Protein AF-0000000085179663 (afdb_homodimer)

Radius of gyration: 25.87 Å; Cα contacts (8 Å, |Δi|>4): 1490; chains: 2; bounding box: 50×72×60 Å

Secondary structure (DSSP, 8-state):
---HHHHHHHHHHHGGGS----EE--HHHHHHHTSEEEEE-GGGSGGGBTHHHHHHHHHTT-SS---EEEE-SSHHHHHHHHHHHHHT--EEEE--TTS-HHHHHHHHHTTPEEE-TT--TTTHHHHHHHHHHHH-PEE--SSS-HHHHHHHHHHHHHHHHH-SS--EEEEE-SSSHHHHHHHHHHHHH-TTSEEEEEEEGGG-HHHHHHHHTS----SS----S-GGG--SS--TTHHHHHHHH--EEEEE-HHHHHHHHHHIIIII-B---GGGGHHHHHHHHHGGGS-SEEEEE--B-------/---HHHHHHHHHHHGGGS----EE--HHHHHHHTSEEEEE-GGGSGGGBTHHHHHHHHHTT-SS-S-EEEE-SSHHHHHHHHHHHHHT--EEEE--TTS-HHHHHHHHHTTPEEE-TT--TTTHHHHHHHHHHHH-PEE--SSSSHHHHHHHHHHHHHHHHH-SS--EEEEE-SSSHHHHHHHHHHHHH-TTSEEEEEEEGGG-HHHHHHHHTS----SS----S-GGG--SS--TTHHHHHHHH--EEEEE-HHHHHHHHHHIIIII-B---GGGGHHHHHHHHHGGGS-SEEEEE--B-------

InterPro domains:
  IPR000634 Serine/threonine dehydratase, pyridoxal-phosphate-binding site [PS00165] (42-55)
  IPR001926 Tryptophan synthase beta chain-like, PALP domain [PF00291] (15-294)
  IPR036052 Tryptophan synthase beta chain-like, PALP domain superfamily [G3DSA:3.40.50.1100] (13-304)
  IPR036052 Tryptophan synthase beta chain-like, PALP domain superfamily [G3DSA:3.40.50.1100] (50-143)
  IPR036052 Tryptophan synthase beta chain-like, PALP domain superfamily [SSF53686] (4-305)

Foldseek 3Di:
DQAPVLLVVLCVQCVVPKDLFDWDFFPVVCVVLVFGETERQQCPMVLRFLLLQLLLLVLSVDDPFQEEEEEDQASNLQSVLQNCVVVVHEYEYEYALPRDPLSVVSSVVSPYHYDHVPDDPVCSVVVRVVVCVVRVGHYRYRAQDSSSLSRLLNSLVSVPVNDPDAQEEEAEDALQSNQLSNQNNCCVVPVRRAYEYEEAPQLCQLQVCLVVVHKAFAPAQGDAQLNVRSHGTHYPRRNVSCNVGHPHYHHAYNVLLVVLQVCCCPRVVDQAGSNLSRQVSRCVVVVVVDDRHYYYYSGGRDDDDDD/DQAPVLLVVLCVQCVVPKDLFDWDFFPVVCVVLVFGETERQQCPMVLRFLLLQLLLLVLSVDDPFQEEEEEDLASNLQSVLQNCVVVVHEYEYEYALPRDPLSVVSSVVSPYHYDHVPDDPVCSVVVRVVVCVVRVGHYRYRAQDSSSLSRLLNSLVSVPVNDPDAQEEEAEDAQQSNQLSNQNSCCVVPVRRAYEYEEAPQLCQLQVCLVVVHKAFAPAQGDAQLNVRSHGIHYPRRNVSCNVGHPHYHHAYNVLLVVLQVCCCPRVVDQAGSNLSRQVSRCVVVVVVDDRHYYYYSGGRDDDDDD

Nearest PDB structures (foldseek):
  1ve5-assembly1_A  TM=9.898E-01  e=1.352E-53  Thermus thermophilus HB8
  1ve5-assembly1_B  TM=9.817E-01  e=3.170E-51  Thermus thermophilus HB8
  1ve5-assembly1_D  TM=9.765E-01  e=8.816E-47  Thermus thermophilus HB8
  3l6r-assembly1_A-2  TM=9.437E-01  e=7.718E-38  Homo sapiens
  6zsp-assembly1_AAA  TM=9.474E-01  e=2.668E-37  Homo sapiens

Sequence (614 aa):
MLGLQEIQEAARRIAPYVHKTPLLTSRSLDALLGKTLLFKGEHLQKTGSFKARGALSKALTLKGAKGLLAVSSGNHAQGVAYAARVLGVPALVVMPEEASPFKKAATRALGAEVVDRGVTPENREEVARALLEETGYAFIHPFDDPLVMAGQGTAGLELLAQAEGLEAVLAPVGGGGLLAGLATAVKALAPKVRVYGVEPEGADDARRSLERGEIVRLKEAPRTRADGVRTLSLGQNTFPVLRARVDGILTVSEEAILEAERLLFTRLKQVVEPTGALALAAVLEHGKALPHRLALLLSGGNRDFSPMLGLQEIQEAARRIAPYVHKTPLLTSRSLDALLGKTLLFKGEHLQKTGSFKARGALSKALTLKGAKGLLAVSSGNHAQGVAYAARVLGVPALVVMPEEASPFKKAATRALGAEVVDRGVTPENREEVARALLEETGYAFIHPFDDPLVMAGQGTAGLELLAQAEGLEAVLAPVGGGGLLAGLATAVKALAPKVRVYGVEPEGADDARRSLERGEIVRLKEAPRTRADGVRTLSLGQNTFPVLRARVDGILTVSEEAILEAERLLFTRLKQVVEPTGALALAAVLEHGKALPHRLALLLSGGNRDFSP

Organism: NCBI:txid751945

Solvent-accessible surface area (backbone atoms only — not comparable to full-atom values): 30175 Å² total; per-residue (Å²): 129,85,49,54,65,55,18,54,52,25,40,65,69,36,50,90,76,50,61,87,55,52,74,45,73,47,71,68,57,19,64,74,66,72,35,47,57,33,33,38,33,25,25,68,22,54,82,24,17,45,36,31,39,14,34,30,27,40,53,73,70,54,77,85,61,67,19,36,33,33,79,35,66,49,62,50,30,31,9,42,14,45,30,16,51,75,72,70,33,50,24,43,30,36,27,39,56,82,49,58,67,64,44,52,49,56,24,41,74,44,65,21,44,76,48,24,88,90,29,36,89,86,45,41,65,58,53,47,52,52,49,35,69,73,67,58,36,44,75,56,62,86,21,60,33,73,46,20,13,18,15,27,8,32,56,28,51,52,48,57,74,74,47,78,82,58,43,30,37,30,26,43,38,32,36,25,13,51,43,29,12,27,28,38,33,35,45,68,75,40,65,81,36,40,29,32,35,22,26,46,63,67,37,44,28,56,44,51,13,57,75,69,73,44,88,36,66,51,94,55,66,37,86,58,82,34,61,78,30,36,52,39,32,48,25,88,64,17,42,63,47,36,66,72,51,44,74,45,60,48,65,30,52,74,66,38,27,53,51,26,36,42,46,38,34,68,72,66,26,35,39,54,20,48,39,17,18,27,22,54,10,38,45,74,75,45,37,89,83,45,77,51,35,35,37,28,34,26,44,20,22,77,57,87,82,76,134,128,85,50,54,65,56,18,54,52,23,39,64,70,37,50,90,77,50,62,88,55,53,74,45,72,49,73,68,58,19,64,76,67,72,35,47,55,33,33,39,34,25,25,71,22,54,82,23,17,45,36,30,39,13,34,30,30,41,52,72,69,53,78,83,62,69,20,36,32,34,80,36,66,48,60,50,30,31,8,39,14,45,30,17,52,75,73,70,34,50,23,41,30,36,26,40,54,81,48,58,65,67,42,51,49,56,25,40,73,45,64,21,43,75,48,26,87,92,30,36,89,86,44,41,64,59,53,49,52,53,49,34,70,73,66,59,34,43,74,55,63,86,22,60,32,70,47,22,14,19,14,28,8,31,56,27,51,52,48,58,74,74,46,77,80,57,44,30,38,30,26,42,36,33,36,24,13,52,42,27,13,28,29,38,32,37,44,68,77,39,64,82,38,40,30,32,36,23,26,45,62,67,36,46,29,57,44,51,12,58,74,68,72,44,87,36,68,50,94,56,66,38,86,59,81,34,62,77,30,35,53,39,33,50,27,86,65,18,42,64,46,37,65,74,50,45,73,44,59,47,67,30,54,74,66,36,27,52,51,26,36,42,46,38,33,69,71,67,27,35,40,54,20,51,39,17,17,30,24,54,11,38,45,74,74,44,40,89,82,45,76,50,35,35,36,29,33,25,44,20,21,78,58,86,81,79,132

pLDDT: mean 97.04, std 3.43, range [63.5, 98.94]

Structure (mmCIF, N/CA/C/O backbone):
data_AF-0000000085179663-model_v1
#
loop_
_entity.id
_entity.type
_entity.pdbx_description
1 polymer 'Threonine dehydratase'
#
loop_
_atom_site.group_PDB
_atom_site.id
_atom_site.type_symbol
_atom_site.label_atom_id
_atom_site.label_alt_id
_atom_site.label_comp_id
_atom_site.label_asym_id
_atom_site.label_entity_id
_atom_site.label_seq_id
_atom_site.pdbx_PDB_ins_code
_atom_site.Cartn_x
_atom_site.Cartn_y
_atom_site.Cartn_z
_atom_site.occupancy
_atom_site.B_iso_or_equiv
_atom_site.auth_seq_id
_atom_site.auth_comp_id
_atom_site.auth_asym_id
_atom_site.auth_atom_id
_atom_site.pdbx_PDB_model_num
ATOM 1 N N . MET A 1 1 ? 3.793 27.266 24.953 1 88.94 1 MET A N 1
ATOM 2 C CA . MET A 1 1 ? 4.27 26.469 23.812 1 88.94 1 MET A CA 1
ATOM 3 C C . MET A 1 1 ? 3.945 25 24 1 88.94 1 MET A C 1
ATOM 5 O O . MET A 1 1 ? 3.949 24.5 25.125 1 88.94 1 MET A O 1
ATOM 9 N N . LEU A 1 2 ? 3.555 24.328 23 1 95.06 2 LEU A N 1
ATOM 10 C CA . LEU A 1 2 ? 3.158 22.922 23.062 1 95.06 2 LEU A CA 1
ATOM 11 C C . LEU A 1 2 ? 4.23 22.078 23.75 1 95.06 2 LEU A C 1
ATOM 13 O O . LEU A 1 2 ? 5.422 22.234 23.453 1 95.06 2 LEU A O 1
ATOM 17 N N . GLY A 1 3 ? 3.852 21.234 24.75 1 97.56 3 GLY A N 1
ATOM 18 C CA . GLY A 1 3 ? 4.789 20.375 25.469 1 97.56 3 GLY A CA 1
ATOM 19 C C . GLY A 1 3 ? 4.438 18.906 25.375 1 97.56 3 GLY A C 1
ATOM 20 O O . GLY A 1 3 ? 3.412 18.547 24.781 1 97.56 3 GLY A O 1
ATOM 21 N N . LEU A 1 4 ? 5.324 18.125 25.922 1 98.56 4 LEU A N 1
ATOM 22 C CA . LEU A 1 4 ? 5.18 16.672 25.875 1 98.56 4 LEU A CA 1
ATOM 23 C C . LEU A 1 4 ? 3.908 16.234 26.594 1 98.56 4 LEU A C 1
ATOM 25 O O . LEU A 1 4 ? 3.238 15.289 26.156 1 98.56 4 LEU A O 1
ATOM 29 N N . GLN A 1 5 ? 3.582 16.891 27.625 1 98.62 5 GLN A N 1
ATOM 30 C CA . GLN A 1 5 ? 2.422 16.5 28.422 1 98.62 5 GLN A CA 1
ATOM 31 C C . GLN A 1 5 ? 1.136 16.609 27.609 1 98.62 5 GLN A C 1
ATOM 33 O O . GLN A 1 5 ? 0.272 15.734 27.672 1 98.62 5 GLN A O 1
ATOM 38 N N . GLU A 1 6 ? 1.023 17.688 26.891 1 98.62 6 GLU A N 1
ATOM 39 C CA . GLU A 1 6 ? -0.158 17.875 26.047 1 98.62 6 GLU A CA 1
ATOM 40 C C . GLU A 1 6 ? -0.264 16.781 25 1 98.62 6 GLU A C 1
ATOM 42 O O . GLU A 1 6 ? -1.365 16.344 24.656 1 98.62 6 GLU A O 1
ATOM 47 N N . ILE A 1 7 ? 0.867 16.312 24.484 1 98.94 7 ILE A N 1
ATOM 48 C CA . ILE A 1 7 ? 0.889 15.273 23.469 1 98.94 7 ILE A CA 1
ATOM 49 C C . ILE A 1 7 ? 0.513 13.93 24.078 1 98.94 7 ILE A C 1
ATOM 51 O O . ILE A 1 7 ? -0.244 13.156 23.5 1 98.94 7 ILE A O 1
ATOM 55 N N . GLN A 1 8 ? 1.003 13.68 25.266 1 98.88 8 GLN A N 1
ATOM 56 C CA . GLN A 1 8 ? 0.667 12.445 25.969 1 98.88 8 GLN A CA 1
ATOM 57 C C . GLN A 1 8 ? -0.816 12.398 26.312 1 98.88 8 GLN A C 1
ATOM 59 O O . GLN A 1 8 ? -1.447 11.344 26.234 1 98.88 8 GLN A O 1
ATOM 64 N N . GLU A 1 9 ? -1.319 13.578 26.719 1 98.81 9 GLU A N 1
ATOM 65 C CA . GLU A 1 9 ? -2.75 13.664 27 1 98.81 9 GLU A CA 1
ATOM 66 C C . GLU A 1 9 ? -3.57 13.406 25.734 1 98.81 9 GLU A C 1
ATOM 68 O O . GLU A 1 9 ? -4.59 12.719 25.781 1 98.81 9 GLU A O 1
ATOM 73 N N . ALA A 1 10 ? -3.125 13.961 24.641 1 98.88 10 ALA A N 1
ATOM 74 C CA . ALA A 1 10 ? -3.787 13.727 23.359 1 98.88 10 ALA A CA 1
ATOM 75 C C . ALA A 1 10 ? -3.758 12.242 23 1 98.88 10 ALA A C 1
ATOM 77 O O . ALA A 1 10 ? -4.75 11.703 22.5 1 98.88 10 ALA A O 1
ATOM 78 N N . ALA A 1 11 ? -2.617 11.594 23.234 1 98.88 11 ALA A N 1
ATOM 79 C CA . ALA A 1 11 ? -2.459 10.18 22.922 1 98.88 11 ALA A CA 1
ATOM 80 C C . ALA A 1 11 ? -3.488 9.328 23.656 1 98.88 11 ALA A C 1
ATOM 82 O O . ALA A 1 11 ? -4.113 8.445 23.078 1 98.88 11 ALA A O 1
ATOM 83 N N . ARG A 1 12 ? -3.652 9.633 24.906 1 98.69 12 ARG A N 1
ATOM 84 C CA . ARG A 1 12 ? -4.633 8.906 25.703 1 98.69 12 ARG A CA 1
ATOM 85 C C . ARG A 1 12 ? -6.047 9.164 25.203 1 98.69 12 ARG A C 1
ATOM 87 O O . ARG A 1 12 ? -6.859 8.242 25.125 1 98.69 12 ARG A O 1
ATOM 94 N N . ARG A 1 13 ? -6.258 10.352 24.859 1 98.31 13 ARG A N 1
ATOM 95 C CA . ARG A 1 13 ? -7.594 10.789 24.453 1 98.31 13 ARG A CA 1
ATOM 96 C C . ARG A 1 13 ? -8 10.148 23.141 1 98.31 13 ARG A C 1
ATOM 98 O O . ARG A 1 13 ? -9.141 9.703 22.984 1 98.31 13 ARG A O 1
ATOM 105 N N . ILE A 1 14 ? -7.082 10.008 22.172 1 98.81 14 ILE A N 1
ATOM 106 C CA . ILE A 1 14 ? -7.496 9.609 20.828 1 98.81 14 ILE A CA 1
ATOM 107 C C . ILE A 1 14 ? -7.242 8.117 20.625 1 98.81 14 ILE A C 1
ATOM 109 O O . ILE A 1 14 ? -7.707 7.527 19.656 1 98.81 14 ILE A O 1
ATOM 113 N N . ALA A 1 15 ? -6.609 7.43 21.594 1 98.62 15 ALA A N 1
ATOM 114 C CA . ALA A 1 15 ? -6.117 6.059 21.484 1 98.62 15 ALA A CA 1
ATOM 115 C C . ALA A 1 15 ? -7.223 5.117 21.016 1 98.62 15 ALA A C 1
ATOM 117 O O . ALA A 1 15 ? -6.996 4.266 20.156 1 98.62 15 ALA A O 1
ATOM 118 N N . PRO A 1 16 ? -8.5 5.234 21.469 1 98.5 16 PRO A N 1
ATOM 119 C CA . PRO A 1 16 ? -9.539 4.289 21.062 1 98.5 16 PRO A CA 1
ATOM 120 C C . PRO A 1 16 ? -9.984 4.492 19.625 1 98.5 16 PRO A C 1
ATOM 122 O O . PRO A 1 16 ? -10.672 3.637 19.062 1 98.5 16 PRO A O 1
ATOM 125 N N . TYR A 1 17 ? -9.57 5.586 19.031 1 98.5 17 TYR A N 1
ATOM 126 C CA . TYR A 1 17 ? -10.227 5.977 17.797 1 98.5 17 TYR A CA 1
ATOM 127 C C . TYR A 1 17 ? -9.234 6.016 16.641 1 98.5 17 TYR A C 1
ATOM 129 O O . TYR A 1 17 ? -9.625 6.23 15.484 1 98.5 17 TYR A O 1
ATOM 137 N N . VAL A 1 18 ? -7.93 5.797 16.922 1 98.5 18 VAL A N 1
ATOM 138 C CA . VAL A 1 18 ? -6.922 5.863 15.859 1 98.5 18 VAL A CA 1
ATOM 139 C C . VAL A 1 18 ? -6.121 4.566 15.828 1 98.5 18 VAL A C 1
ATOM 141 O O . VAL A 1 18 ? -6.137 3.795 16.797 1 98.5 18 VAL A O 1
ATOM 144 N N . HIS A 1 19 ? -5.465 4.316 14.734 1 98 19 HIS A N 1
ATOM 145 C CA . HIS A 1 19 ? -4.531 3.203 14.625 1 98 19 HIS A CA 1
ATOM 146 C C . HIS A 1 19 ? -3.156 3.582 15.164 1 98 19 HIS A C 1
ATOM 148 O O . HIS A 1 19 ? -2.715 4.723 15 1 98 19 HIS A O 1
ATOM 154 N N . LYS A 1 20 ? -2.545 2.654 15.93 1 98.31 20 LYS A N 1
ATOM 155 C CA . LYS A 1 20 ? -1.087 2.721 15.961 1 98.31 20 LYS A CA 1
ATOM 156 C C . LYS A 1 20 ? -0.493 2.35 14.602 1 98.31 20 LYS A C 1
ATOM 158 O O . LYS A 1 20 ? -0.467 1.175 14.234 1 98.31 20 LYS A O 1
ATOM 163 N N . THR A 1 21 ? -0.065 3.338 13.828 1 98.5 21 THR A N 1
ATOM 164 C CA . THR A 1 21 ? 0.343 3.078 12.453 1 98.5 21 THR A CA 1
ATOM 165 C C . THR A 1 21 ? 1.678 2.34 12.414 1 98.5 21 THR A C 1
ATOM 167 O O . THR A 1 21 ? 2.484 2.457 13.336 1 98.5 21 THR A O 1
ATOM 170 N N . PRO A 1 22 ? 1.934 1.586 11.406 1 97.88 22 PRO A N 1
ATOM 171 C CA . PRO A 1 22 ? 3.137 0.75 11.359 1 97.88 22 PRO A CA 1
ATOM 172 C C . PRO A 1 22 ? 4.387 1.539 10.984 1 97.88 22 PRO A C 1
ATOM 174 O O . PRO A 1 22 ? 4.289 2.678 10.523 1 97.88 22 PRO A O 1
ATOM 177 N N . LEU A 1 23 ? 5.5 0.943 11.32 1 98.19 23 LEU A N 1
ATOM 178 C CA . LEU A 1 23 ? 6.793 1.32 10.766 1 98.19 23 LEU A CA 1
ATOM 179 C C . LEU A 1 23 ? 7.223 0.343 9.672 1 98.19 23 LEU A C 1
ATOM 181 O O . LEU A 1 23 ? 7.492 -0.828 9.953 1 98.19 23 LEU A O 1
ATOM 185 N N . LEU A 1 24 ? 7.266 0.812 8.484 1 98.12 24 LEU A N 1
ATOM 186 C CA . LEU A 1 24 ? 7.609 -0.036 7.344 1 98.12 24 LEU A CA 1
ATOM 187 C C . LEU A 1 24 ? 9.094 0.074 7.016 1 98.12 24 LEU A C 1
ATOM 189 O O . LEU A 1 24 ? 9.734 1.08 7.332 1 98.12 24 LEU A O 1
ATOM 193 N N . THR A 1 25 ? 9.68 -0.949 6.438 1 97.56 25 THR A N 1
ATOM 194 C CA . THR A 1 25 ? 11.078 -0.984 6.008 1 97.56 25 THR A CA 1
ATOM 195 C C . THR A 1 25 ? 11.195 -1.538 4.594 1 97.56 25 THR A C 1
ATOM 197 O O . THR A 1 25 ? 10.242 -2.125 4.07 1 97.56 25 THR A O 1
ATOM 200 N N . SER A 1 26 ? 12.227 -1.296 3.984 1 96.62 26 SER A N 1
ATOM 201 C CA . SER A 1 26 ? 12.547 -1.816 2.66 1 96.62 26 SER A CA 1
ATOM 202 C C . SER A 1 26 ? 14.047 -2.031 2.498 1 96.62 26 SER A C 1
ATOM 204 O O . SER A 1 26 ? 14.805 -1.069 2.381 1 96.62 26 SER A O 1
ATOM 206 N N . ARG A 1 27 ? 14.484 -3.256 2.375 1 93.5 27 ARG A N 1
ATOM 207 C CA . ARG A 1 27 ? 15.898 -3.555 2.18 1 93.5 27 ARG A CA 1
ATOM 208 C C . ARG A 1 27 ? 16.391 -3.023 0.839 1 93.5 27 ARG A C 1
ATOM 210 O O . ARG A 1 27 ? 17.547 -2.596 0.72 1 93.5 27 ARG A O 1
ATOM 217 N N . SER A 1 28 ? 15.508 -3.09 -0.143 1 92.38 28 SER A N 1
ATOM 218 C CA . SER A 1 28 ? 15.875 -2.607 -1.471 1 92.38 28 SER A CA 1
ATOM 219 C C . SER A 1 28 ? 16.125 -1.104 -1.463 1 92.38 28 SER A C 1
ATOM 221 O O . SER A 1 28 ? 17.062 -0.624 -2.098 1 92.38 28 SER A O 1
ATOM 223 N N . LEU A 1 29 ? 15.32 -0.339 -0.749 1 96.88 29 LEU A N 1
ATOM 224 C CA . LEU A 1 29 ? 15.508 1.106 -0.673 1 96.88 29 LEU A CA 1
ATOM 225 C C . LEU A 1 29 ? 16.719 1.454 0.173 1 96.88 29 LEU A C 1
ATOM 227 O O . LEU A 1 29 ? 17.453 2.4 -0.138 1 96.88 29 LEU A O 1
ATOM 231 N N . ASP A 1 30 ? 16.891 0.69 1.244 1 97.81 30 ASP A N 1
ATOM 232 C CA . ASP A 1 30 ? 18.094 0.874 2.045 1 97.81 30 ASP A CA 1
ATOM 233 C C . ASP A 1 30 ? 19.359 0.748 1.185 1 97.81 30 ASP A C 1
ATOM 235 O O . ASP A 1 30 ? 20.25 1.595 1.251 1 97.81 30 ASP A O 1
ATOM 239 N N . ALA A 1 31 ? 19.344 -0.293 0.379 1 95.12 31 ALA A N 1
ATOM 240 C CA . ALA A 1 31 ? 20.5 -0.554 -0.477 1 95.12 31 ALA A CA 1
ATOM 241 C C . ALA A 1 31 ? 20.656 0.528 -1.543 1 95.12 31 ALA A C 1
ATOM 243 O O . ALA A 1 31 ? 21.75 1.011 -1.796 1 95.12 31 ALA A O 1
ATOM 244 N N . LEU A 1 32 ? 19.594 0.926 -2.131 1 95 32 LEU A N 1
ATOM 245 C CA . LEU A 1 32 ? 19.578 1.903 -3.215 1 95 32 LEU A CA 1
ATOM 246 C C . LEU A 1 32 ? 20.109 3.25 -2.732 1 95 32 LEU A C 1
ATOM 248 O O . LEU A 1 32 ? 20.828 3.938 -3.463 1 95 32 LEU A O 1
ATOM 252 N N . LEU A 1 33 ? 19.734 3.607 -1.453 1 97.94 33 LEU A N 1
ATOM 253 C CA . LEU A 1 33 ? 20 4.965 -0.996 1 97.94 33 LEU A CA 1
ATOM 254 C C . LEU A 1 33 ? 21.125 4.984 0.029 1 97.94 33 LEU A C 1
ATOM 256 O O . LEU A 1 33 ? 21.547 6.055 0.481 1 97.94 33 LEU A O 1
ATOM 260 N N . GLY A 1 34 ? 21.672 3.84 0.366 1 97.88 34 GLY A N 1
ATOM 261 C CA . GLY A 1 34 ? 22.734 3.754 1.349 1 97.88 34 GLY A CA 1
ATOM 262 C C . GLY A 1 34 ? 22.328 4.254 2.721 1 97.88 34 GLY A C 1
ATOM 263 O O . GLY A 1 34 ? 23.062 5.016 3.354 1 97.88 34 GLY A O 1
ATOM 264 N N . LYS A 1 35 ? 21.109 3.963 3.135 1 98.38 35 LYS A N 1
ATOM 265 C CA . LYS A 1 35 ? 20.516 4.426 4.383 1 98.38 35 LYS A CA 1
ATOM 266 C C . LYS A 1 35 ? 19.75 3.297 5.078 1 98.38 35 LYS A C 1
ATOM 268 O O . LYS A 1 35 ? 19.578 2.219 4.508 1 98.38 35 LYS A O 1
ATOM 273 N N . THR A 1 36 ? 19.5 3.395 6.293 1 98.56 36 THR A N 1
ATOM 274 C CA . THR A 1 36 ? 18.422 2.672 6.977 1 98.56 36 THR A CA 1
ATOM 275 C C . THR A 1 36 ? 17.188 3.541 7.105 1 98.56 36 THR A C 1
ATOM 277 O O . THR A 1 36 ? 17.172 4.516 7.859 1 98.56 36 THR A O 1
ATOM 280 N N . LEU A 1 37 ? 16.219 3.205 6.367 1 98.81 37 LEU A N 1
ATOM 281 C CA . LEU A 1 37 ? 15.023 4.023 6.293 1 98.81 37 LEU A CA 1
ATOM 282 C C . LEU A 1 37 ? 13.852 3.336 6.992 1 98.81 37 LEU A C 1
ATOM 284 O O . LEU A 1 37 ? 13.562 2.168 6.719 1 98.81 37 LEU A O 1
ATOM 288 N N . LEU A 1 38 ? 13.25 4.004 7.91 1 98.88 38 LEU A N 1
ATOM 289 C CA . LEU A 1 38 ? 12 3.58 8.547 1 98.88 38 LEU A CA 1
ATOM 290 C C . LEU A 1 38 ? 10.844 4.477 8.125 1 98.88 38 LEU A C 1
ATOM 292 O O . LEU A 1 38 ? 10.938 5.703 8.211 1 98.88 38 LEU A O 1
ATOM 296 N N . PHE A 1 39 ? 9.789 3.893 7.621 1 98.88 39 PHE A N 1
ATOM 297 C CA . PHE A 1 39 ? 8.656 4.656 7.105 1 98.88 39 PHE A CA 1
ATOM 298 C C . PHE A 1 39 ? 7.48 4.598 8.07 1 98.88 39 PHE A C 1
ATOM 300 O O . PHE A 1 39 ? 6.848 3.553 8.219 1 98.88 39 PHE A O 1
ATOM 307 N N . LYS A 1 40 ? 7.203 5.699 8.781 1 98.94 40 LYS A N 1
ATOM 308 C CA . LYS A 1 40 ? 6.027 5.781 9.641 1 98.94 40 LYS A CA 1
ATOM 309 C C . LYS A 1 40 ? 4.754 5.945 8.812 1 98.94 40 LYS A C 1
ATOM 311 O O . LYS A 1 40 ? 4.516 7.008 8.234 1 98.94 40 LYS A O 1
ATOM 316 N N . GLY A 1 41 ? 3.914 4.965 8.789 1 98.75 41 GLY A N 1
ATOM 317 C CA . GLY A 1 41 ? 2.863 4.805 7.797 1 98.75 41 GLY A CA 1
ATOM 318 C C . GLY A 1 41 ? 1.581 5.527 8.164 1 98.75 41 GLY A C 1
ATOM 319 O O . GLY A 1 41 ? 0.523 4.906 8.281 1 98.75 41 GLY A O 1
ATOM 320 N N . GLU A 1 42 ? 1.552 6.852 8.188 1 98.81 42 GLU A N 1
ATOM 321 C CA . GLU A 1 42 ? 0.358 7.617 8.531 1 98.81 42 GLU A CA 1
ATOM 322 C C . GLU A 1 42 ? -0.667 7.582 7.402 1 98.81 42 GLU A C 1
ATOM 324 O O . GLU A 1 42 ? -1.829 7.938 7.602 1 98.81 42 GLU A O 1
ATOM 329 N N . HIS A 1 43 ? -0.236 7.199 6.168 1 98.62 43 HIS A N 1
ATOM 330 C CA . HIS A 1 43 ? -1.173 6.98 5.07 1 98.62 43 HIS A CA 1
ATOM 331 C C . HIS A 1 43 ? -2.115 5.82 5.379 1 98.62 43 HIS A C 1
ATOM 333 O O . HIS A 1 43 ? -3.145 5.66 4.715 1 98.62 43 HIS A O 1
ATOM 339 N N . LEU A 1 44 ? -1.801 5.051 6.422 1 98.31 44 LEU A N 1
ATOM 340 C CA . LEU A 1 44 ? -2.611 3.906 6.828 1 98.31 44 LEU A CA 1
ATOM 341 C C . LEU A 1 44 ? -3.426 4.234 8.078 1 98.31 44 LEU A C 1
ATOM 343 O O . LEU A 1 44 ? -4.008 3.342 8.695 1 98.31 44 LEU A O 1
ATOM 347 N N . GLN A 1 45 ? -3.484 5.438 8.5 1 98.44 45 GLN A N 1
ATOM 348 C CA . GLN A 1 45 ? -4.309 5.902 9.609 1 98.44 45 GLN A CA 1
ATOM 349 C C . GLN A 1 45 ? -5.77 6.035 9.195 1 98.44 45 GLN A C 1
ATOM 351 O O . GLN A 1 45 ? -6.09 5.98 8.008 1 98.44 45 GLN A O 1
ATOM 356 N N . LYS A 1 46 ? -6.668 6.156 10.164 1 97.5 46 LYS A N 1
ATOM 357 C CA . LYS A 1 46 ? -8.055 6.512 9.875 1 97.5 46 LYS A CA 1
ATOM 358 C C . LYS A 1 46 ? -8.133 7.68 8.898 1 97.5 46 LYS A C 1
ATOM 360 O O . LYS A 1 46 ? -7.355 8.633 9 1 97.5 46 LYS A O 1
ATOM 365 N N . THR A 1 47 ? -8.977 7.527 7.926 1 97 47 THR A N 1
ATOM 366 C CA . THR A 1 47 ? -9.227 8.531 6.898 1 97 47 THR A CA 1
ATOM 367 C C . THR A 1 47 ? -8.062 8.609 5.918 1 97 47 THR A C 1
ATOM 369 O O . THR A 1 47 ? -8.047 9.469 5.035 1 97 47 THR A O 1
ATOM 372 N N . GLY A 1 48 ? -7.008 7.824 6.109 1 97.25 48 GLY A N 1
ATOM 373 C CA . GLY A 1 48 ? -5.934 7.711 5.133 1 97.25 48 GLY A CA 1
ATOM 374 C C . GLY A 1 48 ? -4.832 8.734 5.34 1 97.25 48 GLY A C 1
ATOM 375 O O . GLY A 1 48 ? -4.035 8.992 4.434 1 97.25 48 GLY A O 1
ATOM 376 N N . SER A 1 49 ? -4.805 9.422 6.539 1 98.5 49 SER A N 1
ATOM 377 C CA . SER A 1 49 ? -3.76 10.414 6.762 1 98.5 49 SER A CA 1
ATOM 378 C C . SER A 1 49 ? -3.607 10.727 8.25 1 98.5 49 SER A C 1
ATOM 380 O O . SER A 1 49 ? -4.461 10.359 9.055 1 98.5 49 SER A O 1
ATOM 382 N N . PHE A 1 50 ? -2.568 11.484 8.547 1 98.81 50 PHE A N 1
ATOM 383 C CA . PHE A 1 50 ? -2.252 11.898 9.906 1 98.81 50 PHE A CA 1
ATOM 384 C C . PHE A 1 50 ? -3.32 12.836 10.453 1 98.81 50 PHE A C 1
ATOM 386 O O . PHE A 1 50 ? -3.42 13.039 11.664 1 98.81 50 PHE A O 1
ATOM 393 N N . LYS A 1 51 ? -4.156 13.391 9.602 1 98.75 51 LYS A N 1
ATOM 394 C CA . LYS A 1 51 ? -5.066 14.469 9.992 1 98.75 51 LYS A CA 1
ATOM 395 C C . LYS A 1 51 ? -6.133 13.961 10.953 1 98.75 51 LYS A C 1
ATOM 397 O O . LYS A 1 51 ? -6.703 14.742 11.719 1 98.75 51 LYS A O 1
ATOM 402 N N . ALA A 1 52 ? -6.367 12.695 10.977 1 98.75 52 ALA A N 1
ATOM 403 C CA . ALA A 1 52 ? -7.324 12.133 11.93 1 98.75 52 ALA A CA 1
ATOM 404 C C . ALA A 1 52 ? -6.887 12.406 13.367 1 98.75 52 ALA A C 1
ATOM 406 O O . ALA A 1 52 ? -7.719 12.68 14.234 1 98.75 52 ALA A O 1
ATOM 407 N N . ARG A 1 53 ? -5.586 12.383 13.609 1 98.88 53 ARG A N 1
ATOM 408 C CA . ARG A 1 53 ? -5.059 12.531 14.961 1 98.88 53 ARG A CA 1
ATOM 409 C C . ARG A 1 53 ? -5.398 13.906 15.531 1 98.88 53 ARG A C 1
ATOM 411 O O . ARG A 1 53 ? -6.004 14 16.609 1 98.88 53 ARG A O 1
ATOM 418 N N . GLY A 1 54 ? -5.027 14.961 14.789 1 98.88 54 GLY A N 1
ATOM 419 C CA . GLY A 1 54 ? -5.242 16.312 15.266 1 98.88 54 GLY A CA 1
ATOM 420 C C . GLY A 1 54 ? -6.711 16.688 15.359 1 98.88 54 GLY A C 1
ATOM 421 O O . GLY A 1 54 ? -7.141 17.312 16.328 1 98.88 54 GLY A O 1
ATOM 422 N N . ALA A 1 55 ? -7.469 16.312 14.297 1 98.88 55 ALA A N 1
ATOM 423 C CA . ALA A 1 55 ? -8.898 16.594 14.297 1 98.88 55 ALA A CA 1
ATOM 424 C C . ALA A 1 55 ? -9.578 15.977 15.516 1 98.88 55 ALA A C 1
ATOM 426 O O . ALA A 1 55 ? -10.352 16.641 16.219 1 98.88 55 ALA A O 1
ATOM 427 N N . LEU A 1 56 ? -9.273 14.766 15.812 1 98.88 56 LEU A N 1
ATOM 428 C CA . LEU A 1 56 ? -9.852 14.07 16.953 1 98.88 56 LEU A CA 1
ATOM 429 C C . LEU A 1 56 ? -9.391 14.695 18.266 1 98.88 56 LEU A C 1
ATOM 431 O O . LEU A 1 56 ? -10.188 14.859 19.203 1 98.88 56 LEU A O 1
ATOM 435 N N . SER A 1 57 ? -8.078 15 18.312 1 98.88 57 SER A N 1
ATOM 436 C CA . SER A 1 57 ? -7.512 15.562 19.531 1 98.88 57 SER A CA 1
ATOM 437 C C . SER A 1 57 ? -8.266 16.828 19.953 1 98.88 57 SER A C 1
ATOM 439 O O . SER A 1 57 ? -8.617 16.984 21.125 1 98.88 57 SER A O 1
ATOM 441 N N . LYS A 1 58 ? -8.5 17.688 19 1 98.81 58 LYS A N 1
ATOM 442 C CA . LYS A 1 58 ? -9.234 18.922 19.281 1 98.81 58 LYS A CA 1
ATOM 443 C C . LYS A 1 58 ? -10.711 18.625 19.547 1 98.81 58 LYS A C 1
ATOM 445 O O . LYS A 1 58 ? -11.273 19.094 20.531 1 98.81 58 LYS A O 1
ATOM 450 N N . ALA A 1 59 ? -11.352 17.828 18.75 1 98.81 59 ALA A N 1
ATOM 451 C CA . ALA A 1 59 ? -12.789 17.578 18.797 1 98.81 59 ALA A CA 1
ATOM 452 C C . ALA A 1 59 ? -13.195 16.969 20.141 1 98.81 59 ALA A C 1
ATOM 454 O O . ALA A 1 59 ? -14.211 17.344 20.719 1 98.81 59 ALA A O 1
ATOM 455 N N . LEU A 1 60 ? -12.398 16.047 20.625 1 98.69 60 LEU A N 1
ATOM 456 C CA . LEU A 1 60 ? -12.758 15.289 21.812 1 98.69 60 LEU A CA 1
ATOM 457 C C . LEU A 1 60 ? -12.625 16.141 23.062 1 98.69 60 LEU A C 1
ATOM 459 O O . LEU A 1 60 ? -13.109 15.75 24.141 1 98.69 60 LEU A O 1
ATOM 463 N N . THR A 1 61 ? -11.992 17.312 22.953 1 98.5 61 THR A N 1
ATOM 464 C CA . THR A 1 61 ? -11.898 18.219 24.094 1 98.5 61 THR A CA 1
ATOM 465 C C . THR A 1 61 ? -13.133 19.109 24.172 1 98.5 61 THR A C 1
ATOM 467 O O . THR A 1 61 ? -13.359 19.781 25.188 1 98.5 61 THR A O 1
ATOM 470 N N . LEU A 1 62 ? -13.906 19.125 23.094 1 98 62 LEU A N 1
ATOM 471 C CA . LEU A 1 62 ? -15.062 20.016 23.031 1 98 62 LEU A CA 1
ATOM 472 C C . LEU A 1 62 ? -16.219 19.453 23.844 1 98 62 LEU A C 1
ATOM 474 O O . LEU A 1 62 ? -16.516 18.25 23.766 1 98 62 LEU A O 1
ATOM 478 N N . LYS A 1 63 ? -16.75 20.203 24.75 1 94.31 63 LYS A N 1
ATOM 479 C CA . LYS A 1 63 ? -17.922 19.812 25.531 1 94.31 63 LYS A CA 1
ATOM 480 C C . LYS A 1 63 ? -19.203 20.312 24.891 1 94.31 63 LYS A C 1
ATOM 482 O O . LYS A 1 63 ? -19.359 21.5 24.656 1 94.31 63 LYS A O 1
ATOM 487 N N . GLY A 1 64 ? -20.047 19.422 24.578 1 94.75 64 GLY A N 1
ATOM 488 C CA . GLY A 1 64 ? -21.375 19.781 24.109 1 94.75 64 GLY A CA 1
ATOM 489 C C . GLY A 1 64 ? -21.359 20.422 22.719 1 94.75 64 GLY A C 1
ATOM 490 O O . GLY A 1 64 ? -22.156 21.312 22.438 1 94.75 64 GLY A O 1
ATOM 491 N N . ALA A 1 65 ? -20.422 20.031 21.875 1 96.62 65 ALA A N 1
ATOM 492 C CA . ALA A 1 65 ? -20.359 20.594 20.531 1 96.62 65 ALA A CA 1
ATOM 493 C C . ALA A 1 65 ? -21.625 20.281 19.734 1 96.62 65 ALA A C 1
ATOM 495 O O . ALA A 1 65 ? -22.109 19.141 19.75 1 96.62 65 ALA A O 1
ATOM 496 N N . LYS A 1 66 ? -22.172 21.281 19.109 1 98.06 66 LYS A N 1
ATOM 497 C CA . LYS A 1 66 ? -23.359 21.109 18.281 1 98.06 66 LYS A CA 1
ATOM 498 C C . LYS A 1 66 ? -23.016 20.5 16.938 1 98.06 66 LYS A C 1
ATOM 500 O O . LYS A 1 66 ? -23.859 19.875 16.281 1 98.06 66 LYS A O 1
ATOM 505 N N . GLY A 1 67 ? -21.859 20.672 16.516 1 98.69 67 GLY A N 1
ATOM 506 C CA . GLY A 1 67 ? -21.281 20.25 15.242 1 98.69 67 GLY A CA 1
ATOM 507 C C . GLY A 1 67 ? -19.875 20.75 15.016 1 98.69 67 GLY A C 1
ATOM 508 O O . GLY A 1 67 ? -19.344 21.516 15.836 1 98.69 67 GLY A O 1
ATOM 509 N N . LEU A 1 68 ? -19.266 20.219 14.031 1 98.81 68 LEU A N 1
ATOM 510 C CA . LEU A 1 68 ? -17.922 20.656 13.68 1 98.81 68 LEU A CA 1
ATOM 511 C C . LEU A 1 68 ? -17.891 21.297 12.297 1 98.81 68 LEU A C 1
ATOM 513 O O . LEU A 1 68 ? -18.703 20.953 11.438 1 98.81 68 LEU A O 1
ATOM 517 N N . LEU A 1 69 ? -17.031 22.281 12.102 1 98.75 69 LEU A N 1
ATOM 518 C CA . LEU A 1 69 ? -16.875 22.938 10.812 1 98.75 69 LEU A CA 1
ATOM 519 C C . LEU A 1 69 ? -15.398 23.016 10.43 1 98.75 69 LEU A C 1
ATOM 521 O O . LEU A 1 69 ? -14.547 23.328 11.266 1 98.75 69 LEU A O 1
ATOM 525 N N . ALA A 1 70 ? -15.102 22.703 9.211 1 98.25 70 ALA A N 1
ATOM 526 C CA . ALA A 1 70 ? -13.758 22.828 8.656 1 98.25 70 ALA A CA 1
ATOM 527 C C . ALA A 1 70 ? -13.781 23.516 7.293 1 98.25 70 ALA A C 1
ATOM 529 O O . ALA A 1 70 ? -14.797 23.484 6.594 1 98.25 70 ALA A O 1
ATOM 530 N N . VAL A 1 71 ? -12.664 24.141 6.984 1 97 71 VAL A N 1
ATOM 531 C CA . VAL A 1 71 ? -12.406 24.672 5.648 1 97 71 VAL A CA 1
ATOM 532 C C . VAL A 1 71 ? -11.242 23.922 5.008 1 97 71 VAL A C 1
ATOM 534 O O . VAL A 1 71 ? -10.086 24.141 5.359 1 97 71 VAL A O 1
ATOM 537 N N . SER A 1 72 ? -11.539 23 4.129 1 94.69 72 SER A N 1
ATOM 538 C CA . SER A 1 72 ? -10.508 22.156 3.516 1 94.69 72 SER A CA 1
ATOM 539 C C . SER A 1 72 ? -11.086 21.328 2.371 1 94.69 72 SER A C 1
ATOM 541 O O . SER A 1 72 ? -12.242 20.906 2.42 1 94.69 72 SER A O 1
ATOM 543 N N . SER A 1 73 ? -10.289 21.094 1.42 1 88 73 SER A N 1
ATOM 544 C CA . SER A 1 73 ? -10.688 20.203 0.332 1 88 73 SER A CA 1
ATOM 545 C C . SER A 1 73 ? -9.977 18.859 0.428 1 88 73 SER A C 1
ATOM 547 O O . SER A 1 73 ? -10.117 18 -0.455 1 88 73 SER A O 1
ATOM 549 N N . GLY A 1 74 ? -9.273 18.625 1.473 1 92.69 74 GLY A N 1
ATOM 550 C CA . GLY A 1 74 ? -8.43 17.438 1.448 1 92.69 74 GLY A CA 1
ATOM 551 C C . GLY A 1 74 ? -8.484 16.641 2.736 1 92.69 74 GLY A C 1
ATOM 552 O O . GLY A 1 74 ? -9.562 16.375 3.268 1 92.69 74 GLY A O 1
ATOM 553 N N . ASN A 1 75 ? -7.312 16.234 3.221 1 96.69 75 ASN A N 1
ATOM 554 C CA . ASN A 1 75 ? -7.18 15.297 4.332 1 96.69 75 ASN A CA 1
ATOM 555 C C . ASN A 1 75 ? -7.789 15.852 5.613 1 96.69 75 ASN A C 1
ATOM 557 O O . ASN A 1 75 ? -8.344 15.109 6.422 1 96.69 75 ASN A O 1
ATOM 561 N N . HIS A 1 76 ? -7.637 17.141 5.785 1 97.88 76 HIS A N 1
ATOM 562 C CA . HIS A 1 76 ? -8.211 17.734 6.984 1 97.88 76 HIS A CA 1
ATOM 563 C C . HIS A 1 76 ? -9.734 17.641 6.973 1 97.88 76 HIS A C 1
ATOM 565 O O . HIS A 1 76 ? -10.352 17.391 8.008 1 97.88 76 HIS A O 1
ATOM 571 N N . ALA A 1 77 ? -10.336 17.875 5.785 1 97.94 77 ALA A N 1
ATOM 572 C CA . ALA A 1 77 ? -11.781 17.703 5.637 1 97.94 77 ALA A CA 1
ATOM 573 C C . ALA A 1 77 ? -12.219 16.328 6.109 1 97.94 77 ALA A C 1
ATOM 575 O O . ALA A 1 77 ? -13.164 16.203 6.891 1 97.94 77 ALA A O 1
ATOM 576 N N . GLN A 1 78 ? -11.516 15.32 5.703 1 97.56 78 GLN A N 1
ATOM 577 C CA . GLN A 1 78 ? -11.852 13.945 6.062 1 97.56 78 GLN A CA 1
ATOM 578 C C . GLN A 1 78 ? -11.586 13.688 7.543 1 97.56 78 GLN A C 1
ATOM 580 O O . GLN A 1 78 ? -12.352 12.969 8.195 1 97.56 78 GLN A O 1
ATOM 585 N N . GLY A 1 79 ? -10.516 14.25 8.102 1 98.62 79 GLY A N 1
ATOM 586 C CA . GLY A 1 79 ? -10.242 14.133 9.523 1 98.62 79 GLY A CA 1
ATOM 587 C C . GLY A 1 79 ? -11.344 14.695 10.391 1 98.62 79 GLY A C 1
ATOM 588 O O . GLY A 1 79 ? -11.75 14.07 11.375 1 98.62 79 GLY A O 1
ATOM 589 N N . VAL A 1 80 ? -11.828 15.844 10 1 98.81 80 VAL A N 1
ATOM 590 C CA . VAL A 1 80 ? -12.883 16.5 10.766 1 98.81 80 VAL A CA 1
ATOM 591 C C . VAL A 1 80 ? -14.188 15.727 10.633 1 98.81 80 VAL A C 1
ATOM 593 O O . VAL A 1 80 ? -14.914 15.547 11.609 1 98.81 80 VAL A O 1
ATOM 596 N N . ALA A 1 81 ? -14.484 15.289 9.43 1 98.44 81 ALA A N 1
ATOM 597 C CA . ALA A 1 81 ? -15.664 14.461 9.211 1 98.44 81 ALA A CA 1
ATOM 598 C C . ALA A 1 81 ? -15.641 13.219 10.102 1 98.44 81 ALA A C 1
ATOM 600 O O . ALA A 1 81 ? -16.641 12.875 10.734 1 98.44 81 ALA A O 1
ATOM 601 N N . TYR A 1 82 ? -14.547 12.57 10.211 1 98.44 82 TYR A N 1
ATOM 602 C CA . TYR A 1 82 ? -14.383 11.383 11.047 1 98.44 82 TYR A CA 1
ATOM 603 C C . TYR A 1 82 ? -14.555 11.727 12.523 1 98.44 82 TYR A C 1
ATOM 605 O O . TYR A 1 82 ? -15.219 11 13.258 1 98.44 82 TYR A O 1
ATOM 613 N N . ALA A 1 83 ? -13.914 12.859 12.938 1 98.81 83 ALA A N 1
ATOM 614 C CA . ALA A 1 83 ? -14.039 13.297 14.32 1 98.81 83 ALA A CA 1
ATOM 615 C C . ALA A 1 83 ? -15.492 13.555 14.688 1 98.81 83 ALA A C 1
ATOM 617 O O . ALA A 1 83 ? -15.938 13.18 15.773 1 98.81 83 ALA A O 1
ATOM 618 N N . ALA A 1 84 ? -16.219 14.172 13.789 1 98.81 84 ALA A N 1
ATOM 619 C CA . ALA A 1 84 ? -17.625 14.438 14.023 1 98.81 84 ALA A CA 1
ATOM 620 C C . ALA A 1 84 ? -18.406 13.141 14.172 1 98.81 84 ALA A C 1
ATOM 622 O O . ALA A 1 84 ? -19.281 13.031 15.047 1 98.81 84 ALA A O 1
ATOM 623 N N . ARG A 1 85 ? -18.109 12.219 13.344 1 97.81 85 ARG A N 1
ATOM 624 C CA . ARG A 1 85 ? -18.75 10.914 13.43 1 97.81 85 ARG A CA 1
ATOM 625 C C . ARG A 1 85 ? -18.484 10.266 14.789 1 97.81 85 ARG A C 1
ATOM 627 O O . ARG A 1 85 ? -19.391 9.703 15.398 1 97.81 85 ARG A O 1
ATOM 634 N N . VAL A 1 86 ? -17.281 10.32 15.281 1 97.88 86 VAL A N 1
ATOM 635 C CA . VAL A 1 86 ? -16.906 9.75 16.562 1 97.88 86 VAL A CA 1
ATOM 636 C C . VAL A 1 86 ? -17.688 10.422 17.688 1 97.88 86 VAL A C 1
ATOM 638 O O . VAL A 1 86 ? -18.156 9.758 18.609 1 97.88 86 VAL A O 1
ATOM 641 N N . LEU A 1 87 ? -17.859 11.75 17.547 1 98.19 87 LEU A N 1
ATOM 642 C CA . LEU A 1 87 ? -18.562 12.516 18.562 1 98.19 87 LEU A CA 1
ATOM 643 C C . LEU A 1 87 ? -20.062 12.32 18.453 1 98.19 87 LEU A C 1
ATOM 645 O O . LEU A 1 87 ? -20.812 12.633 19.391 1 98.19 87 LEU A O 1
ATOM 649 N N . GLY A 1 88 ? -20.516 11.891 17.266 1 97.88 88 GLY A N 1
ATOM 650 C CA . GLY A 1 88 ? -21.953 11.781 17.016 1 97.88 88 GLY A CA 1
ATOM 651 C C . GLY A 1 88 ? -22.609 13.117 16.734 1 97.88 88 GLY A C 1
ATOM 652 O O . GLY A 1 88 ? -23.75 13.359 17.156 1 97.88 88 GLY A O 1
ATOM 653 N N . VAL A 1 89 ? -21.891 14.031 16.125 1 98.56 89 VAL A N 1
ATOM 654 C CA . VAL A 1 89 ? -22.422 15.352 15.797 1 98.56 89 VAL A CA 1
ATOM 655 C C . VAL A 1 89 ? -22.266 15.617 14.305 1 98.56 89 VAL A C 1
ATOM 657 O O . VAL A 1 89 ? -21.516 14.922 13.617 1 98.56 89 VAL A O 1
ATOM 660 N N . PRO A 1 90 ? -23 16.578 13.742 1 98.5 90 PRO A N 1
ATOM 661 C CA . PRO A 1 90 ? -22.844 16.906 12.32 1 98.5 90 PRO A CA 1
ATOM 662 C C . PRO A 1 90 ? -21.531 17.609 12 1 98.5 90 PRO A C 1
ATOM 664 O O . PRO A 1 90 ? -20.891 18.156 12.898 1 98.5 90 PRO A O 1
ATOM 667 N N . ALA A 1 91 ? -21.172 17.5 10.789 1 98.69 91 ALA A N 1
ATOM 668 C CA . ALA A 1 91 ? -20 18.203 10.297 1 98.69 91 ALA A CA 1
ATOM 669 C C . ALA A 1 91 ? -20.312 18.953 9.008 1 98.69 91 ALA A C 1
ATOM 671 O O . ALA A 1 91 ? -21.016 18.453 8.133 1 98.69 91 ALA A O 1
ATOM 672 N N . LEU A 1 92 ? -19.875 20.203 8.938 1 98.5 92 LEU A N 1
ATOM 673 C CA . LEU A 1 92 ? -19.875 21.016 7.727 1 98.5 92 LEU A CA 1
ATOM 674 C C . LEU A 1 92 ? -18.469 21.25 7.219 1 98.5 92 LEU A C 1
ATOM 676 O O . LEU A 1 92 ? -17.594 21.688 7.973 1 98.5 92 LEU A O 1
ATOM 680 N N . VAL A 1 93 ? -18.281 20.922 5.984 1 98.56 93 VAL A N 1
ATOM 681 C CA . VAL A 1 93 ? -16.969 21.156 5.383 1 98.56 93 VAL A CA 1
ATOM 682 C C . VAL A 1 93 ? -17.125 22.125 4.203 1 98.56 93 VAL A C 1
ATOM 684 O O . VAL A 1 93 ? -17.797 21.812 3.223 1 98.56 93 VAL A O 1
ATOM 687 N N . VAL A 1 94 ? -16.438 23.266 4.324 1 98.06 94 VAL A N 1
ATOM 688 C CA . VAL A 1 94 ? -16.469 24.297 3.283 1 98.06 94 VAL A CA 1
ATOM 689 C C . VAL A 1 94 ? -15.312 24.078 2.316 1 98.06 94 VAL A C 1
ATOM 691 O O . VAL A 1 94 ? -14.156 24.016 2.73 1 98.06 94 VAL A O 1
ATOM 694 N N . MET A 1 95 ? -15.562 23.891 1.146 1 95.81 95 MET A N 1
ATOM 695 C CA . MET A 1 95 ? -14.516 23.797 0.13 1 95.81 95 MET A CA 1
ATOM 696 C C . MET A 1 95 ? -14.977 24.438 -1.178 1 95.81 95 MET A C 1
ATOM 698 O O . MET A 1 95 ? -16.172 24.562 -1.428 1 95.81 95 MET A O 1
ATOM 702 N N . PRO A 1 96 ? -14.008 24.859 -2.027 1 94.44 96 PRO A N 1
ATOM 703 C CA . PRO A 1 96 ? -14.367 25.484 -3.303 1 94.44 96 PRO A CA 1
ATOM 704 C C . PRO A 1 96 ? -15.203 24.578 -4.191 1 94.44 96 PRO A C 1
ATOM 706 O O . PRO A 1 96 ? -15.016 23.344 -4.188 1 94.44 96 PRO A O 1
ATOM 709 N N . GLU A 1 97 ? -15.969 25.203 -4.953 1 95.19 97 GLU A N 1
ATOM 710 C CA . GLU A 1 97 ? -16.844 24.469 -5.867 1 95.19 97 GLU A CA 1
ATOM 711 C C . GLU A 1 97 ? -16.031 23.609 -6.84 1 95.19 97 GLU A C 1
ATOM 713 O O . GLU A 1 97 ? -16.453 22.516 -7.215 1 95.19 97 GLU A O 1
ATOM 718 N N . GLU A 1 98 ? -14.883 24 -7.164 1 91.81 98 GLU A N 1
ATOM 719 C CA . GLU A 1 98 ? -14.062 23.359 -8.18 1 91.81 98 GLU A CA 1
ATOM 720 C C . GLU A 1 98 ? -13.188 22.266 -7.566 1 91.81 98 GLU A C 1
ATOM 722 O O . GLU A 1 98 ? -12.43 21.594 -8.273 1 91.81 98 GLU A O 1
ATOM 727 N N . ALA A 1 99 ? -13.297 22.125 -6.289 1 90.06 99 ALA A N 1
ATOM 728 C CA . ALA A 1 99 ? -12.5 21.078 -5.641 1 90.06 99 ALA A CA 1
ATOM 729 C C . ALA A 1 99 ? -12.797 19.703 -6.238 1 90.06 99 ALA A C 1
ATOM 731 O O . ALA A 1 99 ? -13.883 19.484 -6.785 1 90.06 99 ALA A O 1
ATOM 732 N N . SER A 1 100 ? -11.844 18.844 -6.188 1 87.88 100 SER A N 1
ATOM 733 C CA . SER A 1 100 ? -11.938 17.5 -6.77 1 87.88 100 SER A CA 1
ATOM 734 C C . SER A 1 100 ? -13.195 16.781 -6.297 1 87.88 100 SER A C 1
ATOM 736 O O . SER A 1 100 ? -13.477 16.719 -5.098 1 87.88 100 SER A O 1
ATOM 738 N N . PRO A 1 101 ? -13.938 16.188 -7.258 1 88.94 101 PRO A N 1
ATOM 739 C CA . PRO A 1 101 ? -15.109 15.398 -6.875 1 88.94 101 PRO A CA 1
ATOM 740 C C . PRO A 1 101 ? -14.758 14.219 -5.973 1 88.94 101 PRO A C 1
ATOM 742 O O . PRO A 1 101 ? -15.555 13.836 -5.113 1 88.94 101 PRO A O 1
ATOM 745 N N . PHE A 1 102 ? -13.586 13.734 -6.137 1 85.44 102 PHE A N 1
ATOM 746 C CA . PHE A 1 102 ? -13.125 12.609 -5.324 1 85.44 102 PHE A CA 1
ATOM 747 C C . PHE A 1 102 ? -13.023 13.016 -3.857 1 85.44 102 PHE A C 1
ATOM 749 O O . PHE A 1 102 ? -13.477 12.281 -2.975 1 85.44 102 PHE A O 1
ATOM 756 N N . LYS A 1 103 ? -12.508 14.125 -3.625 1 87.44 103 LYS A N 1
ATOM 757 C CA . LYS A 1 103 ? -12.344 14.617 -2.26 1 87.44 103 LYS A CA 1
ATOM 758 C C . LYS A 1 103 ? -13.695 14.914 -1.612 1 87.44 103 LYS A C 1
ATOM 760 O O . LYS A 1 103 ? -13.898 14.633 -0.429 1 87.44 103 LYS A O 1
ATOM 765 N N . LYS A 1 104 ? -14.555 15.469 -2.432 1 93.56 104 LYS A N 1
ATOM 766 C CA . LYS A 1 104 ? -15.898 15.742 -1.935 1 93.56 104 LYS A CA 1
ATOM 767 C C . LYS A 1 104 ? -16.625 14.453 -1.562 1 93.56 104 LYS A C 1
ATOM 769 O O . LYS A 1 104 ? -17.219 14.352 -0.483 1 93.56 104 LYS A O 1
ATOM 774 N N . ALA A 1 105 ? -16.5 13.477 -2.424 1 91.81 105 ALA A N 1
ATOM 775 C CA . ALA A 1 105 ? -17.156 12.195 -2.191 1 91.81 105 ALA A CA 1
ATOM 776 C C . ALA A 1 105 ? -16.609 11.516 -0.943 1 91.81 105 ALA A C 1
ATOM 778 O O . ALA A 1 105 ? -17.359 10.93 -0.161 1 91.81 105 ALA A O 1
ATOM 779 N N . ALA A 1 106 ? -15.344 11.547 -0.787 1 90.31 106 ALA A N 1
ATOM 780 C CA . ALA A 1 106 ? -14.703 10.938 0.377 1 90.31 106 ALA A CA 1
ATOM 781 C C . ALA A 1 106 ? -15.18 11.594 1.67 1 90.31 106 ALA A C 1
ATOM 783 O O . ALA A 1 106 ? -15.406 10.914 2.674 1 90.31 106 ALA A O 1
ATOM 784 N N . THR A 1 107 ? -15.289 12.859 1.635 1 95.25 107 THR A N 1
ATOM 785 C CA . THR A 1 107 ? -15.75 13.617 2.795 1 95.25 107 THR A CA 1
ATOM 786 C C . THR A 1 107 ? -17.203 13.297 3.115 1 95.25 107 THR A C 1
ATOM 788 O O . THR A 1 107 ? -17.547 13.055 4.273 1 95.25 107 THR A O 1
ATOM 791 N N . ARG A 1 108 ? -18.047 13.234 2.07 1 95.69 108 ARG A N 1
ATOM 792 C CA . ARG A 1 108 ? -19.453 12.891 2.24 1 95.69 108 ARG A CA 1
ATOM 793 C C . ARG A 1 108 ? -19.609 11.469 2.77 1 95.69 108 ARG A C 1
ATOM 795 O O . ARG A 1 108 ? -20.516 11.195 3.57 1 95.69 108 ARG A O 1
ATOM 802 N N . ALA A 1 109 ? -18.734 10.633 2.375 1 92.19 109 ALA A N 1
ATOM 803 C CA . ALA A 1 109 ? -18.797 9.227 2.777 1 92.19 109 ALA A CA 1
ATOM 804 C C . ALA A 1 109 ? -18.578 9.078 4.277 1 92.19 109 ALA A C 1
ATOM 806 O O . ALA A 1 109 ? -19 8.094 4.883 1 92.19 109 ALA A O 1
ATOM 807 N N . LEU A 1 110 ? -17.984 10.078 4.84 1 94.88 110 LEU A N 1
ATOM 808 C CA . LEU A 1 110 ? -17.734 10.055 6.277 1 94.88 110 LEU A CA 1
ATOM 809 C C . LEU A 1 110 ? -18.891 10.688 7.039 1 94.88 110 LEU A C 1
ATOM 811 O O . LEU A 1 110 ? -18.875 10.75 8.273 1 94.88 110 LEU A O 1
ATOM 815 N N . GLY A 1 111 ? -19.859 11.242 6.293 1 95.75 111 GLY A N 1
ATOM 816 C CA . GLY A 1 111 ? -21.078 11.742 6.926 1 95.75 111 GLY A CA 1
ATOM 817 C C . GLY A 1 111 ? -21.141 13.258 6.98 1 95.75 111 GLY A C 1
ATOM 818 O O . GLY A 1 111 ? -22.109 13.828 7.473 1 95.75 111 GLY A O 1
ATOM 819 N N . ALA A 1 112 ? -20.141 13.875 6.453 1 98.12 112 ALA A N 1
ATOM 820 C CA . ALA A 1 112 ? -20.109 15.328 6.527 1 98.12 112 ALA A CA 1
ATOM 821 C C . ALA A 1 112 ? -20.906 15.961 5.391 1 98.12 112 ALA A C 1
ATOM 823 O O . ALA A 1 112 ? -21.031 15.367 4.312 1 98.12 112 ALA A O 1
ATOM 824 N N . GLU A 1 113 ? -21.469 17.062 5.645 1 98.12 113 GLU A N 1
ATOM 825 C CA . GLU A 1 113 ? -22.047 17.891 4.598 1 98.12 113 GLU A CA 1
ATOM 826 C C . GLU A 1 113 ? -21 18.781 3.957 1 98.12 113 GLU A C 1
ATOM 828 O O . GLU A 1 113 ? -20.234 19.469 4.66 1 98.12 113 GLU A O 1
ATOM 833 N N . VAL A 1 114 ? -20.953 18.75 2.654 1 98.19 114 VAL A N 1
ATOM 834 C CA . VAL A 1 114 ? -20 19.594 1.92 1 98.19 114 VAL A CA 1
ATOM 835 C C . VAL A 1 114 ? -20.703 20.844 1.422 1 98.19 114 VAL A C 1
ATOM 837 O O . VAL A 1 114 ? -21.703 20.766 0.708 1 98.19 114 VAL A O 1
ATOM 840 N N . VAL A 1 115 ? -20.203 21.969 1.811 1 98 115 VAL A N 1
ATOM 841 C CA . VAL A 1 115 ? -20.672 23.266 1.346 1 98 115 VAL A CA 1
ATOM 842 C C . VAL A 1 115 ? -19.734 23.812 0.27 1 98 115 VAL A C 1
ATOM 844 O O . VAL A 1 115 ? -18.656 24.312 0.579 1 98 115 VAL A O 1
ATOM 847 N N . ASP A 1 116 ? -20.172 23.719 -0.944 1 96.5 116 ASP A N 1
ATOM 848 C CA . ASP A 1 116 ? -19.266 24.094 -2.027 1 96.5 116 ASP A CA 1
ATOM 849 C C . ASP A 1 116 ? -19.953 25.062 -2.994 1 96.5 116 ASP A C 1
ATOM 851 O O . ASP A 1 116 ? -19.281 25.688 -3.82 1 96.5 116 ASP A O 1
ATOM 855 N N . ARG A 1 117 ? -21.375 25.25 -2.963 1 92.62 117 ARG A N 1
ATOM 856 C CA . ARG A 1 117 ? -22.094 26.094 -3.92 1 92.62 117 ARG A CA 1
ATOM 857 C C . ARG A 1 117 ? -21.734 27.562 -3.74 1 92.62 117 ARG A C 1
ATOM 859 O O . ARG A 1 117 ? -21.984 28.141 -2.684 1 92.62 117 ARG A O 1
ATOM 866 N N . GLY A 1 118 ? -21.109 28.094 -4.715 1 95.12 118 GLY A N 1
ATOM 867 C CA . GLY A 1 118 ? -20.75 29.5 -4.68 1 95.12 118 GLY A CA 1
ATOM 868 C C . GLY A 1 118 ? -19.5 29.781 -3.873 1 95.12 118 GLY A C 1
ATOM 869 O O . GLY A 1 118 ? -19.156 30.938 -3.631 1 95.12 118 GLY A O 1
ATOM 870 N N . VAL A 1 119 ? -18.891 28.781 -3.477 1 96.5 119 VAL A N 1
ATOM 871 C CA . VAL A 1 119 ? -17.688 28.953 -2.666 1 96.5 119 VAL A CA 1
ATOM 872 C C . VAL A 1 119 ? -16.469 29.016 -3.57 1 96.5 119 VAL A C 1
ATOM 874 O O . VAL A 1 119 ? -16.297 28.188 -4.473 1 96.5 119 VAL A O 1
ATOM 877 N N . THR A 1 120 ? -15.656 30.031 -3.379 1 93.44 120 THR A N 1
ATOM 878 C CA . THR A 1 120 ? -14.391 30.219 -4.082 1 93.44 120 THR A CA 1
ATOM 879 C C . THR A 1 120 ? -13.227 30.234 -3.096 1 93.44 120 THR A C 1
ATOM 881 O O . THR A 1 120 ? -13.43 30.344 -1.885 1 93.44 120 THR A O 1
ATOM 884 N N . PRO A 1 121 ? -12.016 30.062 -3.623 1 87.19 121 PRO A N 1
ATOM 885 C CA . PRO A 1 121 ? -10.859 30.188 -2.734 1 87.19 121 PRO A CA 1
ATOM 886 C C . PRO A 1 121 ? -10.828 31.531 -2 1 87.19 121 PRO A C 1
ATOM 888 O O . PRO A 1 121 ? -10.359 31.609 -0.864 1 87.19 121 PRO A O 1
ATOM 891 N N . GLU A 1 122 ? -11.484 32.562 -2.561 1 88.88 122 GLU A N 1
ATOM 892 C CA . GLU A 1 122 ? -11.414 33.906 -2.029 1 88.88 122 GLU A CA 1
ATOM 893 C C . GLU A 1 122 ? -12.461 34.156 -0.945 1 88.88 122 GLU A C 1
ATOM 895 O O . GLU A 1 122 ? -12.242 34.938 -0.021 1 88.88 122 GLU A O 1
ATOM 900 N N . ASN A 1 123 ? -13.562 33.438 -1.081 1 94.69 123 ASN A N 1
ATOM 901 C CA . ASN A 1 123 ? -14.641 33.781 -0.161 1 94.69 123 ASN A CA 1
ATOM 902 C C . ASN A 1 123 ? -14.875 32.688 0.865 1 94.69 123 ASN A C 1
ATOM 904 O O . ASN A 1 123 ? -15.742 32.781 1.729 1 94.69 123 ASN A O 1
ATOM 908 N N . ARG A 1 124 ? -14.125 31.516 0.793 1 93.44 124 ARG A N 1
ATOM 909 C CA . ARG A 1 124 ? -14.391 30.344 1.612 1 93.44 124 ARG A CA 1
ATOM 910 C C . ARG A 1 124 ? -14.336 30.672 3.098 1 93.44 124 ARG A C 1
ATOM 912 O O . ARG A 1 124 ? -15.117 30.156 3.891 1 93.44 124 ARG A O 1
ATOM 919 N N . GLU A 1 125 ? -13.453 31.578 3.5 1 92.94 125 GLU A N 1
ATOM 920 C CA . GLU A 1 125 ? -13.352 31.953 4.906 1 92.94 125 GLU A CA 1
ATOM 921 C C . GLU A 1 125 ? -14.586 32.75 5.355 1 92.94 125 GLU A C 1
ATOM 923 O O . GLU A 1 125 ? -15.055 32.562 6.484 1 92.94 125 GLU A O 1
ATOM 928 N N . GLU A 1 126 ? -15 33.562 4.523 1 96.25 126 GLU A N 1
ATOM 929 C CA . GLU A 1 126 ? -16.203 34.344 4.82 1 96.25 126 GLU A CA 1
ATOM 930 C C . GLU A 1 126 ? -17.422 33.438 4.941 1 96.25 126 GLU A C 1
ATOM 932 O O . GLU A 1 126 ? -18.234 33.594 5.859 1 96.25 126 GLU A O 1
ATOM 937 N N . VAL A 1 127 ? -17.516 32.531 4.016 1 97.25 127 VAL A N 1
ATOM 938 C CA . VAL A 1 127 ? -18.609 31.578 4.047 1 97.25 127 VAL A CA 1
ATOM 939 C C . VAL A 1 127 ? -18.547 30.781 5.348 1 97.25 127 VAL A C 1
ATOM 941 O O . VAL A 1 127 ? -19.578 30.594 6.012 1 97.25 127 VAL A O 1
ATOM 944 N N . ALA A 1 128 ? -17.422 30.359 5.711 1 97.56 128 ALA A N 1
ATOM 945 C CA . ALA A 1 128 ? -17.234 29.578 6.934 1 97.56 128 ALA A CA 1
ATOM 946 C C . ALA A 1 128 ? -17.641 30.391 8.164 1 97.56 128 ALA A C 1
ATOM 948 O O . ALA A 1 128 ? -18.297 29.875 9.07 1 97.56 128 ALA A O 1
ATOM 949 N N . ARG A 1 129 ? -17.25 31.625 8.211 1 97.44 129 ARG A N 1
ATOM 950 C CA . ARG A 1 129 ? -17.578 32.5 9.336 1 97.44 129 ARG A CA 1
ATOM 951 C C . ARG A 1 129 ? -19.094 32.656 9.492 1 97.44 129 ARG A C 1
ATOM 953 O O . ARG A 1 129 ? -19.625 32.594 10.602 1 97.44 129 ARG A O 1
ATOM 960 N N . ALA A 1 130 ? -19.703 32.844 8.383 1 97.88 130 ALA A N 1
ATOM 961 C CA . ALA A 1 130 ? -21.156 33 8.398 1 97.88 130 ALA A CA 1
ATOM 962 C C . ALA A 1 130 ? -21.828 31.734 8.914 1 97.88 130 ALA A C 1
ATOM 964 O O . ALA A 1 130 ? -22.766 31.797 9.703 1 97.88 130 ALA A O 1
ATOM 965 N N . LEU A 1 131 ? -21.344 30.609 8.469 1 98.06 131 LEU A N 1
ATOM 966 C CA . LEU A 1 131 ? -21.906 29.328 8.883 1 98.06 131 LEU A CA 1
ATOM 967 C C . LEU A 1 131 ? -21.688 29.094 10.367 1 98.06 131 LEU A C 1
ATOM 969 O O . LEU A 1 131 ? -22.547 28.547 11.055 1 98.06 131 LEU A O 1
ATOM 973 N N . LEU A 1 132 ? -20.5 29.453 10.82 1 97.88 132 LEU A N 1
ATOM 974 C CA . LEU A 1 132 ? -20.203 29.312 12.234 1 97.88 132 LEU A CA 1
ATOM 975 C C . LEU A 1 132 ? -21.172 30.125 13.086 1 97.88 132 LEU A C 1
ATOM 977 O O . LEU A 1 132 ? -21.656 29.641 14.109 1 97.88 132 LEU A O 1
ATOM 981 N N . GLU A 1 133 ? -21.422 31.328 12.672 1 97.88 133 GLU A N 1
ATOM 982 C CA . GLU A 1 133 ? -22.344 32.219 13.383 1 97.88 133 GLU A CA 1
ATOM 983 C C . GLU A 1 133 ? -23.766 31.641 13.367 1 97.88 133 GLU A C 1
ATOM 985 O O . GLU A 1 133 ? -24.469 31.688 14.375 1 97.88 133 GLU A O 1
ATOM 990 N N . GLU A 1 134 ? -24.109 31.109 12.305 1 97.94 134 GLU A N 1
ATOM 991 C CA . GLU A 1 134 ? -25.469 30.609 12.117 1 97.94 134 GLU A CA 1
ATOM 992 C C . GLU A 1 134 ? -25.688 29.312 12.906 1 97.94 134 GLU A C 1
ATOM 994 O O . GLU A 1 134 ? -26.75 29.125 13.5 1 97.94 134 GLU A O 1
ATOM 999 N N . THR A 1 135 ? -24.719 28.453 12.984 1 97.81 135 THR A N 1
ATOM 1000 C CA . THR A 1 135 ? -24.938 27.094 13.477 1 97.81 135 THR A CA 1
ATOM 1001 C C . THR A 1 135 ? -24.438 26.953 14.914 1 97.81 135 THR A C 1
ATOM 1003 O O . THR A 1 135 ? -24.906 26.078 15.656 1 97.81 135 THR A O 1
ATOM 1006 N N . GLY A 1 136 ? -23.391 27.75 15.234 1 97.88 136 GLY A N 1
ATOM 1007 C CA . GLY A 1 136 ? -22.734 27.562 16.516 1 97.88 136 GLY A CA 1
ATOM 1008 C C . GLY A 1 136 ? -21.797 26.375 16.547 1 97.88 136 GLY A C 1
ATOM 1009 O O . GLY A 1 136 ? -21.391 25.922 17.625 1 97.88 136 GLY A O 1
ATOM 1010 N N . TYR A 1 137 ? -21.438 25.844 15.367 1 98.5 137 TYR A N 1
ATOM 1011 C CA . TYR A 1 137 ? -20.516 24.719 15.281 1 98.5 137 TYR A CA 1
ATOM 1012 C C . TYR A 1 137 ? -19.109 25.109 15.75 1 98.5 137 TYR A C 1
ATOM 1014 O O . TYR A 1 137 ? -18.812 26.312 15.867 1 98.5 137 TYR A O 1
ATOM 1022 N N . ALA A 1 138 ? -18.359 24.172 16.156 1 98.62 138 ALA A N 1
ATOM 1023 C CA . ALA A 1 138 ? -16.969 24.422 16.531 1 98.62 138 ALA A CA 1
ATOM 1024 C C . ALA A 1 138 ? -16.047 24.328 15.305 1 98.62 138 ALA A C 1
ATOM 1026 O O . ALA A 1 138 ? -16.156 23.391 14.516 1 98.62 138 ALA A O 1
ATOM 1027 N N . PHE A 1 139 ? -15.25 25.312 15.133 1 98.44 139 PHE A N 1
ATOM 1028 C CA . PHE A 1 139 ? -14.273 25.312 14.055 1 98.44 139 PHE A CA 1
ATOM 1029 C C . PHE A 1 139 ? -13.039 24.516 14.438 1 98.44 139 PHE A C 1
ATOM 1031 O O . PHE A 1 139 ? -12.461 24.719 15.508 1 98.44 139 PHE A O 1
ATOM 1038 N N . ILE A 1 140 ? -12.633 23.594 13.594 1 98.62 140 ILE A N 1
ATOM 1039 C CA . ILE A 1 140 ? -11.398 22.844 13.797 1 98.62 140 ILE A CA 1
ATOM 1040 C C . ILE A 1 140 ? -10.336 23.328 12.805 1 98.62 140 ILE A C 1
ATOM 1042 O O . ILE A 1 140 ? -10.422 23.047 11.609 1 98.62 140 ILE A O 1
ATOM 1046 N N . HIS A 1 141 ? -9.391 24 13.281 1 98.25 141 HIS A N 1
ATOM 1047 C CA . HIS A 1 141 ? -8.328 24.5 12.43 1 98.25 141 HIS A CA 1
ATOM 1048 C C . HIS A 1 141 ? -7.438 23.375 11.93 1 98.25 141 HIS A C 1
ATOM 1050 O O . HIS A 1 141 ? -7.16 22.422 12.664 1 98.25 141 HIS A O 1
ATOM 1056 N N . PRO A 1 142 ? -6.977 23.484 10.734 1 97.75 142 PRO A N 1
ATOM 1057 C CA . PRO A 1 142 ? -6.242 22.359 10.148 1 97.75 142 PRO A CA 1
ATOM 1058 C C . PRO A 1 142 ? -4.859 22.172 10.766 1 97.75 142 PRO A C 1
ATOM 1060 O O . PRO A 1 142 ? -4.289 21.078 10.688 1 97.75 142 PRO A O 1
ATOM 1063 N N . PHE A 1 143 ? -4.238 23.25 11.359 1 98.25 143 PHE A N 1
ATOM 1064 C CA . PHE A 1 143 ? -2.873 23.062 11.836 1 98.25 143 PHE A CA 1
ATOM 1065 C C . PHE A 1 143 ? -2.549 24.031 12.961 1 98.25 143 PHE A C 1
ATOM 1067 O O . PHE A 1 143 ? -1.72 23.734 13.828 1 98.25 143 PHE A O 1
ATOM 1074 N N . ASP A 1 144 ? -3.205 25.234 13.031 1 98.44 144 ASP A N 1
ATOM 1075 C CA . ASP A 1 144 ? -2.756 26.312 13.906 1 98.44 144 ASP A CA 1
ATOM 1076 C C . ASP A 1 144 ? -3.553 26.328 15.211 1 98.44 144 ASP A C 1
ATOM 1078 O O . ASP A 1 144 ? -4.094 27.359 15.602 1 98.44 144 ASP A O 1
ATOM 1082 N N . ASP A 1 145 ? -3.674 25.188 15.75 1 98.62 145 ASP A N 1
ATOM 1083 C CA . ASP A 1 145 ? -4.324 24.922 17.031 1 98.62 145 ASP A CA 1
ATOM 1084 C C . ASP A 1 145 ? -3.475 23.984 17.891 1 98.62 145 ASP A C 1
ATOM 1086 O O . ASP A 1 145 ? -3.135 22.891 17.469 1 98.62 145 ASP A O 1
ATOM 1090 N N . PRO A 1 146 ? -3.148 24.453 19.156 1 98.62 146 PRO A N 1
ATOM 1091 C CA . PRO A 1 146 ? -2.268 23.641 20 1 98.62 146 PRO A CA 1
ATOM 1092 C C . PRO A 1 146 ? -2.791 22.219 20.219 1 98.62 146 PRO A C 1
ATOM 1094 O O . PRO A 1 146 ? -2.002 21.281 20.344 1 98.62 146 PRO A O 1
ATOM 1097 N N . LEU A 1 147 ? -4.082 22.062 20.281 1 98.75 147 LEU A N 1
ATOM 1098 C CA . LEU A 1 147 ? -4.648 20.734 20.5 1 98.75 147 LEU A CA 1
ATOM 1099 C C . LEU A 1 147 ? -4.535 19.891 19.25 1 98.75 147 LEU A C 1
ATOM 1101 O O . LEU A 1 147 ? -4.363 18.672 19.328 1 98.75 147 LEU A O 1
ATOM 1105 N N . VAL A 1 148 ? -4.68 20.531 18.062 1 98.88 148 VAL A N 1
ATOM 1106 C CA . VAL A 1 148 ? -4.449 19.844 16.812 1 98.88 148 VAL A CA 1
ATOM 1107 C C . VAL A 1 148 ? -2.984 19.422 16.703 1 98.88 148 VAL A C 1
ATOM 1109 O O . VAL A 1 148 ? -2.682 18.266 16.391 1 98.88 148 VAL A O 1
ATOM 1112 N N . MET A 1 149 ? -2.08 20.328 17.062 1 98.94 149 MET A N 1
ATOM 1113 C CA . MET A 1 149 ? -0.649 20.031 17.062 1 98.94 149 MET A CA 1
ATOM 1114 C C . MET A 1 149 ? -0.333 18.875 17.984 1 98.94 149 MET A C 1
ATOM 1116 O O . MET A 1 149 ? 0.463 18 17.641 1 98.94 149 MET A O 1
ATOM 1120 N N . ALA A 1 150 ? -0.951 18.891 19.141 1 98.94 150 ALA A N 1
ATOM 1121 C CA . ALA A 1 150 ? -0.741 17.812 20.109 1 98.94 150 ALA A CA 1
ATOM 1122 C C . ALA A 1 150 ? -1.166 16.469 19.531 1 98.94 150 ALA A C 1
ATOM 1124 O O . ALA A 1 150 ? -0.467 15.469 19.688 1 98.94 150 ALA A O 1
ATOM 1125 N N . GLY A 1 151 ? -2.338 16.469 18.891 1 98.94 151 GLY A N 1
ATOM 1126 C CA . GLY A 1 151 ? -2.801 15.25 18.25 1 98.94 151 GLY A CA 1
ATOM 1127 C C . GLY A 1 151 ? -1.826 14.727 17.203 1 98.94 151 GLY A C 1
ATOM 1128 O O . GLY A 1 151 ? -1.518 13.531 17.188 1 98.94 151 GLY A O 1
ATOM 1129 N N . GLN A 1 152 ? -1.355 15.641 16.375 1 98.81 152 GLN A N 1
ATOM 1130 C CA . GLN A 1 152 ? -0.409 15.242 15.336 1 98.81 152 GLN A CA 1
ATOM 1131 C C . GLN A 1 152 ? 0.888 14.719 15.945 1 98.81 152 GLN A C 1
ATOM 1133 O O . GLN A 1 152 ? 1.5 13.789 15.414 1 98.81 152 GLN A O 1
ATOM 1138 N N . GLY A 1 153 ? 1.25 15.219 17.109 1 98.88 153 GLY A N 1
ATOM 1139 C CA . GLY A 1 153 ? 2.477 14.836 17.781 1 98.88 153 GLY A CA 1
ATOM 1140 C C . GLY A 1 153 ? 2.455 13.414 18.297 1 98.88 153 GLY A C 1
ATOM 1141 O O . GLY A 1 153 ? 3.504 12.844 18.625 1 98.88 153 GLY A O 1
ATOM 1142 N N . THR A 1 154 ? 1.304 12.789 18.406 1 98.94 154 THR A N 1
ATOM 1143 C CA . THR A 1 154 ? 1.206 11.414 18.906 1 98.94 154 THR A CA 1
ATOM 1144 C C . THR A 1 154 ? 1.897 10.453 17.938 1 98.94 154 THR A C 1
ATOM 1146 O O . THR A 1 154 ? 2.361 9.383 18.359 1 98.94 154 THR A O 1
ATOM 1149 N N . ALA A 1 155 ? 1.984 10.828 16.672 1 98.88 155 ALA A N 1
ATOM 1150 C CA . ALA A 1 155 ? 2.756 10.039 15.719 1 98.88 155 ALA A CA 1
ATOM 1151 C C . ALA A 1 155 ? 4.219 9.938 16.141 1 98.88 155 ALA A C 1
ATOM 1153 O O . ALA A 1 155 ? 4.859 8.906 15.93 1 98.88 155 ALA A O 1
ATOM 1154 N N . GLY A 1 156 ? 4.703 11.047 16.703 1 98.81 156 GLY A N 1
ATOM 1155 C CA . GLY A 1 156 ? 6.07 11.047 17.188 1 98.81 156 GLY A CA 1
ATOM 1156 C C . GLY A 1 156 ? 6.273 10.133 18.391 1 98.81 156 GLY A C 1
ATOM 1157 O O . GLY A 1 156 ? 7.301 9.461 18.5 1 98.81 156 GLY A O 1
ATOM 1158 N N . LEU A 1 157 ? 5.305 10.094 19.297 1 98.81 157 LEU A N 1
ATOM 1159 C CA . LEU A 1 157 ? 5.367 9.164 20.422 1 98.81 157 LEU A CA 1
ATOM 1160 C C . LEU A 1 157 ? 5.461 7.723 19.922 1 98.81 157 LEU A C 1
ATOM 1162 O O . LEU A 1 157 ? 6.309 6.957 20.391 1 98.81 157 LEU A O 1
ATOM 1166 N N . GLU A 1 158 ? 4.57 7.402 19.016 1 98.81 158 GLU A N 1
ATOM 1167 C CA . GLU A 1 158 ? 4.562 6.055 18.453 1 98.81 158 GLU A CA 1
ATOM 1168 C C . GLU A 1 158 ? 5.891 5.73 17.781 1 98.81 158 GLU A C 1
ATOM 1170 O O . GLU 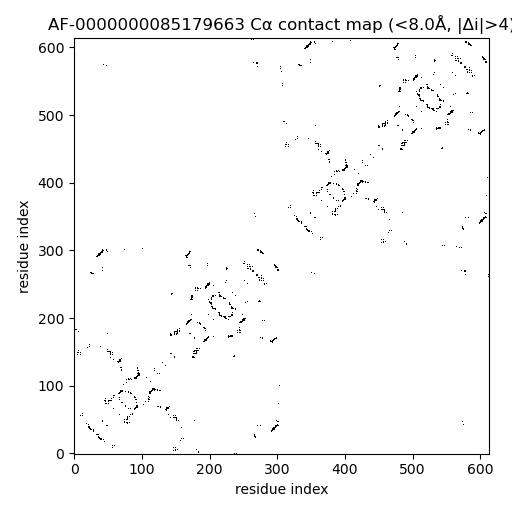A 1 158 ? 6.441 4.645 17.969 1 98.81 158 GLU A O 1
ATOM 1175 N N . LEU A 1 159 ? 6.34 6.695 17.031 1 98.75 159 LEU A N 1
ATOM 1176 C CA . LEU A 1 159 ? 7.57 6.516 16.266 1 98.75 159 LEU A CA 1
ATOM 1177 C C . LEU A 1 159 ? 8.734 6.168 17.188 1 98.75 159 LEU A C 1
ATOM 1179 O O . LEU A 1 159 ? 9.469 5.211 16.938 1 98.75 159 LEU A O 1
ATOM 1183 N N . LEU A 1 160 ? 8.891 6.898 18.234 1 98.62 160 LEU A N 1
ATOM 1184 C CA . LEU A 1 160 ? 10.016 6.719 19.141 1 98.62 160 LEU A CA 1
ATOM 1185 C C . LEU A 1 160 ? 9.867 5.422 19.938 1 98.62 160 LEU A C 1
ATOM 1187 O O . LEU A 1 160 ? 10.867 4.82 20.344 1 98.62 160 LEU A O 1
ATOM 1191 N N . ALA A 1 161 ? 8.641 4.98 20.156 1 98.38 161 ALA A N 1
ATOM 1192 C CA . ALA A 1 161 ? 8.398 3.707 20.828 1 98.38 161 ALA A CA 1
ATOM 1193 C C . ALA A 1 161 ? 8.695 2.533 19.906 1 98.38 161 ALA A C 1
ATOM 1195 O O . ALA A 1 161 ? 9.07 1.452 20.359 1 98.38 161 ALA A O 1
ATOM 1196 N N . GLN A 1 162 ? 8.617 2.746 18.641 1 98.38 162 GLN A N 1
ATOM 1197 C CA . GLN A 1 162 ? 8.711 1.672 17.656 1 98.38 162 GLN A CA 1
ATOM 1198 C C . GLN A 1 162 ? 10.125 1.551 17.094 1 98.38 162 GLN A C 1
ATOM 1200 O O . GLN A 1 162 ? 10.477 0.544 16.484 1 98.38 162 GLN A O 1
ATOM 1205 N N . ALA A 1 163 ? 10.883 2.57 17.281 1 97.69 163 ALA A N 1
ATOM 1206 C CA . ALA A 1 163 ? 12.195 2.578 16.641 1 97.69 163 ALA A CA 1
ATOM 1207 C C . ALA A 1 163 ? 13.289 3.014 17.609 1 97.69 163 ALA A C 1
ATOM 1209 O O . ALA A 1 163 ? 13.078 3.93 18.422 1 97.69 163 ALA A O 1
ATOM 1210 N N . GLU A 1 164 ? 14.375 2.369 17.5 1 96.38 164 GLU A N 1
ATOM 1211 C CA . GLU A 1 164 ? 15.555 2.734 18.281 1 96.38 164 GLU A CA 1
ATOM 1212 C C . GLU A 1 164 ? 16.672 3.264 17.391 1 96.38 164 GLU A C 1
ATOM 1214 O O . GLU A 1 164 ? 16.688 2.988 16.188 1 96.38 164 GLU A O 1
ATOM 1219 N N . GLY A 1 165 ? 17.453 4.09 17.953 1 97.56 165 GLY A N 1
ATOM 1220 C CA . GLY A 1 165 ? 18.672 4.516 17.281 1 97.56 165 GLY A CA 1
ATOM 1221 C C . GLY A 1 165 ? 18.422 5.477 16.141 1 97.56 165 GLY A C 1
ATOM 1222 O O . GLY A 1 165 ? 19.219 5.57 15.211 1 97.56 165 GLY A O 1
ATOM 1223 N N . LEU A 1 166 ? 17.312 6.133 16.141 1 98.62 166 LEU A N 1
ATOM 1224 C CA . LEU A 1 166 ? 17.016 7.117 15.102 1 98.62 166 LEU A CA 1
ATOM 1225 C C . LEU A 1 166 ? 17.984 8.289 15.172 1 98.62 166 LEU A C 1
ATOM 1227 O O . LEU A 1 166 ? 18.328 8.758 16.266 1 98.62 166 LEU A O 1
ATOM 1231 N N . GLU A 1 167 ? 18.406 8.672 14 1 98.88 167 GLU A N 1
ATOM 1232 C CA . GLU A 1 167 ? 19.281 9.844 13.938 1 98.88 167 GLU A CA 1
ATOM 1233 C C . GLU A 1 167 ? 18.531 11.078 13.453 1 98.88 167 GLU A C 1
ATOM 1235 O O . GLU A 1 167 ? 18.875 12.203 13.797 1 98.88 167 GLU A O 1
ATOM 1240 N N . ALA A 1 168 ? 17.516 10.875 12.68 1 98.94 168 ALA A N 1
ATOM 1241 C CA . ALA A 1 168 ? 16.688 12 12.242 1 98.94 168 ALA A CA 1
ATOM 1242 C C . ALA A 1 168 ? 15.281 11.539 11.859 1 98.94 168 ALA A C 1
ATOM 1244 O O . ALA A 1 168 ? 15.07 10.367 11.539 1 98.94 168 ALA A O 1
ATOM 1245 N N . VAL A 1 169 ? 14.398 12.445 11.938 1 98.94 169 VAL A N 1
ATOM 1246 C CA . VAL A 1 169 ? 13.016 12.289 11.492 1 98.94 169 VAL A CA 1
ATOM 1247 C C . VAL A 1 169 ? 12.68 13.375 10.469 1 98.94 169 VAL A C 1
ATOM 1249 O O . VAL A 1 169 ? 13.008 14.547 10.672 1 98.94 169 VAL A O 1
ATOM 1252 N N . LEU A 1 170 ? 12.109 12.953 9.352 1 98.94 170 LEU A N 1
ATOM 1253 C CA . LEU A 1 170 ? 11.688 13.891 8.312 1 98.94 170 LEU A CA 1
ATOM 1254 C C . LEU A 1 170 ? 10.172 13.836 8.125 1 98.94 170 LEU A C 1
ATOM 1256 O O . LEU A 1 170 ? 9.578 12.758 8.117 1 98.94 170 LEU A O 1
ATOM 1260 N N . ALA A 1 171 ? 9.562 14.945 8.016 1 98.94 171 ALA A N 1
ATOM 1261 C CA . ALA A 1 171 ? 8.125 15.039 7.773 1 98.94 171 ALA A CA 1
ATOM 1262 C C . ALA A 1 171 ? 7.793 16.234 6.875 1 98.94 171 ALA A C 1
ATOM 1264 O O . ALA A 1 171 ? 8.531 17.219 6.852 1 98.94 171 ALA A O 1
ATOM 1265 N N . PRO A 1 172 ? 6.668 16.125 6.105 1 98.88 172 PRO A N 1
ATOM 1266 C CA . PRO A 1 172 ? 6.246 17.281 5.316 1 98.88 172 PRO A CA 1
ATOM 1267 C C . PRO A 1 172 ? 5.836 18.469 6.184 1 98.88 172 PRO A C 1
ATOM 1269 O O . PRO A 1 172 ? 5.422 18.297 7.328 1 98.88 172 PRO A O 1
ATOM 1272 N N . VAL A 1 173 ? 5.992 19.656 5.605 1 98.62 173 VAL A N 1
ATOM 1273 C CA . VAL A 1 173 ? 5.562 20.844 6.352 1 98.62 173 VAL A CA 1
ATOM 1274 C C . VAL A 1 173 ? 4.754 21.766 5.441 1 98.62 173 VAL A C 1
ATOM 1276 O O . VAL A 1 173 ? 5.211 22.125 4.355 1 98.62 173 VAL A O 1
ATOM 1279 N N . GLY A 1 174 ? 3.557 21.969 5.73 1 97.12 174 GLY A N 1
ATOM 1280 C CA . GLY A 1 174 ? 2.686 23.016 5.219 1 97.12 174 GLY A CA 1
ATOM 1281 C C . GLY A 1 174 ? 2.414 24.125 6.227 1 97.12 174 GLY A C 1
ATOM 1282 O O . GLY A 1 174 ? 3.307 24.906 6.551 1 97.12 174 GLY A O 1
ATOM 1283 N N . GLY A 1 175 ? 1.313 24.047 6.887 1 97.44 175 GLY A N 1
ATOM 1284 C CA . GLY A 1 175 ? 1.001 24.984 7.949 1 97.44 175 GLY A CA 1
ATOM 1285 C C . GLY A 1 175 ? 1.806 24.766 9.211 1 97.44 175 GLY A C 1
ATOM 1286 O O . GLY A 1 175 ? 1.84 25.609 10.102 1 97.44 175 GLY A O 1
ATOM 1287 N N . GLY A 1 176 ? 2.408 23.625 9.312 1 98.69 176 GLY A N 1
ATOM 1288 C CA . GLY A 1 176 ? 3.381 23.375 10.359 1 98.69 176 GLY A CA 1
ATOM 1289 C C . GLY A 1 176 ? 2.83 22.531 11.492 1 98.69 176 GLY A C 1
ATOM 1290 O O . GLY A 1 176 ? 3.566 22.156 12.406 1 98.69 176 GLY A O 1
ATOM 1291 N N . GLY A 1 177 ? 1.555 22.172 11.43 1 98.69 177 GLY A N 1
ATOM 1292 C CA . GLY A 1 177 ? 0.928 21.469 12.531 1 98.69 177 GLY A CA 1
ATOM 1293 C C . GLY A 1 177 ? 1.55 20.125 12.812 1 98.69 177 GLY A C 1
ATOM 1294 O O . GLY A 1 177 ? 1.827 19.781 13.961 1 98.69 177 GLY A O 1
ATOM 1295 N N . LEU A 1 178 ? 1.737 19.312 11.789 1 98.88 178 LEU A N 1
ATOM 1296 C CA . LEU A 1 178 ? 2.342 18 11.938 1 98.88 178 LEU A CA 1
ATOM 1297 C C . LEU A 1 178 ? 3.77 18.109 12.461 1 98.88 178 LEU A C 1
ATOM 1299 O O . LEU A 1 178 ? 4.129 17.453 13.438 1 98.88 178 LEU A O 1
ATOM 1303 N N . LEU A 1 179 ? 4.523 18.969 11.844 1 98.94 179 LEU A N 1
ATOM 1304 C CA . LEU A 1 179 ? 5.938 19.094 12.18 1 98.94 179 LEU A CA 1
ATOM 1305 C C . LEU A 1 179 ? 6.113 19.641 13.594 1 98.94 179 LEU A C 1
ATOM 1307 O O . LEU A 1 179 ? 7.02 19.219 14.32 1 98.94 179 LEU A O 1
ATOM 1311 N N . ALA A 1 180 ? 5.27 20.578 13.961 1 98.94 180 ALA A N 1
ATOM 1312 C CA . ALA A 1 180 ? 5.332 21.125 15.312 1 98.94 180 ALA A CA 1
ATOM 1313 C C . ALA A 1 180 ? 5.082 20.047 16.359 1 98.94 180 ALA A C 1
ATOM 1315 O O . ALA A 1 180 ? 5.828 19.922 17.328 1 98.94 180 ALA A O 1
ATOM 1316 N N . GLY A 1 181 ? 4.02 19.266 16.141 1 98.94 181 GLY A N 1
ATOM 1317 C CA . GLY A 1 181 ? 3.74 18.172 17.047 1 98.94 181 GLY A CA 1
ATOM 1318 C C . GLY A 1 181 ? 4.848 17.141 17.094 1 98.94 181 GLY A C 1
ATOM 1319 O O . GLY A 1 181 ? 5.297 16.75 18.188 1 98.94 181 GLY A O 1
ATOM 1320 N N . LEU A 1 182 ? 5.289 16.734 15.953 1 98.88 182 LEU A N 1
ATOM 1321 C CA . LEU A 1 182 ? 6.344 15.734 15.82 1 98.88 182 LEU A CA 1
ATOM 1322 C C . LEU A 1 182 ? 7.621 16.203 16.516 1 98.88 182 LEU A C 1
ATOM 1324 O O . LEU A 1 182 ? 8.219 15.445 17.281 1 98.88 182 LEU A O 1
ATOM 1328 N N . ALA A 1 183 ? 8.016 17.406 16.25 1 98.94 183 ALA A N 1
ATOM 1329 C CA . ALA A 1 183 ? 9.242 17.969 16.812 1 98.94 183 ALA A CA 1
ATOM 1330 C C . ALA A 1 183 ? 9.156 18.031 18.344 1 98.94 183 ALA A C 1
ATOM 1332 O O . ALA A 1 183 ? 10.133 17.781 19.047 1 98.94 183 ALA A O 1
ATOM 1333 N N . THR A 1 184 ? 8.008 18.422 18.797 1 98.94 184 THR A N 1
ATOM 1334 C CA . THR A 1 184 ? 7.832 18.531 20.234 1 98.94 184 THR A CA 1
ATOM 1335 C C . THR A 1 184 ? 8.031 17.172 20.906 1 98.94 184 THR A C 1
ATOM 1337 O O . THR A 1 184 ? 8.766 17.062 21.891 1 98.94 184 THR A O 1
ATOM 1340 N N . ALA A 1 185 ? 7.41 16.125 20.391 1 98.88 185 ALA A N 1
ATOM 1341 C CA . ALA A 1 185 ? 7.539 14.773 20.953 1 98.88 185 ALA A CA 1
ATOM 1342 C C . ALA A 1 185 ? 8.977 14.281 20.859 1 98.88 185 ALA A C 1
ATOM 1344 O O . ALA A 1 185 ? 9.539 13.789 21.844 1 98.88 185 ALA A O 1
ATOM 1345 N N . VAL A 1 186 ? 9.594 14.453 19.703 1 98.88 186 VAL A N 1
ATOM 1346 C CA . VAL A 1 186 ? 10.922 13.914 19.422 1 98.88 186 VAL A CA 1
ATOM 1347 C C . VAL A 1 186 ? 11.961 14.617 20.312 1 98.88 186 VAL A C 1
ATOM 1349 O O . VAL A 1 186 ? 12.766 13.961 20.969 1 98.88 186 VAL A O 1
ATOM 1352 N N . LYS A 1 187 ? 11.898 15.969 20.359 1 98.75 187 LYS A N 1
ATOM 1353 C CA . LYS A 1 187 ? 12.906 16.703 21.109 1 98.75 187 LYS A CA 1
ATOM 1354 C C . LYS A 1 187 ? 12.75 16.484 22.609 1 98.75 187 LYS A C 1
ATOM 1356 O O . LYS A 1 187 ? 13.734 16.547 23.359 1 98.75 187 LYS A O 1
ATOM 1361 N N . ALA A 1 188 ? 11.57 16.219 23.047 1 98.69 188 ALA A N 1
ATOM 1362 C CA . ALA A 1 188 ? 11.336 15.953 24.453 1 98.69 188 ALA A CA 1
ATOM 1363 C C . ALA A 1 188 ? 11.891 14.586 24.859 1 98.69 188 ALA A C 1
ATOM 1365 O O . ALA A 1 188 ? 12.438 14.43 25.953 1 98.69 188 ALA A O 1
ATOM 1366 N N . LEU A 1 189 ? 11.766 13.602 24.031 1 98.5 189 LEU A N 1
ATOM 1367 C CA . LEU A 1 189 ? 12.055 12.227 24.422 1 98.5 189 LEU A CA 1
ATOM 1368 C C . LEU A 1 189 ? 13.414 11.789 23.891 1 98.5 189 LEU A C 1
ATOM 1370 O O . LEU A 1 189 ? 14.039 10.891 24.453 1 98.5 189 LEU A O 1
ATOM 1374 N N . ALA A 1 190 ? 13.812 12.375 22.797 1 98.56 190 ALA A N 1
ATOM 1375 C CA . ALA A 1 190 ? 15.078 12.055 22.156 1 98.56 190 ALA A CA 1
ATOM 1376 C C . ALA A 1 190 ? 15.742 13.305 21.594 1 98.56 190 ALA A C 1
ATOM 1378 O O . ALA A 1 190 ? 15.867 13.461 20.375 1 98.56 190 ALA A O 1
ATOM 1379 N N . PRO A 1 191 ? 16.281 14.141 22.469 1 98.06 191 PRO A N 1
ATOM 1380 C CA . PRO A 1 191 ? 16.734 15.484 22.078 1 98.06 191 PRO A CA 1
ATOM 1381 C C . PRO A 1 191 ? 17.859 15.461 21.047 1 98.06 191 PRO A C 1
ATOM 1383 O O . PRO A 1 191 ? 18.094 16.453 20.359 1 98.06 191 PRO A O 1
ATOM 1386 N N . LYS A 1 192 ? 18.547 14.344 20.875 1 98.25 192 LYS A N 1
ATOM 1387 C CA . LYS A 1 192 ? 19.672 14.266 19.938 1 98.25 192 LYS A CA 1
ATOM 1388 C C . LYS A 1 192 ? 19.203 13.953 18.531 1 98.25 192 LYS A C 1
ATOM 1390 O O . LYS A 1 192 ? 19.953 14.102 17.562 1 98.25 192 LYS A O 1
ATOM 1395 N N . VAL A 1 193 ? 18 13.422 18.406 1 98.88 193 VAL A N 1
ATOM 1396 C CA . VAL A 1 193 ? 17.453 13.109 17.094 1 98.88 193 VAL A CA 1
ATOM 1397 C C . VAL A 1 193 ? 17.109 14.398 16.359 1 98.88 193 VAL A C 1
ATOM 1399 O O . VAL A 1 193 ? 16.438 15.281 16.922 1 98.88 193 VAL A O 1
ATOM 1402 N N . ARG A 1 194 ? 17.547 14.547 15.172 1 98.88 194 ARG A N 1
ATOM 1403 C CA . ARG A 1 194 ? 17.25 15.734 14.375 1 98.88 194 ARG A CA 1
ATOM 1404 C C . ARG A 1 194 ? 15.852 15.648 13.766 1 98.88 194 ARG A C 1
ATOM 1406 O O . ARG A 1 194 ? 15.367 14.555 13.461 1 98.88 194 ARG A O 1
ATOM 1413 N N . VAL A 1 195 ? 15.227 16.766 13.656 1 98.94 195 VAL A N 1
ATOM 1414 C CA . VAL A 1 195 ? 13.906 16.859 13.031 1 98.94 195 VAL A CA 1
ATOM 1415 C C . VAL A 1 195 ? 13.953 17.812 11.844 1 98.94 195 VAL A C 1
ATOM 1417 O O . VAL A 1 195 ? 14.32 18.984 12 1 98.94 195 VAL A O 1
ATOM 1420 N N . TYR A 1 196 ? 13.602 17.297 10.688 1 98.94 196 TYR A N 1
ATOM 1421 C CA . TYR A 1 196 ? 13.609 18.109 9.477 1 98.94 196 TYR A CA 1
ATOM 1422 C C . TYR A 1 196 ? 12.211 18.203 8.867 1 98.94 196 TYR A C 1
ATOM 1424 O O . TYR A 1 196 ? 11.492 17.203 8.805 1 98.94 196 TYR A O 1
ATOM 1432 N N . GLY A 1 197 ? 11.82 19.391 8.508 1 98.88 197 GLY A N 1
ATOM 1433 C CA . GLY A 1 197 ? 10.688 19.562 7.613 1 98.88 197 GLY A CA 1
ATOM 1434 C C . GLY A 1 197 ? 11.07 19.469 6.148 1 98.88 197 GLY A C 1
ATOM 1435 O O . GLY A 1 197 ? 12.211 19.766 5.781 1 98.88 197 GLY A O 1
ATOM 1436 N N . VAL A 1 198 ? 10.125 19.047 5.316 1 98.94 198 VAL A N 1
ATOM 1437 C CA . VAL A 1 198 ? 10.367 18.953 3.881 1 98.94 198 VAL A CA 1
ATOM 1438 C C . VAL A 1 198 ? 9.258 19.688 3.119 1 98.94 198 VAL A C 1
ATOM 1440 O O . VAL A 1 198 ? 8.078 19.484 3.396 1 98.94 198 VAL A O 1
ATOM 1443 N N . GLU A 1 199 ? 9.578 20.547 2.248 1 98.56 199 GLU A N 1
ATOM 1444 C CA . GLU A 1 199 ? 8.633 21.266 1.391 1 98.56 199 GLU A CA 1
ATOM 1445 C C . GLU A 1 199 ? 9.109 21.266 -0.06 1 98.56 199 GLU A C 1
ATOM 1447 O O . GLU A 1 199 ? 10.305 21.156 -0.328 1 98.56 199 GLU A O 1
ATOM 1452 N N . PRO A 1 200 ? 8.125 21.391 -1.016 1 98.31 200 PRO A N 1
ATOM 1453 C CA . PRO A 1 200 ? 8.555 21.609 -2.396 1 98.31 200 PRO A CA 1
ATOM 1454 C C . PRO A 1 200 ? 9.273 22.953 -2.576 1 98.31 200 PRO A C 1
ATOM 1456 O O . PRO A 1 200 ? 8.992 23.906 -1.854 1 98.31 200 PRO A O 1
ATOM 1459 N N . GLU A 1 201 ? 10.156 23.062 -3.533 1 96.94 201 GLU A N 1
ATOM 1460 C CA . GLU A 1 201 ? 10.883 24.297 -3.834 1 96.94 201 GLU A CA 1
ATOM 1461 C C . GLU A 1 201 ? 9.93 25.469 -4.066 1 96.94 201 GLU A C 1
ATOM 1463 O O . GLU A 1 201 ? 10.211 26.594 -3.656 1 96.94 201 GLU A O 1
ATOM 1468 N N . GLY A 1 202 ? 8.828 25.234 -4.676 1 91.06 202 GLY A N 1
ATOM 1469 C CA . GLY A 1 202 ? 7.875 26.297 -4.965 1 91.06 202 GLY A CA 1
ATOM 1470 C C . GLY A 1 202 ? 6.988 26.641 -3.785 1 91.06 202 GLY A C 1
ATOM 1471 O O . GLY A 1 202 ? 6.223 27.609 -3.838 1 91.06 202 GLY A O 1
ATOM 1472 N N . ALA A 1 203 ? 7.098 25.953 -2.715 1 93.5 203 ALA A N 1
ATOM 1473 C CA . ALA A 1 203 ? 6.262 26.125 -1.531 1 93.5 203 ALA A CA 1
ATOM 1474 C C . ALA A 1 203 ? 7.117 26.297 -0.277 1 93.5 203 ALA A C 1
ATOM 1476 O O . ALA A 1 203 ? 6.805 25.719 0.771 1 93.5 203 ALA A O 1
ATOM 1477 N N . ASP A 1 204 ? 8.188 27.125 -0.312 1 95.94 204 ASP A N 1
ATOM 1478 C CA . ASP A 1 204 ? 9.227 27.094 0.715 1 95.94 204 ASP A CA 1
ATOM 1479 C C . ASP A 1 204 ? 9.008 28.203 1.739 1 95.94 204 ASP A C 1
ATOM 1481 O O . ASP A 1 204 ? 9.961 28.891 2.131 1 95.94 204 ASP A O 1
ATOM 1485 N N . ASP A 1 205 ? 7.734 28.469 2.131 1 97.5 205 ASP A N 1
ATOM 1486 C CA . ASP A 1 205 ? 7.441 29.516 3.111 1 97.5 205 ASP A CA 1
ATOM 1487 C C . ASP A 1 205 ? 8 29.156 4.484 1 97.5 205 ASP A C 1
ATOM 1489 O O . ASP A 1 205 ? 8.43 30.031 5.234 1 97.5 205 ASP A O 1
ATOM 1493 N N . ALA A 1 206 ? 7.996 27.875 4.895 1 98.5 206 ALA A N 1
ATOM 1494 C CA . ALA A 1 206 ? 8.523 27.469 6.195 1 98.5 206 ALA A CA 1
ATOM 1495 C C . ALA A 1 206 ? 10.031 27.703 6.273 1 98.5 206 ALA A C 1
ATOM 1497 O O . ALA A 1 206 ? 10.531 28.234 7.27 1 98.5 206 ALA A O 1
ATOM 1498 N N . ARG A 1 207 ? 10.711 27.297 5.199 1 98.31 207 ARG A N 1
ATOM 1499 C CA . ARG A 1 207 ? 12.148 27.531 5.156 1 98.31 207 ARG A CA 1
ATOM 1500 C C . ARG A 1 207 ? 12.477 29.016 5.316 1 98.31 207 ARG A C 1
ATOM 1502 O O . ARG A 1 207 ? 13.297 29.391 6.152 1 98.31 207 ARG A O 1
ATOM 1509 N N . ARG A 1 208 ? 11.844 29.844 4.523 1 98.12 208 ARG A N 1
ATOM 1510 C CA . ARG A 1 208 ? 12.07 31.281 4.555 1 98.12 208 ARG A CA 1
ATOM 1511 C C . ARG A 1 208 ? 11.727 31.859 5.926 1 98.12 208 ARG A C 1
ATOM 1513 O O . ARG A 1 208 ? 12.422 32.75 6.418 1 98.12 208 ARG A O 1
ATOM 1520 N N . SER A 1 209 ? 10.609 31.391 6.449 1 98.75 209 SER A N 1
ATOM 1521 C CA . SER A 1 209 ? 10.18 31.875 7.758 1 98.75 209 SER A CA 1
ATOM 1522 C C . SER A 1 209 ? 11.234 31.594 8.82 1 98.75 209 SER A C 1
ATOM 1524 O O . SER A 1 209 ? 11.555 32.469 9.641 1 98.75 209 SER A O 1
ATOM 1526 N N . LEU A 1 210 ? 11.773 30.391 8.883 1 98.38 210 LEU A N 1
ATOM 1527 C CA . LEU A 1 210 ? 12.781 30.031 9.875 1 98.38 210 LEU A CA 1
ATOM 1528 C C . LEU A 1 210 ? 14.062 30.828 9.656 1 98.38 210 LEU A C 1
ATOM 1530 O O . LEU A 1 210 ? 14.688 31.281 10.617 1 98.38 210 LEU A O 1
ATOM 1534 N N . GLU A 1 211 ? 14.43 31 8.422 1 97.88 211 GLU A N 1
ATOM 1535 C CA . GLU A 1 211 ? 15.641 31.75 8.094 1 97.88 211 GLU A CA 1
ATOM 1536 C C . GLU A 1 211 ? 15.523 33.219 8.516 1 97.88 211 GLU A C 1
ATOM 1538 O O . GLU A 1 211 ? 16.484 33.812 9.023 1 97.88 211 GLU A O 1
ATOM 1543 N N . ARG A 1 212 ? 14.375 33.781 8.359 1 98.06 212 ARG A N 1
ATOM 1544 C CA . ARG A 1 212 ? 14.164 35.188 8.625 1 98.06 212 ARG A CA 1
ATOM 1545 C C . ARG A 1 212 ? 13.773 35.438 10.078 1 98.06 212 ARG A C 1
ATOM 1547 O O . ARG A 1 212 ? 13.797 36.562 10.555 1 98.06 212 ARG A O 1
ATOM 1554 N N . GLY A 1 213 ? 13.305 34.406 10.711 1 97.81 213 GLY A N 1
ATOM 1555 C CA . GLY A 1 213 ? 12.875 34.531 12.094 1 97.81 213 GLY A CA 1
ATOM 1556 C C . GLY A 1 213 ? 11.5 35.156 12.242 1 97.81 213 GLY A C 1
ATOM 1557 O O . GLY A 1 213 ? 11.164 35.688 13.305 1 97.81 213 GLY A O 1
ATOM 1558 N N . GLU A 1 214 ? 10.75 35.188 11.156 1 98.31 214 GLU A N 1
ATOM 1559 C CA . GLU A 1 214 ? 9.375 35.656 11.125 1 98.31 214 GLU A CA 1
ATOM 1560 C C . GLU A 1 214 ? 8.547 34.906 10.094 1 98.31 214 GLU A C 1
ATOM 1562 O O . GLU A 1 214 ? 9.094 34.312 9.164 1 98.31 214 GLU A O 1
ATOM 1567 N N . ILE A 1 215 ? 7.281 34.969 10.266 1 98.5 215 ILE A N 1
ATOM 1568 C CA . ILE A 1 215 ? 6.406 34.25 9.344 1 98.5 215 ILE A CA 1
ATOM 1569 C C . ILE A 1 215 ? 6.418 34.938 7.984 1 98.5 215 ILE A C 1
ATOM 1571 O O . ILE A 1 215 ? 6.082 36.125 7.875 1 98.5 215 ILE A O 1
ATOM 1575 N N . VAL A 1 216 ? 6.793 34.25 6.988 1 98.12 216 VAL A N 1
ATOM 1576 C CA . VAL A 1 216 ? 6.766 34.688 5.602 1 98.12 216 VAL A CA 1
ATOM 1577 C C . VAL A 1 216 ? 5.547 34.094 4.895 1 98.12 216 VAL A C 1
ATOM 1579 O O . VAL A 1 216 ? 5.34 32.875 4.906 1 98.12 216 VAL A O 1
ATOM 1582 N N . ARG A 1 217 ? 4.754 34.938 4.289 1 96.88 217 ARG A N 1
ATOM 1583 C CA . ARG A 1 217 ? 3.557 34.5 3.572 1 96.88 217 ARG A CA 1
ATOM 1584 C C . ARG A 1 217 ? 3.771 34.562 2.064 1 96.88 217 ARG A C 1
ATOM 1586 O O . ARG A 1 217 ? 4.234 35.562 1.536 1 96.88 217 ARG A O 1
ATOM 1593 N N . LEU A 1 218 ? 3.512 33.5 1.415 1 94.94 218 LEU A N 1
ATOM 1594 C CA . LEU A 1 218 ? 3.561 33.469 -0.043 1 94.94 218 LEU A CA 1
ATOM 1595 C C . LEU A 1 218 ? 2.43 34.312 -0.63 1 94.94 218 LEU A C 1
ATOM 1597 O O . LEU A 1 218 ? 1.368 34.469 -0.016 1 94.94 218 LEU A O 1
ATOM 1601 N N . LYS A 1 219 ? 2.625 34.875 -1.811 1 92.06 219 LYS A N 1
ATOM 1602 C CA . LYS A 1 219 ? 1.65 35.75 -2.465 1 92.06 219 LYS A CA 1
ATOM 1603 C C . LYS A 1 219 ? 0.469 34.938 -2.998 1 92.06 219 LYS A C 1
ATOM 1605 O O . LYS A 1 219 ? -0.664 35.438 -3.016 1 92.06 219 LYS A O 1
ATOM 1610 N N . GLU A 1 220 ? 0.761 33.781 -3.443 1 91.06 220 GLU A N 1
ATOM 1611 C CA . GLU A 1 220 ? -0.246 32.844 -3.967 1 91.06 220 GLU A CA 1
ATOM 1612 C C . GLU A 1 220 ? 0.083 31.406 -3.604 1 91.06 220 GLU A C 1
ATOM 1614 O O . GLU A 1 220 ? 1.228 31.094 -3.271 1 91.06 220 GLU A O 1
ATOM 1619 N N . ALA A 1 221 ? -0.978 30.594 -3.686 1 86.94 221 ALA A N 1
ATOM 1620 C CA . ALA A 1 221 ? -0.754 29.172 -3.414 1 86.94 221 ALA A CA 1
ATOM 1621 C C . ALA A 1 221 ? 0.289 28.594 -4.363 1 86.94 221 ALA A C 1
ATOM 1623 O O . ALA A 1 221 ? 0.216 28.797 -5.578 1 86.94 221 ALA A O 1
ATOM 1624 N N . PRO A 1 222 ? 1.228 27.844 -3.84 1 90.81 222 PRO A N 1
ATOM 1625 C CA . PRO A 1 222 ? 2.287 27.312 -4.695 1 90.81 222 PRO A CA 1
ATOM 1626 C C . PRO A 1 222 ? 1.772 26.266 -5.688 1 90.81 222 PRO A C 1
ATOM 1628 O O . PRO A 1 222 ? 0.773 25.594 -5.418 1 90.81 222 PRO A O 1
ATOM 1631 N N . ARG A 1 223 ? 2.432 26.234 -6.879 1 91.69 223 ARG A N 1
ATOM 1632 C CA . ARG A 1 223 ? 2.152 25.219 -7.875 1 91.69 223 ARG A CA 1
ATOM 1633 C C . ARG A 1 223 ? 3.008 23.969 -7.637 1 91.69 223 ARG A C 1
ATOM 1635 O O . ARG A 1 223 ? 4.168 23.922 -8.055 1 91.69 223 ARG A O 1
ATOM 1642 N N . THR A 1 224 ? 2.48 23.016 -7.004 1 96.12 224 THR A N 1
ATOM 1643 C CA . THR A 1 224 ? 3.154 21.766 -6.703 1 96.12 224 THR A CA 1
ATOM 1644 C C . THR A 1 224 ? 2.16 20.609 -6.695 1 96.12 224 THR A C 1
ATOM 1646 O O . THR A 1 224 ? 0.978 20.797 -6.406 1 96.12 224 THR A O 1
ATOM 1649 N N . ARG A 1 225 ? 2.652 19.406 -7.023 1 94.56 225 ARG A N 1
ATOM 1650 C CA . ARG A 1 225 ? 1.806 18.219 -6.969 1 94.56 225 ARG A CA 1
ATOM 1651 C C . ARG A 1 225 ? 1.521 17.812 -5.527 1 94.56 225 ARG A C 1
ATOM 1653 O O . ARG A 1 225 ? 0.56 17.094 -5.258 1 94.56 225 ARG A O 1
ATOM 1660 N N . ALA A 1 226 ? 2.369 18.25 -4.648 1 96.25 226 ALA A N 1
ATOM 1661 C CA . ALA A 1 226 ? 2.104 18.031 -3.227 1 96.25 226 ALA A CA 1
ATOM 1662 C C . ALA A 1 226 ? 1.045 19 -2.711 1 96.25 226 ALA A C 1
ATOM 1664 O O . ALA A 1 226 ? 1.368 19.969 -2.037 1 96.25 226 ALA A O 1
ATOM 1665 N N . ASP A 1 227 ? -0.11 18.641 -2.908 1 92 227 ASP A N 1
ATOM 1666 C CA . ASP A 1 227 ? -1.223 19.562 -2.713 1 92 227 ASP A CA 1
ATOM 1667 C C . ASP A 1 227 ? -1.479 19.812 -1.227 1 92 227 ASP A C 1
ATOM 1669 O O . ASP A 1 227 ? -2.078 20.828 -0.852 1 92 227 ASP A O 1
ATOM 1673 N N . GLY A 1 228 ? -1.014 18.953 -0.337 1 92.56 228 GLY A N 1
ATOM 1674 C CA . GLY A 1 228 ? -1.237 19.078 1.094 1 92.56 228 GLY A CA 1
ATOM 1675 C C . GLY A 1 228 ? -0.4 20.172 1.729 1 92.56 228 GLY A C 1
ATOM 1676 O O . GLY A 1 228 ? -0.634 20.562 2.879 1 92.56 228 GLY A O 1
ATOM 1677 N N . VAL A 1 229 ? 0.52 20.703 0.967 1 95.5 229 VAL A N 1
ATOM 1678 C CA . VAL A 1 229 ? 1.404 21.719 1.549 1 95.5 229 VAL A CA 1
ATOM 1679 C C . VAL A 1 229 ? 1.324 23 0.74 1 95.5 229 VAL A C 1
ATOM 1681 O O . VAL A 1 229 ? 2.309 23.734 0.632 1 95.5 229 VAL A O 1
ATOM 1684 N N . ARG A 1 230 ? 0.148 23.25 0.153 1 91.88 230 ARG A N 1
ATOM 1685 C CA . ARG A 1 230 ? -0.035 24.469 -0.632 1 91.88 230 ARG A CA 1
ATOM 1686 C C . ARG A 1 230 ? -0.496 25.625 0.248 1 91.88 230 ARG A C 1
ATOM 1688 O O . ARG A 1 230 ? -1.012 26.625 -0.253 1 91.88 230 ARG A O 1
ATOM 1695 N N . THR A 1 231 ? -0.313 25.578 1.51 1 91.38 231 THR A N 1
ATOM 1696 C CA . THR A 1 231 ? -0.614 26.672 2.422 1 91.38 231 THR A CA 1
ATOM 1697 C C . THR A 1 231 ? 0.246 27.891 2.104 1 91.38 231 THR A C 1
ATOM 1699 O O . THR A 1 231 ? 1.345 27.766 1.561 1 91.38 231 THR A O 1
ATOM 1702 N N . LEU A 1 232 ? -0.237 29.031 2.566 1 93.56 232 LEU A N 1
ATOM 1703 C CA . LEU A 1 232 ? 0.449 30.281 2.24 1 93.56 232 LEU A CA 1
ATOM 1704 C C . LEU A 1 232 ? 1.53 30.594 3.27 1 93.56 232 LEU A C 1
ATOM 1706 O O . LEU A 1 232 ? 2.461 31.344 2.988 1 93.56 232 LEU A O 1
ATOM 1710 N N . SER A 1 233 ? 1.327 30.078 4.43 1 97 233 SER A N 1
ATOM 1711 C CA . SER A 1 233 ? 2.291 30.375 5.488 1 97 233 SER A CA 1
ATOM 1712 C C . SER A 1 233 ? 2.131 29.406 6.66 1 97 233 SER A C 1
ATOM 1714 O O . SER A 1 233 ? 1.131 28.688 6.746 1 97 233 SER A O 1
ATOM 1716 N N . LEU A 1 234 ? 3.166 29.391 7.488 1 98.38 234 LEU A N 1
ATOM 1717 C CA . LEU A 1 234 ? 3.061 28.766 8.797 1 98.38 234 LEU A CA 1
ATOM 1718 C C . LEU A 1 234 ? 2.008 29.469 9.656 1 98.38 234 LEU A C 1
ATOM 1720 O O . LEU A 1 234 ? 1.557 30.562 9.32 1 98.38 234 LEU A O 1
ATOM 1724 N N . GLY A 1 235 ? 1.594 28.797 10.672 1 98.19 235 GLY A N 1
ATOM 1725 C CA . GLY A 1 235 ? 0.647 29.375 11.617 1 98.19 235 GLY A CA 1
ATOM 1726 C C . GLY A 1 235 ? 1.313 30.188 12.711 1 98.19 235 GLY A C 1
ATOM 1727 O O . GLY A 1 235 ? 2.531 30.109 12.891 1 98.19 235 GLY A O 1
ATOM 1728 N N . GLN A 1 236 ? 0.511 30.969 13.406 1 98.25 236 GLN A N 1
ATOM 1729 C CA . GLN A 1 236 ? 0.987 31.766 14.531 1 98.25 236 GLN A CA 1
ATOM 1730 C C . GLN A 1 236 ? 1.411 30.875 15.695 1 98.25 236 GLN A C 1
ATOM 1732 O O . GLN A 1 236 ? 2.34 31.203 16.438 1 98.25 236 GLN A O 1
ATOM 1737 N N . ASN A 1 237 ? 0.752 29.781 15.812 1 98.56 237 ASN A N 1
ATOM 1738 C CA . ASN A 1 237 ? 1.06 28.859 16.906 1 98.56 237 ASN A CA 1
ATOM 1739 C C . ASN A 1 237 ? 2.143 27.859 16.516 1 98.56 237 ASN A C 1
ATOM 1741 O O . ASN A 1 237 ? 2.896 27.391 17.359 1 98.56 237 ASN A O 1
ATOM 1745 N N . THR A 1 238 ? 2.215 27.531 15.211 1 98.75 238 THR A N 1
ATOM 1746 C CA . THR A 1 238 ? 3.154 26.5 14.781 1 98.75 238 THR A CA 1
ATOM 1747 C C . THR A 1 238 ? 4.559 27.078 14.641 1 98.75 238 THR A C 1
ATOM 1749 O O . THR A 1 238 ? 5.543 26.422 14.992 1 98.75 238 THR A O 1
ATOM 1752 N N . PHE A 1 239 ? 4.711 28.359 14.273 1 98.75 239 PHE A N 1
ATOM 1753 C CA . PHE A 1 239 ? 5.988 28.984 13.93 1 98.75 239 PHE A CA 1
ATOM 1754 C C . PHE A 1 239 ? 6.926 28.984 15.133 1 98.75 239 PHE A C 1
ATOM 1756 O O . PHE A 1 239 ? 8.078 28.562 15.039 1 98.75 239 PHE A O 1
ATOM 1763 N N . PRO A 1 240 ? 6.438 29.422 16.297 1 98.69 240 PRO A N 1
ATOM 1764 C CA . PRO A 1 240 ? 7.363 29.453 17.422 1 98.69 240 PRO A CA 1
ATOM 1765 C C . PRO A 1 240 ? 7.895 28.062 17.781 1 98.69 240 PRO A C 1
ATOM 1767 O O . PRO A 1 240 ? 9.039 27.938 18.234 1 98.69 240 PRO A O 1
ATOM 1770 N N . VAL A 1 241 ? 7.102 27.047 17.609 1 98.81 241 VAL A N 1
ATOM 1771 C CA . VAL A 1 241 ? 7.523 25.688 17.922 1 98.81 241 VAL A CA 1
ATOM 1772 C C . VAL A 1 241 ? 8.586 25.234 16.922 1 98.81 241 VAL A C 1
ATOM 1774 O O . VAL A 1 241 ? 9.609 24.656 17.312 1 98.81 241 VAL A O 1
ATOM 1777 N N . LEU A 1 242 ? 8.312 25.484 15.641 1 98.88 242 LEU A N 1
ATOM 1778 C CA . LEU A 1 242 ? 9.266 25.094 14.609 1 98.88 242 LEU A CA 1
ATOM 1779 C C . LEU A 1 242 ? 10.602 25.812 14.789 1 98.88 242 LEU A C 1
ATOM 1781 O O . LEU A 1 242 ? 11.656 25.203 14.68 1 98.88 242 LEU A O 1
ATOM 1785 N N . ARG A 1 243 ? 10.531 27.109 15.055 1 98.62 243 ARG A N 1
ATOM 1786 C CA . ARG A 1 243 ? 11.742 27.906 15.25 1 98.62 243 ARG A CA 1
ATOM 1787 C C . ARG A 1 243 ? 12.578 27.344 16.391 1 98.62 243 ARG A C 1
ATOM 1789 O O . ARG A 1 243 ? 13.812 27.312 16.312 1 98.62 243 ARG A O 1
ATOM 1796 N N . ALA A 1 244 ? 11.969 26.828 17.359 1 98.5 244 ALA A N 1
ATOM 1797 C CA . ALA A 1 244 ? 12.648 26.391 18.578 1 98.5 244 ALA A CA 1
ATOM 1798 C C . ALA A 1 244 ? 13.156 24.953 18.438 1 98.5 244 ALA A C 1
ATOM 1800 O O . ALA A 1 244 ? 14.164 24.594 19.031 1 98.5 244 ALA A O 1
ATOM 1801 N N . ARG A 1 245 ? 12.477 24.125 17.578 1 98.75 245 ARG A N 1
ATOM 1802 C CA . ARG A 1 245 ? 12.695 22.703 17.797 1 98.75 245 ARG A CA 1
ATOM 1803 C C . ARG A 1 245 ? 13.102 22 16.5 1 98.75 245 ARG A C 1
ATOM 1805 O O . ARG A 1 245 ? 13.594 20.875 16.531 1 98.75 245 ARG A O 1
ATOM 1812 N N . VAL A 1 246 ? 12.906 22.641 15.406 1 98.81 246 VAL A N 1
ATOM 1813 C CA . VAL A 1 246 ? 13.188 22 14.125 1 98.81 246 VAL A CA 1
ATOM 1814 C C . VAL A 1 246 ? 14.617 22.328 13.688 1 98.81 246 VAL A C 1
ATOM 1816 O O . VAL A 1 246 ? 15.062 23.469 13.812 1 98.81 246 VAL A O 1
ATOM 1819 N N . ASP A 1 247 ? 15.336 21.328 13.219 1 98.69 247 ASP A N 1
ATOM 1820 C CA . ASP A 1 247 ? 16.75 21.484 12.898 1 98.69 247 ASP A CA 1
ATOM 1821 C C . ASP A 1 247 ? 16.938 22.109 11.508 1 98.69 247 ASP A C 1
ATOM 1823 O O . ASP A 1 247 ? 18 22.656 11.203 1 98.69 247 ASP A O 1
ATOM 1827 N N . GLY A 1 248 ? 15.93 22.016 10.641 1 98.31 248 GLY A N 1
ATOM 1828 C CA . GLY A 1 248 ? 16.016 22.609 9.32 1 98.31 248 GLY A CA 1
ATOM 1829 C C . GLY A 1 248 ? 14.852 22.219 8.422 1 98.31 248 GLY A C 1
ATOM 1830 O O . GLY A 1 248 ? 14.07 21.312 8.75 1 98.31 248 GLY A O 1
ATOM 1831 N N . ILE A 1 249 ? 14.727 22.984 7.328 1 98.81 249 ILE A N 1
ATOM 1832 C CA . ILE A 1 249 ? 13.742 22.688 6.293 1 98.81 249 ILE A CA 1
ATOM 1833 C C . ILE A 1 249 ? 14.461 22.344 4.984 1 98.81 249 ILE A C 1
ATOM 1835 O O . ILE A 1 249 ? 15.273 23.125 4.5 1 98.81 249 ILE A O 1
ATOM 1839 N N . LEU A 1 250 ? 14.18 21.172 4.48 1 98.81 250 LEU A N 1
ATOM 1840 C CA . LEU A 1 250 ? 14.719 20.75 3.191 1 98.81 250 LEU A CA 1
ATOM 1841 C C . LEU A 1 250 ? 13.711 21 2.074 1 98.81 250 LEU A C 1
ATOM 1843 O O . LEU A 1 250 ? 12.508 20.781 2.252 1 98.81 250 LEU A O 1
ATOM 1847 N N . THR A 1 251 ? 14.164 21.578 0.971 1 98.69 251 THR A N 1
ATOM 1848 C CA . THR A 1 251 ? 13.312 21.766 -0.198 1 98.69 251 THR A CA 1
ATOM 1849 C C . THR A 1 251 ? 13.602 20.703 -1.26 1 98.69 251 THR A C 1
ATOM 1851 O O . THR A 1 251 ? 14.75 20.266 -1.402 1 98.69 251 THR A O 1
ATOM 1854 N N . VAL A 1 252 ? 12.586 20.266 -1.996 1 98.81 252 VAL A N 1
ATOM 1855 C CA . VAL A 1 252 ? 12.766 19.219 -2.986 1 98.81 252 VAL A CA 1
ATOM 1856 C C . VAL A 1 252 ? 12.086 19.609 -4.297 1 98.81 252 VAL A C 1
ATOM 1858 O O . VAL A 1 252 ? 11.148 20.406 -4.301 1 98.81 252 VAL A O 1
ATOM 1861 N N . SER A 1 253 ? 12.516 19.094 -5.406 1 98.69 253 SER A N 1
ATOM 1862 C CA . SER A 1 253 ? 11.977 19.359 -6.738 1 98.69 253 SER A CA 1
ATOM 1863 C C . SER A 1 253 ? 10.734 18.516 -7 1 98.69 253 SER A C 1
ATOM 1865 O O . SER A 1 253 ? 10.484 17.531 -6.301 1 98.69 253 SER A O 1
ATOM 1867 N N . GLU A 1 254 ? 9.938 18.969 -7.984 1 98.12 254 GLU A N 1
ATOM 1868 C CA . GLU A 1 254 ? 8.781 18.188 -8.422 1 98.12 254 GLU A CA 1
ATOM 1869 C C . GLU A 1 254 ? 9.211 16.812 -8.938 1 98.12 254 GLU A C 1
ATOM 1871 O O . GLU A 1 254 ? 8.492 15.828 -8.766 1 98.12 254 GLU A O 1
ATOM 1876 N N . GLU A 1 255 ? 10.391 16.75 -9.578 1 98.06 255 GLU A N 1
ATOM 1877 C CA . GLU A 1 255 ? 10.922 15.492 -10.094 1 98.06 255 GLU A CA 1
ATOM 1878 C C . GLU A 1 255 ? 11.242 14.523 -8.961 1 98.06 255 GLU A C 1
ATOM 1880 O O . GLU A 1 255 ? 10.977 13.32 -9.078 1 98.06 255 GLU A O 1
ATOM 1885 N N . ALA A 1 256 ? 11.781 15.016 -7.891 1 98.62 256 ALA A N 1
ATOM 1886 C CA . ALA A 1 256 ? 12.102 14.18 -6.742 1 98.62 256 ALA A CA 1
ATOM 1887 C C . ALA A 1 256 ? 10.836 13.625 -6.094 1 98.62 256 ALA A C 1
ATOM 1889 O O . ALA A 1 256 ? 10.812 12.484 -5.629 1 98.62 256 ALA A O 1
ATOM 1890 N N . ILE A 1 257 ? 9.812 14.477 -6.027 1 98.56 257 ILE A N 1
ATOM 1891 C CA . ILE A 1 257 ? 8.547 14.031 -5.457 1 98.56 257 ILE A CA 1
ATOM 1892 C C . ILE A 1 257 ? 7.984 12.883 -6.289 1 98.56 257 ILE A C 1
ATOM 1894 O O . ILE A 1 257 ? 7.578 11.852 -5.738 1 98.56 257 ILE A O 1
ATOM 1898 N N . LEU A 1 258 ? 8.023 13.062 -7.613 1 98.06 258 LEU A N 1
ATOM 1899 C CA . LEU A 1 258 ? 7.516 12.031 -8.508 1 98.06 258 LEU A CA 1
ATOM 1900 C C . LEU A 1 258 ? 8.305 10.734 -8.352 1 98.06 258 LEU A C 1
ATOM 1902 O O . LEU A 1 258 ? 7.719 9.648 -8.312 1 98.06 258 LEU A O 1
ATOM 1906 N N . GLU A 1 259 ? 9.578 10.812 -8.273 1 98.06 259 GLU A N 1
ATOM 1907 C CA . GLU A 1 259 ? 10.43 9.633 -8.102 1 98.06 259 GLU A CA 1
ATOM 1908 C C . GLU A 1 259 ? 10.172 8.961 -6.762 1 98.06 259 GLU A C 1
ATOM 1910 O O . GLU A 1 259 ? 10.164 7.73 -6.672 1 98.06 259 GLU A O 1
ATOM 1915 N N . ALA A 1 260 ? 10 9.758 -5.734 1 98.69 260 ALA A N 1
ATOM 1916 C CA . ALA A 1 260 ? 9.688 9.203 -4.422 1 98.69 260 ALA A CA 1
ATOM 1917 C C . ALA A 1 260 ? 8.367 8.445 -4.453 1 98.69 260 ALA A C 1
ATOM 1919 O O . ALA A 1 260 ? 8.258 7.355 -3.885 1 98.69 260 ALA A O 1
ATOM 1920 N N . GLU A 1 261 ? 7.375 9.055 -5.113 1 97.94 261 GLU A N 1
ATOM 1921 C CA . GLU A 1 261 ? 6.098 8.367 -5.281 1 97.94 261 GLU A CA 1
ATOM 1922 C C . GLU A 1 261 ? 6.289 7.02 -5.977 1 97.94 261 GLU A C 1
ATOM 1924 O O . GLU A 1 261 ? 5.723 6.012 -5.551 1 97.94 261 GLU A O 1
ATOM 1929 N N . ARG A 1 262 ? 7.043 7.027 -7.02 1 96.94 262 ARG A N 1
ATOM 1930 C CA . ARG A 1 262 ? 7.293 5.816 -7.793 1 96.94 262 ARG A CA 1
ATOM 1931 C C . ARG A 1 262 ? 7.949 4.738 -6.934 1 96.94 262 ARG A C 1
ATOM 1933 O O . ARG A 1 262 ? 7.551 3.574 -6.977 1 96.94 262 ARG A O 1
ATOM 1940 N N . LEU A 1 263 ? 8.93 5.105 -6.176 1 97.5 263 LEU A N 1
ATOM 1941 C CA . LEU A 1 263 ? 9.656 4.156 -5.344 1 97.5 263 LEU A CA 1
ATOM 1942 C C . LEU A 1 263 ? 8.758 3.582 -4.258 1 97.5 263 LEU A C 1
ATOM 1944 O O . LEU A 1 263 ? 8.766 2.375 -4.004 1 97.5 263 LEU A O 1
ATOM 1948 N N . LEU A 1 264 ? 7.957 4.438 -3.588 1 98.38 264 LEU A N 1
ATOM 1949 C CA . LEU A 1 264 ? 7.031 3.949 -2.574 1 98.38 264 LEU A CA 1
ATOM 1950 C C . LEU A 1 264 ? 6.012 2.992 -3.186 1 98.38 264 LEU A C 1
ATOM 1952 O O . LEU A 1 264 ? 5.66 1.981 -2.574 1 98.38 264 LEU A O 1
ATOM 1956 N N . PHE A 1 265 ? 5.625 3.311 -4.375 1 96.94 265 PHE A N 1
ATOM 1957 C CA . PHE A 1 265 ? 4.648 2.527 -5.117 1 96.94 265 PHE A CA 1
ATOM 1958 C C . PHE A 1 265 ? 5.234 1.184 -5.535 1 96.94 265 PHE A C 1
ATOM 1960 O O . PHE A 1 265 ? 4.625 0.136 -5.301 1 96.94 265 PHE A O 1
ATOM 1967 N N . THR A 1 266 ? 6.418 1.137 -6.047 1 94.75 266 THR A N 1
ATOM 1968 C CA . THR A 1 266 ? 6.965 -0.044 -6.707 1 94.75 266 THR A CA 1
ATOM 1969 C C . THR A 1 266 ? 7.75 -0.903 -5.719 1 94.75 266 THR A C 1
ATOM 1971 O O . THR A 1 266 ? 7.812 -2.125 -5.867 1 94.75 266 THR A O 1
ATOM 1974 N N . ARG A 1 267 ? 8.312 -0.278 -4.691 1 94.75 267 ARG A N 1
ATOM 1975 C CA . ARG A 1 267 ? 9.195 -1.02 -3.791 1 94.75 267 ARG A CA 1
ATOM 1976 C C . ARG A 1 267 ? 8.484 -1.339 -2.477 1 94.75 267 ARG A C 1
ATOM 1978 O O . ARG A 1 267 ? 8.656 -2.43 -1.927 1 94.75 267 ARG A O 1
ATOM 1985 N N . LEU A 1 268 ? 7.707 -0.391 -2.004 1 97.12 268 LEU A N 1
ATOM 1986 C CA . LEU A 1 268 ? 7.004 -0.623 -0.746 1 97.12 268 LEU A CA 1
ATOM 1987 C C . LEU A 1 268 ? 5.598 -1.15 -0.998 1 97.12 268 LEU A C 1
ATOM 1989 O O . LEU A 1 268 ? 4.945 -1.659 -0.083 1 97.12 268 LEU A O 1
ATOM 1993 N N . LYS A 1 269 ? 5.16 -0.932 -2.229 1 97.88 269 LYS A N 1
ATOM 1994 C CA . LYS A 1 269 ? 3.803 -1.316 -2.609 1 97.88 269 LYS A CA 1
ATOM 1995 C C . LYS A 1 269 ? 2.766 -0.583 -1.764 1 97.88 269 LYS A C 1
ATOM 1997 O O . LYS A 1 269 ? 1.771 -1.175 -1.34 1 97.88 269 LYS A O 1
ATOM 2002 N N . GLN A 1 270 ? 3.027 0.687 -1.484 1 98.25 270 GLN A N 1
ATOM 2003 C CA . GLN A 1 270 ? 2.125 1.534 -0.713 1 98.25 270 GLN A CA 1
ATOM 2004 C C . GLN A 1 270 ? 1.577 2.676 -1.566 1 98.25 270 GLN A C 1
ATOM 2006 O O . GLN A 1 270 ? 2.305 3.258 -2.373 1 98.25 270 GLN A O 1
ATOM 2011 N N . VAL A 1 271 ? 0.34 2.936 -1.384 1 97.56 271 VAL A N 1
ATOM 2012 C CA . VAL A 1 271 ? -0.277 4.098 -2.014 1 97.56 271 VAL A CA 1
ATOM 2013 C C . VAL A 1 271 ? -0.099 5.324 -1.121 1 97.56 271 VAL A C 1
ATOM 2015 O O . VAL A 1 271 ? -0.793 5.473 -0.113 1 97.56 271 VAL A O 1
ATOM 2018 N N . VAL A 1 272 ? 0.805 6.156 -1.521 1 98 272 VAL A N 1
ATOM 2019 C CA . VAL A 1 272 ? 1.11 7.387 -0.799 1 98 272 VAL A CA 1
ATOM 2020 C C . VAL A 1 272 ? 0.904 8.586 -1.718 1 98 272 VAL A C 1
ATOM 2022 O O . VAL A 1 272 ? 1.302 8.562 -2.885 1 98 272 VAL A O 1
ATOM 2025 N N . GLU A 1 273 ? 0.151 9.586 -1.253 1 97.12 273 GLU A N 1
ATOM 2026 C CA . GLU A 1 273 ? -0.069 10.797 -2.045 1 97.12 273 GLU A CA 1
ATOM 2027 C C . GLU A 1 273 ? 1.206 11.625 -2.146 1 97.12 273 GLU A C 1
ATOM 2029 O O . GLU A 1 273 ? 2.129 11.461 -1.347 1 97.12 273 GLU A O 1
ATOM 2034 N N . PRO A 1 274 ? 1.291 12.602 -3.066 1 97.56 274 PRO A N 1
ATOM 2035 C CA . PRO A 1 274 ? 2.535 13.344 -3.299 1 97.56 274 PRO A CA 1
ATOM 2036 C C . PRO A 1 274 ? 3.072 14.008 -2.035 1 97.56 274 PRO A C 1
ATOM 2038 O O . PRO A 1 274 ? 4.27 13.93 -1.753 1 97.56 274 PRO A O 1
ATOM 2041 N N . THR A 1 275 ? 2.217 14.578 -1.281 1 98.38 275 THR A N 1
ATOM 2042 C CA . THR A 1 275 ? 2.66 15.227 -0.05 1 98.38 275 THR A CA 1
ATOM 2043 C C . THR A 1 275 ? 3.281 14.203 0.901 1 98.38 275 THR A C 1
ATOM 2045 O O . THR A 1 275 ? 4.258 14.508 1.591 1 98.38 275 THR A O 1
ATOM 2048 N N . GLY A 1 276 ? 2.719 13.039 0.955 1 98.69 276 GLY A N 1
ATOM 2049 C CA . GLY A 1 276 ? 3.234 11.977 1.808 1 98.69 276 GLY A CA 1
ATOM 2050 C C . GLY A 1 276 ? 4.594 11.469 1.372 1 98.69 276 GLY A C 1
ATOM 2051 O O . GLY A 1 276 ? 5.281 10.781 2.133 1 98.69 276 GLY A O 1
ATOM 2052 N N . ALA A 1 277 ? 5.031 11.805 0.154 1 98.75 277 ALA A N 1
ATOM 2053 C CA . ALA A 1 277 ? 6.281 11.297 -0.405 1 98.75 277 ALA A CA 1
ATOM 2054 C C . ALA A 1 277 ? 7.418 12.297 -0.201 1 98.75 277 ALA A C 1
ATOM 2056 O O . ALA A 1 277 ? 8.57 12.008 -0.535 1 98.75 277 ALA A O 1
ATOM 2057 N N . LEU A 1 278 ? 7.098 13.398 0.371 1 98.94 278 LEU A N 1
ATOM 2058 C CA . LEU A 1 278 ? 8.062 14.492 0.471 1 98.94 278 LEU A CA 1
ATOM 2059 C C . LEU A 1 278 ? 9.297 14.055 1.248 1 98.94 278 LEU A C 1
ATOM 2061 O O . LEU A 1 278 ? 10.422 14.375 0.86 1 98.94 278 LEU A O 1
ATOM 2065 N N . ALA A 1 279 ? 9.102 13.32 2.342 1 98.94 279 ALA A N 1
ATOM 2066 C CA . ALA A 1 279 ? 10.242 12.93 3.172 1 98.94 279 ALA A CA 1
ATOM 2067 C C . ALA A 1 279 ? 11.219 12.062 2.385 1 98.94 279 ALA A C 1
ATOM 2069 O O . ALA A 1 279 ? 12.438 12.273 2.461 1 98.94 279 ALA A O 1
ATOM 2070 N N . LEU A 1 280 ? 10.719 11.117 1.6 1 98.94 280 LEU A N 1
ATOM 2071 C CA . LEU A 1 280 ? 11.602 10.289 0.786 1 98.94 280 LEU A CA 1
ATOM 2072 C C . LEU A 1 280 ? 12.258 11.117 -0.318 1 98.94 280 LEU A C 1
ATOM 2074 O O . LEU A 1 280 ? 13.422 10.891 -0.663 1 98.94 280 LEU A O 1
ATOM 2078 N N . ALA A 1 281 ? 11.469 12.039 -0.889 1 98.94 281 ALA A N 1
ATOM 2079 C CA . ALA A 1 281 ? 12.031 12.938 -1.895 1 98.94 281 ALA A CA 1
ATOM 2080 C C . ALA A 1 281 ? 13.25 13.672 -1.349 1 98.94 281 ALA A C 1
ATOM 2082 O O . ALA A 1 281 ? 14.234 13.875 -2.066 1 98.94 281 ALA A O 1
ATOM 2083 N N . ALA A 1 282 ? 13.188 14.062 -0.115 1 98.94 282 ALA A N 1
ATOM 2084 C CA . ALA A 1 282 ? 14.305 14.758 0.515 1 98.94 282 ALA A CA 1
ATOM 2085 C C . ALA A 1 282 ? 15.531 13.852 0.61 1 98.94 282 ALA A C 1
ATOM 2087 O O . ALA A 1 282 ? 16.672 14.305 0.428 1 98.94 282 ALA A O 1
ATOM 2088 N N . VAL A 1 283 ? 15.352 12.578 0.917 1 98.94 283 VAL A N 1
ATOM 2089 C CA . VAL A 1 283 ? 16.469 11.648 0.979 1 98.94 283 VAL 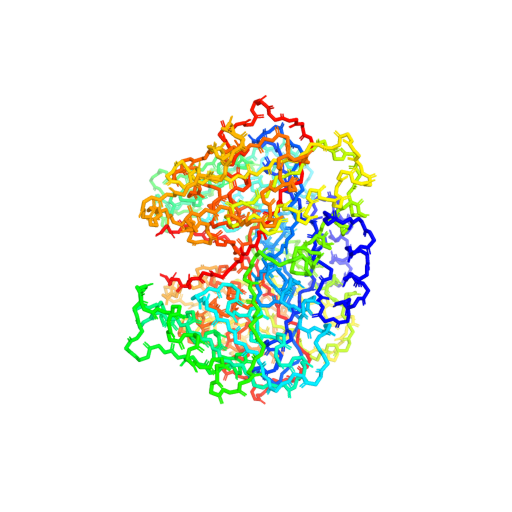A CA 1
ATOM 2090 C C . VAL A 1 283 ? 17.094 11.492 -0.406 1 98.94 283 VAL A C 1
ATOM 2092 O O . VAL A 1 283 ? 18.312 11.406 -0.538 1 98.94 283 VAL A O 1
ATOM 2095 N N . LEU A 1 284 ? 16.234 11.469 -1.435 1 98.81 284 LEU A N 1
ATOM 2096 C CA . LEU A 1 284 ? 16.719 11.336 -2.807 1 98.81 284 LEU A CA 1
ATOM 2097 C C . LEU A 1 284 ? 17.641 12.492 -3.174 1 98.81 284 LEU A C 1
ATOM 2099 O O . LEU A 1 284 ? 18.672 12.297 -3.814 1 98.81 284 LEU A O 1
ATOM 2103 N N . GLU A 1 285 ? 17.281 13.688 -2.695 1 98.69 285 GLU A N 1
ATOM 2104 C CA . GLU A 1 285 ? 17.984 14.867 -3.176 1 98.69 285 GLU A CA 1
ATOM 2105 C C . GLU A 1 285 ? 19.078 15.297 -2.189 1 98.69 285 GLU A C 1
ATOM 2107 O O . GLU A 1 285 ? 20.109 15.828 -2.59 1 98.69 285 GLU A O 1
ATOM 2112 N N . HIS A 1 286 ? 18.859 15.039 -0.926 1 98.44 286 HIS A N 1
ATOM 2113 C CA . HIS A 1 286 ? 19.75 15.562 0.101 1 98.44 286 HIS A CA 1
ATOM 2114 C C . HIS A 1 286 ? 20.406 14.43 0.893 1 98.44 286 HIS A C 1
ATOM 2116 O O . HIS A 1 286 ? 20.969 14.656 1.969 1 98.44 286 HIS A O 1
ATOM 2122 N N . GLY A 1 287 ? 20.344 13.242 0.424 1 97.88 287 GLY A N 1
ATOM 2123 C CA . GLY A 1 287 ? 20.781 12.055 1.151 1 97.88 287 GLY A CA 1
ATOM 2124 C C . GLY A 1 287 ? 22.188 12.172 1.708 1 97.88 287 GLY A C 1
ATOM 2125 O O . GLY A 1 287 ? 22.453 11.727 2.826 1 97.88 287 GLY A O 1
ATOM 2126 N N . LYS A 1 288 ? 23.125 12.734 0.971 1 96.94 288 LYS A N 1
ATOM 2127 C CA . LYS A 1 288 ? 24.516 12.836 1.377 1 96.94 288 LYS A CA 1
ATOM 2128 C C . LYS A 1 288 ? 24.656 13.648 2.658 1 96.94 288 LYS A C 1
ATOM 2130 O O . LYS A 1 288 ? 25.547 13.375 3.479 1 96.94 288 LYS A O 1
ATOM 2135 N N . ALA A 1 289 ? 23.781 14.609 2.885 1 97.56 289 ALA A N 1
ATOM 2136 C CA . ALA A 1 289 ? 23.891 15.516 4.023 1 97.56 289 ALA A CA 1
ATOM 2137 C C . ALA A 1 289 ? 23.078 15 5.211 1 97.56 289 ALA A C 1
ATOM 2139 O O . ALA A 1 289 ? 23.141 15.555 6.309 1 97.56 289 ALA A O 1
ATOM 2140 N N . LEU A 1 290 ? 22.312 13.977 4.984 1 98.5 290 LEU A N 1
ATOM 2141 C CA . LEU A 1 290 ? 21.469 13.43 6.039 1 98.5 290 LEU A CA 1
ATOM 2142 C C . LEU A 1 290 ? 22.172 12.266 6.75 1 98.5 290 LEU A C 1
ATOM 2144 O O . LEU A 1 290 ? 23.016 11.594 6.16 1 98.5 290 LEU A O 1
ATOM 2148 N N . PRO A 1 291 ? 21.828 12.07 7.996 1 98.44 291 PRO A N 1
ATOM 2149 C CA . PRO A 1 291 ? 22.422 10.914 8.688 1 98.44 291 PRO A CA 1
ATOM 2150 C C . PRO A 1 291 ? 21.969 9.578 8.094 1 98.44 291 PRO A C 1
ATOM 2152 O O . PRO A 1 291 ? 21.375 9.547 7.016 1 98.44 291 PRO A O 1
ATOM 2155 N N . HIS A 1 292 ? 22.344 8.562 8.789 1 98.31 292 HIS A N 1
ATOM 2156 C CA . HIS A 1 292 ? 22.234 7.242 8.18 1 98.31 292 HIS A CA 1
ATOM 2157 C C . HIS A 1 292 ? 20.875 6.602 8.5 1 98.31 292 HIS A C 1
ATOM 2159 O O . HIS A 1 292 ? 20.266 5.98 7.633 1 98.31 292 HIS A O 1
ATOM 2165 N N . ARG A 1 293 ? 20.469 6.574 9.75 1 98.62 293 ARG A N 1
ATOM 2166 C CA . ARG A 1 293 ? 19.234 5.918 10.172 1 98.62 293 ARG A CA 1
ATOM 2167 C C . ARG A 1 293 ? 18.094 6.93 10.328 1 98.62 293 ARG A C 1
ATOM 2169 O O . ARG A 1 293 ? 18.078 7.699 11.289 1 98.62 293 ARG A O 1
ATOM 2176 N N . LEU A 1 294 ? 17.156 6.957 9.422 1 98.88 294 LEU A N 1
ATOM 2177 C CA . LEU A 1 294 ? 16.141 7.996 9.281 1 98.88 294 LEU A CA 1
ATOM 2178 C C . LEU A 1 294 ? 14.734 7.406 9.43 1 98.88 294 LEU A C 1
ATOM 2180 O O . LEU A 1 294 ? 14.461 6.309 8.938 1 98.88 294 LEU A O 1
ATOM 2184 N N . ALA A 1 295 ? 13.883 8.117 10.102 1 98.94 295 ALA A N 1
ATOM 2185 C CA . ALA A 1 295 ? 12.445 7.863 10.023 1 98.94 295 ALA A CA 1
ATOM 2186 C C . ALA A 1 295 ? 11.766 8.875 9.109 1 98.94 295 ALA A C 1
ATOM 2188 O O . ALA A 1 295 ? 11.977 10.078 9.234 1 98.94 295 ALA A O 1
ATOM 2189 N N . LEU A 1 296 ? 11.039 8.422 8.164 1 98.94 296 LEU A N 1
ATOM 2190 C CA . LEU A 1 296 ? 10.312 9.234 7.191 1 98.94 296 LEU A CA 1
ATOM 2191 C C . LEU A 1 296 ? 8.805 9.109 7.406 1 98.94 296 LEU A C 1
ATOM 2193 O O . LEU A 1 296 ? 8.258 8.008 7.371 1 98.94 296 LEU A O 1
ATOM 2197 N N . LEU A 1 297 ? 8.141 10.195 7.641 1 98.94 297 LEU A N 1
ATOM 2198 C CA . LEU A 1 297 ? 6.703 10.148 7.863 1 98.94 297 LEU A CA 1
ATOM 2199 C C . LEU A 1 297 ? 5.945 10.18 6.539 1 98.94 297 LEU A C 1
ATOM 2201 O O . LEU A 1 297 ? 6.055 11.141 5.777 1 98.94 297 LEU A O 1
ATOM 2205 N N . LEU A 1 298 ? 5.242 9.102 6.23 1 98.94 298 LEU A N 1
ATOM 2206 C CA . LEU A 1 298 ? 4.309 9.055 5.109 1 98.94 298 LEU A CA 1
ATOM 2207 C C . LEU A 1 298 ? 2.951 9.625 5.504 1 98.94 298 LEU A C 1
ATOM 2209 O O . LEU A 1 298 ? 2.049 8.883 5.891 1 98.94 298 LEU A O 1
ATOM 2213 N N . SER A 1 299 ? 2.748 10.875 5.297 1 98.75 299 SER A N 1
ATOM 2214 C CA . SER A 1 299 ? 1.74 11.672 5.996 1 98.75 299 SER A CA 1
ATOM 2215 C C . SER A 1 299 ? 0.335 11.328 5.512 1 98.75 299 SER A C 1
ATOM 2217 O O . SER A 1 299 ? -0.644 11.547 6.227 1 98.75 299 SER A O 1
ATOM 2219 N N . GLY A 1 300 ? 0.187 10.898 4.266 1 98.44 300 GLY A N 1
ATOM 2220 C CA . GLY A 1 300 ? -1.131 10.594 3.729 1 98.44 300 GLY A CA 1
ATOM 2221 C C . GLY A 1 300 ? -1.082 9.773 2.457 1 98.44 300 GLY A C 1
ATOM 2222 O O . GLY A 1 300 ? -0.036 9.672 1.813 1 98.44 300 GLY A O 1
ATOM 2223 N N . GLY A 1 301 ? -2.246 9.211 2.141 1 97.31 301 GLY A N 1
ATOM 2224 C CA . GLY A 1 301 ? -2.307 8.328 0.984 1 97.31 301 GLY A CA 1
ATOM 2225 C C . GLY A 1 301 ? -3.547 8.547 0.137 1 97.31 301 GLY A C 1
ATOM 2226 O O . GLY A 1 301 ? -3.938 7.668 -0.636 1 97.31 301 GLY A O 1
ATOM 2227 N N . ASN A 1 302 ? -4.207 9.727 0.305 1 95.19 302 ASN A N 1
ATOM 2228 C CA . ASN A 1 302 ? -5.441 9.969 -0.427 1 95.19 302 ASN A CA 1
ATOM 2229 C C . ASN A 1 302 ? -5.168 10.578 -1.802 1 95.19 302 ASN A C 1
ATOM 2231 O O . ASN A 1 302 ? -4.824 11.75 -1.909 1 95.19 302 ASN A O 1
ATOM 2235 N N . ARG A 1 303 ? -5.242 9.742 -2.766 1 91.12 303 ARG A N 1
ATOM 2236 C CA . ARG A 1 303 ? -5.086 10.164 -4.156 1 91.12 303 ARG A CA 1
ATOM 2237 C C . ARG A 1 303 ? -6.043 9.406 -5.066 1 91.12 303 ARG A C 1
ATOM 2239 O O . ARG A 1 303 ? -6.52 8.32 -4.715 1 91.12 303 ARG A O 1
ATOM 2246 N N . ASP A 1 304 ? -6.297 10 -6.188 1 87.5 304 ASP A N 1
ATOM 2247 C CA . ASP A 1 304 ? -7.223 9.398 -7.141 1 87.5 304 ASP A CA 1
ATOM 2248 C C . ASP A 1 304 ? -6.633 8.133 -7.762 1 87.5 304 ASP A C 1
ATOM 2250 O O . ASP A 1 304 ? -5.414 8.039 -7.949 1 87.5 304 ASP A O 1
ATOM 2254 N N . PHE A 1 305 ? -7.566 7.102 -7.945 1 88.69 305 PHE A N 1
ATOM 2255 C CA . PHE A 1 305 ? -7.191 5.879 -8.641 1 88.69 305 PHE A CA 1
ATOM 2256 C C . PHE A 1 305 ? -7.336 6.047 -10.148 1 88.69 305 PHE A C 1
ATOM 2258 O O . PHE A 1 305 ? -8.406 6.422 -10.641 1 88.69 305 PHE A O 1
ATOM 2265 N N . SER A 1 306 ? -6.297 6.129 -10.969 1 77.06 306 SER A N 1
ATOM 2266 C CA . SER A 1 306 ? -6.387 6.164 -12.422 1 77.06 306 SER A CA 1
ATOM 2267 C C . SER A 1 306 ? -6.062 4.805 -13.031 1 77.06 306 SER A C 1
ATOM 2269 O O . SER A 1 306 ? -4.98 4.262 -12.805 1 77.06 306 SER A O 1
ATOM 2271 N N . PRO A 1 307 ? -7.09 4.145 -13.719 1 65.62 307 PRO A N 1
ATOM 2272 C CA . PRO A 1 307 ? -6.805 2.842 -14.32 1 65.62 307 PRO A CA 1
ATOM 2273 C C . PRO A 1 307 ? -5.73 2.912 -15.406 1 65.62 307 PRO A C 1
ATOM 2275 O O . PRO A 1 307 ? -5.551 3.959 -16.031 1 65.62 307 PRO A O 1
ATOM 2278 N N . MET B 1 1 ? 0.501 -37.281 -5.547 1 89.19 1 MET B N 1
ATOM 2279 C CA . MET B 1 1 ? -0.175 -36 -5.465 1 89.19 1 MET B CA 1
ATOM 2280 C C . MET B 1 1 ? 0.399 -35.156 -4.332 1 89.19 1 MET B C 1
ATOM 2282 O O . MET B 1 1 ? 0.804 -35.688 -3.297 1 89.19 1 MET B O 1
ATOM 2286 N N . LEU B 1 2 ? 0.566 -33.906 -4.516 1 95.25 2 LEU B N 1
ATOM 2287 C CA . LEU B 1 2 ? 1.158 -33 -3.535 1 95.25 2 LEU B CA 1
ATOM 2288 C C . LEU B 1 2 ? 0.476 -33.156 -2.178 1 95.25 2 LEU B C 1
ATOM 2290 O O . LEU B 1 2 ? -0.753 -33.219 -2.1 1 95.25 2 LEU B O 1
ATOM 2294 N N . GLY B 1 3 ? 1.261 -33.312 -1.062 1 97.62 3 GLY B N 1
ATOM 2295 C CA . GLY B 1 3 ? 0.717 -33.469 0.28 1 97.62 3 GLY B CA 1
ATOM 2296 C C . GLY B 1 3 ? 1.231 -32.406 1.239 1 97.62 3 GLY B C 1
ATOM 2297 O O . GLY B 1 3 ? 2.078 -31.578 0.874 1 97.62 3 GLY B O 1
ATOM 2298 N N . LEU B 1 4 ? 0.679 -32.469 2.41 1 98.56 4 LEU B N 1
ATOM 2299 C CA . LEU B 1 4 ? 1.008 -31.484 3.447 1 98.56 4 LEU B CA 1
ATOM 2300 C C . LEU B 1 4 ? 2.486 -31.562 3.812 1 98.56 4 LEU B C 1
ATOM 2302 O O . LEU B 1 4 ? 3.119 -30.531 4.07 1 98.56 4 LEU B O 1
ATOM 2306 N N . GLN B 1 5 ? 3.018 -32.688 3.811 1 98.62 5 GLN B N 1
ATOM 2307 C CA . GLN B 1 5 ? 4.406 -32.906 4.211 1 98.62 5 GLN B CA 1
ATOM 2308 C C . GLN B 1 5 ? 5.359 -32.156 3.273 1 98.62 5 GLN B C 1
ATOM 2310 O O . GLN B 1 5 ? 6.32 -31.531 3.723 1 98.62 5 GLN B O 1
ATOM 2315 N N . GLU B 1 6 ? 5.094 -32.281 2.008 1 98.62 6 GLU B N 1
ATOM 2316 C CA . GLU B 1 6 ? 5.926 -31.578 1.029 1 98.62 6 GLU B CA 1
ATOM 2317 C C . GLU B 1 6 ? 5.859 -30.078 1.22 1 98.62 6 GLU B C 1
ATOM 2319 O O . GLU B 1 6 ? 6.859 -29.375 1.03 1 98.62 6 GLU B O 1
ATOM 2324 N N . ILE B 1 7 ? 4.699 -29.562 1.618 1 98.94 7 ILE B N 1
ATOM 2325 C CA . ILE B 1 7 ? 4.52 -28.125 1.831 1 98.94 7 ILE B CA 1
ATOM 2326 C C . ILE B 1 7 ? 5.254 -27.688 3.098 1 98.94 7 ILE B C 1
ATOM 2328 O O . ILE B 1 7 ? 5.898 -26.641 3.123 1 98.94 7 ILE B O 1
ATOM 2332 N N . GLN B 1 8 ? 5.188 -28.5 4.121 1 98.88 8 GLN B N 1
ATOM 2333 C CA . GLN B 1 8 ? 5.895 -28.203 5.359 1 98.88 8 GLN B CA 1
ATOM 2334 C C . GLN B 1 8 ? 7.406 -28.219 5.148 1 98.88 8 GLN B C 1
ATOM 2336 O O . GLN B 1 8 ? 8.125 -27.391 5.715 1 98.88 8 GLN B O 1
ATOM 2341 N N . GLU B 1 9 ? 7.832 -29.188 4.336 1 98.81 9 GLU B N 1
ATOM 2342 C CA . GLU B 1 9 ? 9.25 -29.234 3.996 1 98.81 9 GLU B CA 1
ATOM 2343 C C . GLU B 1 9 ? 9.672 -28 3.215 1 98.81 9 GLU B C 1
ATOM 2345 O O . GLU B 1 9 ? 10.75 -27.453 3.459 1 98.81 9 GLU B O 1
ATOM 2350 N N . ALA B 1 10 ? 8.852 -27.594 2.301 1 98.94 10 ALA B N 1
ATOM 2351 C CA . ALA B 1 10 ? 9.125 -26.375 1.546 1 98.94 10 ALA B CA 1
ATOM 2352 C C . ALA B 1 10 ? 9.195 -25.156 2.471 1 98.94 10 ALA B C 1
ATOM 2354 O O . ALA B 1 10 ? 10.062 -24.297 2.305 1 98.94 10 ALA B O 1
ATOM 2355 N N . ALA B 1 11 ? 8.281 -25.094 3.445 1 98.88 11 ALA B N 1
ATOM 2356 C CA . ALA B 1 11 ? 8.242 -23.984 4.391 1 98.88 11 ALA B CA 1
ATOM 2357 C C . ALA B 1 11 ? 9.562 -23.859 5.148 1 98.88 11 ALA B C 1
ATOM 2359 O O . ALA B 1 11 ? 10.109 -22.766 5.297 1 98.88 11 ALA B O 1
ATOM 2360 N N . ARG B 1 12 ? 10.055 -24.969 5.582 1 98.69 12 ARG B N 1
ATOM 2361 C CA . ARG B 1 12 ? 11.328 -24.984 6.297 1 98.69 12 ARG B CA 1
ATOM 2362 C C . ARG B 1 12 ? 12.469 -24.547 5.387 1 98.69 12 ARG B C 1
ATOM 2364 O O . ARG B 1 12 ? 13.344 -23.781 5.801 1 98.69 12 ARG B O 1
ATOM 2371 N N . ARG B 1 13 ? 12.391 -25.016 4.219 1 98.38 13 ARG B N 1
ATOM 2372 C CA . ARG B 1 13 ? 13.461 -24.781 3.25 1 98.38 13 ARG B CA 1
ATOM 2373 C C . ARG B 1 13 ? 13.539 -23.312 2.857 1 98.38 13 ARG B C 1
ATOM 2375 O O . ARG B 1 13 ? 14.625 -22.75 2.764 1 98.38 13 ARG B O 1
ATOM 2382 N N . ILE B 1 14 ? 12.391 -22.625 2.691 1 98.81 14 ILE B N 1
ATOM 2383 C CA . ILE B 1 14 ? 12.43 -21.297 2.098 1 98.81 14 ILE B CA 1
ATOM 2384 C C . ILE B 1 14 ? 12.352 -20.234 3.195 1 98.81 14 ILE B C 1
ATOM 2386 O O . ILE B 1 14 ? 12.578 -19.047 2.941 1 98.81 14 ILE B O 1
ATOM 2390 N N . ALA B 1 15 ? 12.156 -20.625 4.461 1 98.62 15 ALA B N 1
ATOM 2391 C CA . ALA B 1 15 ? 11.859 -19.75 5.59 1 98.62 15 ALA B CA 1
ATOM 2392 C C . ALA B 1 15 ? 12.898 -18.641 5.707 1 98.62 15 ALA B C 1
ATOM 2394 O O . ALA B 1 15 ? 12.547 -17.469 5.93 1 98.62 15 ALA B O 1
ATOM 2395 N N . PRO B 1 16 ? 14.211 -18.875 5.488 1 98.5 16 PRO B N 1
ATOM 2396 C CA . PRO B 1 16 ? 15.203 -17.812 5.66 1 98.5 16 PRO B CA 1
ATOM 2397 C C . PRO B 1 16 ? 15.156 -16.766 4.543 1 98.5 16 PRO B C 1
ATOM 2399 O O . PRO B 1 16 ? 15.758 -15.703 4.66 1 98.5 16 PRO B O 1
ATOM 2402 N N . TYR B 1 17 ? 14.43 -17.078 3.496 1 98.5 17 TYR B N 1
ATOM 2403 C CA . TYR B 1 17 ? 14.617 -16.281 2.287 1 98.5 17 TYR B CA 1
ATOM 2404 C C . TYR B 1 17 ? 13.328 -15.578 1.892 1 98.5 17 TYR B C 1
ATOM 2406 O O . TYR B 1 17 ? 13.312 -14.781 0.949 1 98.5 17 TYR B O 1
ATOM 2414 N N . VAL B 1 18 ? 12.211 -15.852 2.605 1 98.5 18 VAL B N 1
ATOM 2415 C CA . VAL B 1 18 ? 10.93 -15.234 2.252 1 98.5 18 VAL B CA 1
ATOM 2416 C C . VAL B 1 18 ? 10.352 -14.516 3.465 1 98.5 18 VAL B C 1
ATOM 2418 O O . VAL B 1 18 ? 10.773 -14.758 4.602 1 98.5 18 VAL B O 1
ATOM 2421 N N . HIS B 1 19 ? 9.438 -13.617 3.225 1 98 19 HIS B N 1
ATOM 2422 C CA . HIS B 1 19 ? 8.688 -12.969 4.293 1 98 19 HIS B CA 1
ATOM 2423 C C . HIS B 1 19 ? 7.5 -13.82 4.727 1 98 19 HIS B C 1
ATOM 2425 O O . HIS B 1 19 ? 6.867 -14.477 3.896 1 98 19 HIS B O 1
ATOM 2431 N N . LYS B 1 20 ? 7.289 -13.906 6.055 1 98.31 20 LYS B N 1
ATOM 2432 C CA . LYS B 1 20 ? 5.918 -14.18 6.461 1 98.31 20 LYS B CA 1
ATOM 2433 C C . LYS B 1 20 ? 5 -13.008 6.141 1 98.31 20 LYS B C 1
ATOM 2435 O O . LYS B 1 20 ? 5.031 -11.984 6.824 1 98.31 20 LYS B O 1
ATOM 2440 N N . THR B 1 21 ? 4.223 -13.117 5.066 1 98.5 21 THR B N 1
ATOM 2441 C CA . THR B 1 21 ? 3.459 -11.961 4.598 1 98.5 21 THR B CA 1
ATOM 2442 C C . THR B 1 21 ? 2.299 -11.664 5.539 1 98.5 21 THR B C 1
ATOM 2444 O O . THR B 1 21 ? 1.802 -12.562 6.227 1 98.5 21 THR B O 1
ATOM 2447 N N . PRO B 1 22 ? 1.859 -10.453 5.621 1 97.88 22 PRO B N 1
ATOM 2448 C CA . PRO B 1 22 ? 0.834 -10.062 6.594 1 97.88 22 PRO B CA 1
ATOM 2449 C C . PRO B 1 22 ? -0.573 -10.461 6.156 1 97.88 22 PRO B C 1
ATOM 2451 O O . PRO B 1 22 ? -0.787 -10.812 4.992 1 97.88 22 PRO B O 1
ATOM 2454 N N . LEU B 1 23 ? -1.435 -10.508 7.137 1 98.19 23 LEU B N 1
ATOM 2455 C CA . LEU B 1 23 ? -2.879 -10.516 6.922 1 98.19 23 LEU B CA 1
ATOM 2456 C C . LEU B 1 23 ? -3.473 -9.133 7.176 1 98.19 23 LEU B C 1
ATOM 2458 O O . LEU B 1 23 ? -3.465 -8.648 8.305 1 98.19 23 LEU B O 1
ATOM 2462 N N . LEU B 1 24 ? -3.941 -8.523 6.145 1 98.12 24 LEU B N 1
ATOM 2463 C CA . LEU B 1 24 ? -4.492 -7.176 6.246 1 98.12 24 LEU B CA 1
ATOM 2464 C C . LEU B 1 24 ? -6.004 -7.215 6.422 1 98.12 24 LEU B C 1
ATOM 2466 O O . LEU B 1 24 ? -6.652 -8.195 6.035 1 98.12 24 LEU B O 1
ATOM 2470 N N . THR B 1 25 ? -6.586 -6.215 7.039 1 97.56 25 THR B N 1
ATOM 2471 C CA . THR B 1 25 ? -8.023 -6.074 7.242 1 97.56 25 THR B CA 1
ATOM 2472 C C . THR B 1 25 ? -8.484 -4.664 6.887 1 97.56 25 THR B C 1
ATOM 2474 O O . THR B 1 25 ? -7.664 -3.754 6.746 1 97.56 25 THR B O 1
ATOM 2477 N N . SER B 1 26 ? -9.672 -4.508 6.664 1 96.69 26 SER B N 1
ATOM 2478 C CA . SER B 1 26 ? -10.305 -3.217 6.395 1 96.69 26 SER B CA 1
ATOM 2479 C C . SER B 1 26 ? -11.734 -3.178 6.918 1 96.69 26 SER B C 1
ATOM 2481 O O . SER B 1 26 ? -12.625 -3.812 6.352 1 96.69 26 SER B O 1
ATOM 2483 N N . ARG B 1 27 ? -12.008 -2.367 7.918 1 93.62 27 ARG B N 1
ATOM 2484 C CA . ARG B 1 27 ? -13.352 -2.24 8.461 1 93.62 27 ARG B CA 1
ATOM 2485 C C . ARG B 1 27 ? -14.305 -1.631 7.434 1 93.62 27 ARG B C 1
ATOM 2487 O O . ARG B 1 27 ? -15.484 -1.98 7.387 1 93.62 27 ARG B O 1
ATOM 2494 N N . SER B 1 28 ? -13.758 -0.713 6.645 1 92.38 28 SER B N 1
ATOM 2495 C CA . SER B 1 28 ? -14.578 -0.064 5.625 1 92.38 28 SER B CA 1
ATOM 2496 C C . SER B 1 28 ? -15.031 -1.059 4.562 1 92.38 28 SER B C 1
ATOM 2498 O O . SER B 1 28 ? -16.172 -1.019 4.113 1 92.38 28 SER B O 1
ATOM 2500 N N . LEU B 1 29 ? -14.164 -1.966 4.145 1 96.88 29 LEU B N 1
ATOM 2501 C CA . LEU B 1 29 ? -14.523 -2.965 3.145 1 96.88 29 LEU B CA 1
ATOM 2502 C C . LEU B 1 29 ? -15.461 -4.008 3.734 1 96.88 29 LEU B C 1
ATOM 2504 O O . LEU B 1 29 ? -16.375 -4.477 3.055 1 96.88 29 LEU B O 1
ATOM 2508 N N . ASP B 1 30 ? -15.18 -4.367 4.988 1 97.88 30 ASP B N 1
ATOM 2509 C CA . ASP B 1 30 ? -16.109 -5.273 5.672 1 97.88 30 ASP B CA 1
ATOM 2510 C C . ASP B 1 30 ? -17.531 -4.723 5.652 1 97.88 30 ASP B C 1
ATOM 2512 O O . ASP B 1 30 ? -18.469 -5.441 5.312 1 97.88 30 ASP B O 1
ATOM 2516 N N . ALA B 1 31 ? -17.609 -3.453 5.98 1 95.19 31 ALA B N 1
ATOM 2517 C CA . ALA B 1 31 ? -18.922 -2.807 6.039 1 95.19 31 ALA B CA 1
ATOM 2518 C C . ALA B 1 31 ? -19.547 -2.703 4.648 1 95.19 31 ALA B C 1
ATOM 2520 O O . ALA B 1 31 ? -20.734 -2.98 4.469 1 95.19 31 ALA B O 1
ATOM 2521 N N . LEU B 1 32 ? -18.781 -2.352 3.68 1 94.94 32 LEU B N 1
ATOM 2522 C CA . LEU B 1 32 ? -19.25 -2.146 2.314 1 94.94 32 LEU B CA 1
ATOM 2523 C C . LEU B 1 32 ? -19.797 -3.445 1.727 1 94.94 32 LEU B C 1
ATOM 2525 O O . LEU B 1 32 ? -20.797 -3.432 1.004 1 94.94 32 LEU B O 1
ATOM 2529 N N . LEU B 1 33 ? -19.109 -4.582 2.084 1 97.94 33 LEU B N 1
ATOM 2530 C CA . LEU B 1 33 ? -19.422 -5.828 1.393 1 97.94 33 LEU B CA 1
ATOM 2531 C C . LEU B 1 33 ? -20.172 -6.785 2.309 1 97.94 33 LEU B C 1
ATOM 2533 O O . LEU B 1 33 ? -20.578 -7.867 1.882 1 97.94 33 LEU B O 1
ATOM 2537 N N . GLY B 1 34 ? -20.406 -6.402 3.537 1 97.88 34 GLY B N 1
ATOM 2538 C CA . GLY B 1 34 ? -21.109 -7.25 4.492 1 97.88 34 GLY B CA 1
ATOM 2539 C C . GLY B 1 34 ? -20.375 -8.547 4.777 1 97.88 34 GLY B C 1
ATOM 2540 O O . GLY B 1 34 ? -20.984 -9.625 4.785 1 97.88 34 GLY B O 1
ATOM 2541 N N . LYS B 1 35 ? -19.062 -8.492 4.871 1 98.38 35 LYS B N 1
ATOM 2542 C CA . LYS B 1 35 ? -18.188 -9.648 5.055 1 98.38 35 LYS B CA 1
ATOM 2543 C C . LYS B 1 35 ? -17.094 -9.352 6.082 1 98.38 35 LYS B C 1
ATOM 2545 O O . LYS B 1 35 ? -16.953 -8.211 6.523 1 98.38 35 LYS B O 1
ATOM 2550 N N . THR B 1 36 ? -16.5 -10.305 6.629 1 98.56 36 THR B N 1
ATOM 2551 C CA . THR B 1 36 ? -15.18 -10.211 7.246 1 98.56 36 THR B CA 1
ATOM 2552 C C . THR B 1 36 ? -14.094 -10.672 6.277 1 98.56 36 THR B C 1
ATOM 2554 O O . THR B 1 36 ? -14 -11.859 5.961 1 98.56 36 THR B O 1
ATOM 2557 N N . LEU B 1 37 ? -13.375 -9.75 5.816 1 98.81 37 LEU B N 1
ATOM 2558 C CA . LEU B 1 37 ? -12.375 -10.039 4.789 1 98.81 37 LEU B CA 1
ATOM 2559 C C . LEU B 1 37 ? -10.969 -9.961 5.359 1 98.81 37 LEU B C 1
ATOM 2561 O O . LEU B 1 37 ? -10.609 -8.977 6.008 1 98.81 37 LEU B O 1
ATOM 2565 N N . LEU B 1 38 ? -10.211 -10.992 5.191 1 98.88 38 LEU B N 1
ATOM 2566 C CA . LEU B 1 38 ? -8.781 -11.031 5.5 1 98.88 38 LEU B CA 1
ATOM 2567 C C . LEU B 1 38 ? -7.953 -11.102 4.227 1 98.88 38 LEU B C 1
ATOM 2569 O O . LEU B 1 38 ? -8.203 -11.945 3.363 1 98.88 38 LEU B O 1
ATOM 2573 N N . PHE B 1 39 ? -7.023 -10.203 4.074 1 98.88 39 PHE B N 1
ATOM 2574 C CA . PHE B 1 39 ? -6.227 -10.117 2.855 1 98.88 39 PHE B CA 1
ATOM 2575 C C . PHE B 1 39 ? -4.816 -10.641 3.094 1 98.88 39 PHE B C 1
ATOM 2577 O O . PHE B 1 39 ? -4.02 -10 3.783 1 98.88 39 PHE B O 1
ATOM 2584 N N . LYS B 1 40 ? -4.5 -11.828 2.58 1 98.94 40 LYS B N 1
ATOM 2585 C CA . LYS B 1 40 ? -3.145 -12.367 2.652 1 98.94 40 LYS B CA 1
ATOM 2586 C C . LYS B 1 40 ? -2.221 -11.656 1.666 1 98.94 40 LYS B C 1
ATOM 2588 O O . LYS B 1 40 ? -2.332 -11.852 0.454 1 98.94 40 LYS B O 1
ATOM 2593 N N . GLY B 1 41 ? -1.29 -10.898 2.148 1 98.75 41 GLY B N 1
ATOM 2594 C CA . GLY B 1 41 ? -0.579 -9.883 1.383 1 98.75 41 GLY B CA 1
ATOM 2595 C C . GLY B 1 41 ? 0.633 -10.43 0.653 1 98.75 41 GLY B C 1
ATOM 2596 O O . GLY B 1 41 ? 1.756 -9.969 0.873 1 98.75 41 GLY B O 1
ATOM 2597 N N . GLU B 1 42 ? 0.477 -11.281 -0.349 1 98.81 42 GLU B N 1
ATOM 2598 C CA . GLU B 1 42 ? 1.594 -11.852 -1.097 1 98.81 42 GLU B CA 1
ATOM 2599 C C . GLU B 1 42 ? 2.217 -10.82 -2.029 1 98.81 42 GLU B C 1
ATOM 2601 O O . GLU B 1 42 ? 3.32 -11.023 -2.541 1 98.81 42 GLU B O 1
ATOM 2606 N N . HIS B 1 43 ? 1.496 -9.703 -2.32 1 98.62 43 HIS B N 1
ATOM 2607 C CA . HIS B 1 43 ? 2.076 -8.594 -3.064 1 98.62 43 HIS B CA 1
ATOM 2608 C C . HIS B 1 43 ? 3.223 -7.949 -2.291 1 98.62 43 HIS B C 1
ATOM 2610 O O . HIS B 1 43 ? 4.012 -7.195 -2.859 1 98.62 43 HIS B O 1
ATOM 2616 N N . LEU B 1 44 ? 3.352 -8.297 -1.014 1 98.31 44 LEU B N 1
ATOM 2617 C CA . LEU B 1 44 ? 4.402 -7.762 -0.154 1 98.31 44 LEU B CA 1
ATOM 2618 C C . LEU B 1 44 ? 5.504 -8.789 0.068 1 98.31 44 LEU B C 1
ATOM 2620 O O . LEU B 1 44 ? 6.371 -8.609 0.924 1 98.31 44 LEU B O 1
ATOM 2624 N N . GLN B 1 45 ? 5.52 -9.867 -0.627 1 98.44 45 GLN B N 1
ATOM 2625 C CA . GLN B 1 45 ? 6.566 -10.883 -0.584 1 98.44 45 GLN B CA 1
ATOM 2626 C C . GLN B 1 45 ? 7.797 -10.438 -1.37 1 98.44 45 GLN B C 1
ATOM 2628 O O . GLN B 1 45 ? 7.742 -9.453 -2.109 1 98.44 45 GLN B O 1
ATOM 2633 N N . LYS B 1 46 ? 8.922 -11.125 -1.173 1 97.5 46 LYS B N 1
ATOM 2634 C CA . LYS B 1 46 ? 10.086 -10.93 -2.029 1 97.5 46 LYS B CA 1
ATOM 2635 C C . LYS B 1 46 ? 9.688 -10.922 -3.502 1 97.5 46 LYS B C 1
ATOM 2637 O O . LYS B 1 46 ? 8.852 -11.711 -3.932 1 97.5 46 LYS B O 1
ATOM 2642 N N . THR B 1 47 ? 10.211 -9.961 -4.203 1 97 47 THR B N 1
ATOM 2643 C CA . THR B 1 47 ? 9.992 -9.781 -5.633 1 97 47 THR B CA 1
ATOM 2644 C C . THR B 1 47 ? 8.586 -9.25 -5.906 1 97 47 THR B C 1
ATOM 2646 O O . THR B 1 47 ? 8.18 -9.125 -7.062 1 97 47 THR B O 1
ATOM 2649 N N . GLY B 1 48 ? 7.766 -9.062 -4.867 1 97.25 48 GLY B N 1
ATOM 2650 C CA . GLY B 1 48 ? 6.473 -8.406 -5.02 1 97.25 48 GLY B CA 1
ATOM 2651 C C . GLY B 1 48 ? 5.352 -9.375 -5.352 1 97.25 48 GLY B C 1
ATOM 2652 O O . GLY B 1 48 ? 4.293 -8.969 -5.828 1 97.25 48 GLY B O 1
ATOM 2653 N N . SER B 1 49 ? 5.59 -10.719 -5.18 1 98.5 49 SER B N 1
ATOM 2654 C CA . SER B 1 49 ? 4.531 -11.672 -5.488 1 98.5 49 SER B CA 1
ATOM 2655 C C . SER B 1 49 ? 4.797 -13.023 -4.828 1 98.5 49 SER B C 1
ATOM 2657 O O . SER B 1 49 ? 5.898 -13.273 -4.34 1 98.5 49 SER B O 1
ATOM 2659 N N . PHE B 1 50 ? 3.799 -13.883 -4.918 1 98.81 50 PHE B N 1
ATOM 2660 C CA . PHE B 1 50 ? 3.859 -15.219 -4.348 1 98.81 50 PHE B CA 1
ATOM 2661 C C . PHE B 1 50 ? 4.891 -16.078 -5.078 1 98.81 50 PHE B C 1
ATOM 2663 O O . PHE B 1 50 ? 5.328 -17.109 -4.562 1 98.81 50 PHE B O 1
ATOM 2670 N N . LYS B 1 51 ? 5.344 -15.656 -6.23 1 98.75 51 LYS B N 1
ATOM 2671 C CA . LYS B 1 51 ? 6.164 -16.5 -7.102 1 98.75 51 LYS B CA 1
ATOM 2672 C C . LYS B 1 51 ? 7.535 -16.75 -6.484 1 98.75 51 LYS B C 1
ATOM 2674 O O . LYS B 1 51 ? 8.188 -17.75 -6.805 1 98.75 51 LYS B O 1
ATOM 2679 N N . ALA B 1 52 ? 7.949 -15.93 -5.59 1 98.75 52 ALA B N 1
ATOM 2680 C CA . ALA B 1 52 ? 9.219 -16.156 -4.902 1 98.75 52 ALA B CA 1
ATOM 2681 C C . ALA B 1 52 ? 9.203 -17.484 -4.152 1 98.75 52 ALA B C 1
ATOM 2683 O O . ALA B 1 52 ? 10.211 -18.203 -4.117 1 98.75 52 ALA B O 1
ATOM 2684 N N . ARG B 1 53 ? 8.055 -17.844 -3.596 1 98.88 53 ARG B N 1
ATOM 2685 C CA . ARG B 1 53 ? 7.949 -19.047 -2.771 1 98.88 53 ARG B CA 1
ATOM 2686 C C . ARG B 1 53 ? 8.242 -20.297 -3.59 1 98.88 53 ARG B C 1
ATOM 2688 O O . ARG B 1 53 ? 9.117 -21.094 -3.229 1 98.88 53 ARG B O 1
ATOM 2695 N N . GLY B 1 54 ? 7.508 -20.453 -4.703 1 98.88 54 GLY B N 1
ATOM 2696 C CA . GLY B 1 54 ? 7.66 -21.641 -5.523 1 98.88 54 GLY B CA 1
ATOM 2697 C C . GLY B 1 54 ? 9.016 -21.734 -6.199 1 98.88 54 GLY B C 1
ATOM 2698 O O . GLY B 1 54 ? 9.625 -22.812 -6.242 1 98.88 54 GLY B O 1
ATOM 2699 N N . ALA B 1 55 ? 9.461 -20.578 -6.754 1 98.88 55 ALA B N 1
ATOM 2700 C CA . ALA B 1 55 ? 10.773 -20.562 -7.402 1 98.88 55 ALA B CA 1
ATOM 2701 C C . ALA B 1 55 ? 11.867 -20.984 -6.438 1 98.88 55 ALA B C 1
ATOM 2703 O O . ALA B 1 55 ? 12.711 -21.828 -6.777 1 98.88 55 ALA B O 1
ATOM 2704 N N . LEU B 1 56 ? 11.852 -20.5 -5.246 1 98.88 56 LEU B N 1
ATOM 2705 C CA . LEU B 1 56 ? 12.844 -20.828 -4.238 1 98.88 56 LEU B CA 1
ATOM 2706 C C . LEU B 1 56 ? 12.719 -22.297 -3.822 1 98.88 56 LEU B C 1
ATOM 2708 O O . LEU B 1 56 ? 13.727 -22.984 -3.652 1 98.88 56 LEU B O 1
ATOM 2712 N N . SER B 1 57 ? 11.453 -22.719 -3.625 1 98.94 57 SER B N 1
ATOM 2713 C CA . SER B 1 57 ? 11.211 -24.078 -3.188 1 98.94 57 SER B CA 1
ATOM 2714 C C . SER B 1 57 ? 11.867 -25.094 -4.129 1 98.94 57 SER B C 1
ATOM 2716 O O . SER B 1 57 ? 12.531 -26.016 -3.68 1 98.94 57 SER B O 1
ATOM 2718 N N . LYS B 1 58 ? 11.672 -24.891 -5.41 1 98.81 58 LYS B N 1
ATOM 2719 C CA . LYS B 1 58 ? 12.273 -25.766 -6.406 1 98.81 58 LYS B CA 1
ATOM 2720 C C . LYS B 1 58 ? 13.789 -25.562 -6.477 1 98.81 58 LYS B C 1
ATOM 2722 O O . LYS B 1 58 ? 14.555 -26.531 -6.434 1 98.81 58 LYS B O 1
ATOM 2727 N N . ALA B 1 59 ? 14.258 -24.359 -6.516 1 98.88 59 ALA B N 1
ATOM 2728 C CA . ALA B 1 59 ? 15.664 -24.016 -6.727 1 98.88 59 ALA B CA 1
ATOM 2729 C C . ALA B 1 59 ? 16.531 -24.578 -5.613 1 98.88 59 ALA B C 1
ATOM 2731 O O . ALA B 1 59 ? 17.625 -25.109 -5.871 1 98.88 59 ALA B O 1
ATOM 2732 N N . LEU B 1 60 ? 16.078 -24.5 -4.406 1 98.69 60 LEU B N 1
ATOM 2733 C CA . LEU B 1 60 ? 16.875 -24.859 -3.244 1 98.69 60 LEU B CA 1
ATOM 2734 C C . LEU B 1 60 ? 17.016 -26.375 -3.133 1 98.69 60 LEU B C 1
ATOM 2736 O O . LEU B 1 60 ? 17.859 -26.859 -2.367 1 98.69 60 LEU B O 1
ATOM 2740 N N . THR B 1 61 ? 16.219 -27.125 -3.887 1 98.5 61 THR B N 1
ATOM 2741 C CA . THR B 1 61 ? 16.359 -28.578 -3.889 1 98.5 61 THR B CA 1
ATOM 2742 C C . THR B 1 61 ? 17.406 -29.031 -4.898 1 98.5 61 THR B C 1
ATOM 2744 O O . THR B 1 61 ? 17.844 -30.188 -4.887 1 98.5 61 THR B O 1
ATOM 2747 N N . LEU B 1 62 ? 17.812 -28.094 -5.77 1 98 62 LEU B N 1
ATOM 2748 C CA . LEU B 1 62 ? 18.75 -28.438 -6.824 1 98 62 LEU B CA 1
ATOM 2749 C C . LEU B 1 62 ? 20.172 -28.531 -6.273 1 98 62 LEU B C 1
ATOM 2751 O O . LEU B 1 62 ? 20.609 -27.672 -5.508 1 98 62 LEU B O 1
ATOM 2755 N N . LYS B 1 63 ? 20.828 -29.625 -6.477 1 94.31 63 LYS B N 1
ATOM 2756 C CA . LYS B 1 63 ? 22.234 -29.797 -6.078 1 94.31 63 LYS B CA 1
ATOM 2757 C C . LYS B 1 63 ? 23.172 -29.422 -7.219 1 94.31 63 LYS B C 1
ATOM 2759 O O . LYS B 1 63 ? 23.078 -29.969 -8.312 1 94.31 63 LYS B O 1
ATOM 2764 N N . GLY B 1 64 ? 24.016 -28.5 -6.965 1 94.75 64 GLY B N 1
ATOM 2765 C CA . GLY B 1 64 ? 25.062 -28.156 -7.91 1 94.75 64 GLY B CA 1
ATOM 2766 C C . GLY B 1 64 ? 24.531 -27.516 -9.18 1 94.75 64 GLY B C 1
ATOM 2767 O O . GLY B 1 64 ? 25.062 -27.75 -10.266 1 94.75 64 GLY B O 1
ATOM 2768 N N . ALA B 1 65 ? 23.453 -26.781 -9.109 1 96.62 65 ALA B N 1
ATOM 2769 C CA . ALA B 1 65 ? 22.891 -26.109 -10.289 1 96.62 65 ALA B CA 1
ATOM 2770 C C . ALA B 1 65 ? 23.891 -25.125 -10.891 1 96.62 65 ALA B C 1
ATOM 2772 O O . ALA B 1 65 ? 24.5 -24.328 -10.172 1 96.62 65 ALA B O 1
ATOM 2773 N N . LYS B 1 66 ? 24.078 -25.203 -12.18 1 98.06 66 LYS B N 1
ATOM 2774 C CA . LYS B 1 66 ? 24.969 -24.281 -12.891 1 98.06 66 LYS B CA 1
ATOM 2775 C C . LYS B 1 66 ? 24.312 -22.922 -13.086 1 98.06 66 LYS B C 1
ATOM 2777 O O . LYS B 1 66 ? 25 -21.922 -13.25 1 98.06 66 LYS B O 1
ATOM 2782 N N . GLY B 1 67 ? 23.062 -22.891 -13.117 1 98.69 67 GLY B N 1
ATOM 2783 C CA . GLY B 1 67 ? 22.203 -21.734 -13.359 1 98.69 67 GLY B CA 1
ATOM 2784 C C . GLY B 1 67 ? 20.734 -22.109 -13.445 1 98.69 67 GLY B C 1
ATOM 2785 O O . GLY B 1 67 ? 20.375 -23.281 -13.398 1 98.69 67 GLY B O 1
ATOM 2786 N N . LEU B 1 68 ? 19.938 -21.109 -13.43 1 98.81 68 LEU B N 1
ATOM 2787 C CA . LEU B 1 68 ? 18.5 -21.312 -13.555 1 98.81 68 LEU B CA 1
ATOM 2788 C C . LEU B 1 68 ? 17.969 -20.672 -14.836 1 98.81 68 LEU B C 1
ATOM 2790 O O . LEU B 1 68 ? 18.516 -19.688 -15.312 1 98.81 68 LEU B O 1
ATOM 2794 N N . LEU B 1 69 ? 16.953 -21.281 -15.43 1 98.75 69 LEU B N 1
ATOM 2795 C CA . LEU B 1 69 ? 16.312 -20.734 -16.625 1 98.75 69 LEU B CA 1
ATOM 2796 C C . LEU B 1 69 ? 14.797 -20.719 -16.453 1 98.75 69 LEU B C 1
ATOM 2798 O O . LEU B 1 69 ? 14.211 -21.672 -15.945 1 98.75 69 LEU B O 1
ATOM 2802 N N . ALA B 1 70 ? 14.195 -19.641 -16.844 1 98.19 70 ALA B N 1
ATOM 2803 C CA . ALA B 1 70 ? 12.742 -19.516 -16.844 1 98.19 70 ALA B CA 1
ATOM 2804 C C . ALA B 1 70 ? 12.258 -18.891 -18.156 1 98.19 70 ALA B C 1
ATOM 2806 O O . ALA B 1 70 ? 13.008 -18.203 -18.844 1 98.19 70 ALA B O 1
ATOM 2807 N N . VAL B 1 71 ? 11.023 -19.219 -18.484 1 97 71 VAL B N 1
ATOM 2808 C CA . VAL B 1 71 ? 10.305 -18.594 -19.578 1 97 71 VAL B CA 1
ATOM 2809 C C . VAL B 1 71 ? 9.117 -17.797 -19.016 1 97 71 VAL B C 1
ATOM 2811 O O . VAL B 1 71 ? 8.094 -18.391 -18.656 1 97 71 VAL B O 1
ATOM 2814 N N . SER B 1 72 ? 9.25 -16.5 -18.906 1 94.75 72 SER B N 1
ATOM 2815 C CA . SER B 1 72 ? 8.219 -15.656 -18.312 1 94.75 72 SER B CA 1
ATOM 2816 C C . SER B 1 72 ? 8.539 -14.18 -18.516 1 94.75 72 SER B C 1
ATOM 2818 O O . SER B 1 72 ? 9.703 -13.781 -18.516 1 94.75 72 SER B O 1
ATOM 2820 N N . SER B 1 73 ? 7.535 -13.422 -18.641 1 88.19 73 SER B N 1
ATOM 2821 C CA . SER B 1 73 ? 7.711 -11.969 -18.719 1 88.19 73 SER B CA 1
ATOM 2822 C C . SER B 1 73 ? 7.262 -11.297 -17.422 1 88.19 73 SER B C 1
ATOM 2824 O O . SER B 1 73 ? 7.27 -10.07 -17.328 1 88.19 73 SER B O 1
ATOM 2826 N N . GLY B 1 74 ? 6.934 -12.047 -16.438 1 92.75 74 GLY B N 1
ATOM 2827 C CA . GLY B 1 74 ? 6.301 -11.398 -15.289 1 92.75 74 GLY B CA 1
ATOM 2828 C C . GLY B 1 74 ? 6.863 -11.859 -13.961 1 92.75 74 GLY B C 1
ATOM 2829 O O . GLY B 1 74 ? 8.078 -11.938 -13.789 1 92.75 74 GLY B O 1
ATOM 2830 N N . ASN B 1 75 ? 5.969 -12.133 -13.023 1 96.81 75 ASN B N 1
ATOM 2831 C CA . ASN B 1 75 ? 6.312 -12.406 -11.633 1 96.81 75 ASN B CA 1
ATOM 2832 C C . ASN B 1 75 ? 7.195 -13.641 -11.5 1 96.81 75 ASN B C 1
ATOM 2834 O O . ASN B 1 75 ? 8.07 -13.703 -10.641 1 96.81 75 ASN B O 1
ATOM 2838 N N . HIS B 1 76 ? 6.926 -14.609 -12.336 1 97.94 76 HIS B N 1
ATOM 2839 C CA . HIS B 1 76 ? 7.746 -15.812 -12.273 1 97.94 76 HIS B CA 1
ATOM 2840 C C . HIS B 1 76 ? 9.188 -15.516 -12.664 1 97.94 76 HIS B C 1
ATOM 2842 O O . HIS B 1 76 ? 10.125 -16.062 -12.062 1 97.94 76 HIS B O 1
ATOM 2848 N N . ALA B 1 77 ? 9.359 -14.68 -13.719 1 97.94 77 ALA B N 1
ATOM 2849 C CA . ALA B 1 77 ? 10.695 -14.25 -14.109 1 97.94 77 ALA B CA 1
ATOM 2850 C C . ALA B 1 77 ? 11.453 -13.664 -12.914 1 97.94 77 ALA B C 1
ATOM 2852 O O . ALA B 1 77 ? 12.602 -14.039 -12.656 1 97.94 77 ALA B O 1
ATOM 2853 N N . GLN B 1 78 ? 10.812 -12.828 -12.172 1 97.56 78 GLN B N 1
ATOM 2854 C CA . GLN B 1 78 ? 11.43 -12.172 -11.023 1 97.56 78 GLN B CA 1
ATOM 2855 C C . GLN B 1 78 ? 11.672 -13.172 -9.891 1 97.56 78 GLN B C 1
ATOM 2857 O O . GLN B 1 78 ? 12.695 -13.102 -9.203 1 97.56 78 GLN B O 1
ATOM 2862 N N . GLY B 1 79 ? 10.75 -14.109 -9.68 1 98.62 79 GLY B N 1
ATOM 2863 C CA . 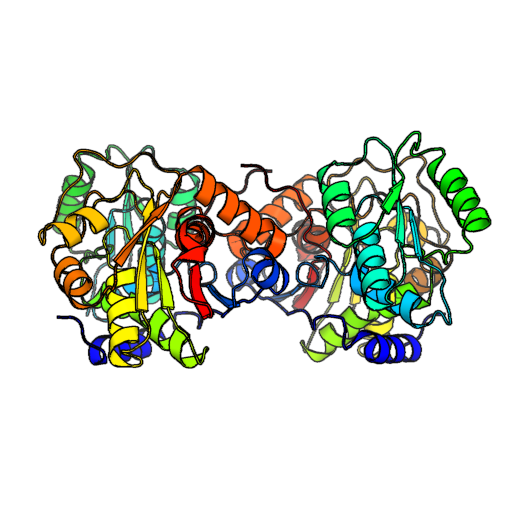GLY B 1 79 ? 10.938 -15.156 -8.688 1 98.62 79 GLY B CA 1
ATOM 2864 C C . GLY B 1 79 ? 12.164 -16.016 -8.945 1 98.62 79 GLY B C 1
ATOM 2865 O O . GLY B 1 79 ? 12.93 -16.297 -8.023 1 98.62 79 GLY B O 1
ATOM 2866 N N . VAL B 1 80 ? 12.336 -16.375 -10.195 1 98.81 80 VAL B N 1
ATOM 2867 C CA . VAL B 1 80 ? 13.469 -17.219 -10.562 1 98.81 80 VAL B CA 1
ATOM 2868 C C . VAL B 1 80 ? 14.766 -16.422 -10.445 1 98.81 80 VAL B C 1
ATOM 2870 O O . VAL B 1 80 ? 15.773 -16.953 -9.969 1 98.81 80 VAL B O 1
ATOM 2873 N N . ALA B 1 81 ? 14.742 -15.188 -10.891 1 98.5 81 ALA B N 1
ATOM 2874 C CA . ALA B 1 81 ? 15.914 -14.328 -10.742 1 98.5 81 ALA B CA 1
ATOM 2875 C C . ALA B 1 81 ? 16.344 -14.227 -9.281 1 98.5 81 ALA B C 1
ATOM 2877 O O . ALA B 1 81 ? 17.516 -14.336 -8.953 1 98.5 81 ALA B O 1
ATOM 2878 N N . TYR B 1 82 ? 15.438 -14.047 -8.398 1 98.5 82 TYR B N 1
ATOM 2879 C CA . TYR B 1 82 ? 15.703 -13.953 -6.965 1 98.5 82 TYR B CA 1
ATOM 2880 C C . TYR B 1 82 ? 16.266 -15.266 -6.43 1 98.5 82 TYR B C 1
ATOM 2882 O O . TYR B 1 82 ? 17.219 -15.273 -5.652 1 98.5 82 TYR B O 1
ATOM 2890 N N . ALA B 1 83 ? 15.617 -16.406 -6.863 1 98.81 83 ALA B N 1
ATOM 2891 C CA . ALA B 1 83 ? 16.094 -17.719 -6.438 1 98.81 83 ALA B CA 1
ATOM 2892 C C . ALA B 1 83 ? 17.547 -17.938 -6.855 1 98.81 83 ALA B C 1
ATOM 2894 O O . ALA B 1 83 ? 18.344 -18.469 -6.082 1 98.81 83 ALA B O 1
ATOM 2895 N N . ALA B 1 84 ? 17.859 -17.547 -8.062 1 98.81 84 ALA B N 1
ATOM 2896 C CA . ALA B 1 84 ? 19.219 -17.688 -8.555 1 98.81 84 ALA B CA 1
ATOM 2897 C C . ALA B 1 84 ? 20.188 -16.859 -7.715 1 98.81 84 ALA B C 1
ATOM 2899 O O . ALA B 1 84 ? 21.297 -17.328 -7.391 1 98.81 84 ALA B O 1
ATOM 2900 N N . ARG B 1 85 ? 19.781 -15.688 -7.398 1 97.81 85 ARG B N 1
ATOM 2901 C CA . ARG B 1 85 ? 20.609 -14.828 -6.547 1 97.81 85 ARG B CA 1
ATOM 2902 C C . ARG B 1 85 ? 20.859 -15.484 -5.191 1 97.81 85 ARG B C 1
ATOM 2904 O O . ARG B 1 85 ? 21.984 -15.461 -4.684 1 97.81 85 ARG B O 1
ATOM 2911 N N . VAL B 1 86 ? 19.875 -16.078 -4.598 1 97.88 86 VAL B N 1
ATOM 2912 C CA . VAL B 1 86 ? 19.984 -16.766 -3.307 1 97.88 86 VAL B CA 1
ATOM 2913 C C . VAL B 1 86 ? 20.969 -17.922 -3.408 1 97.88 86 VAL B C 1
ATOM 2915 O O . VAL B 1 86 ? 21.781 -18.125 -2.51 1 97.88 86 VAL B O 1
ATOM 2918 N N . LEU B 1 87 ? 20.891 -18.609 -4.551 1 98.19 87 LEU B N 1
ATOM 2919 C CA . LEU B 1 87 ? 21.766 -19.766 -4.758 1 98.19 87 LEU B CA 1
ATOM 2920 C C . LEU B 1 87 ? 23.172 -19.344 -5.129 1 98.19 87 LEU B C 1
ATOM 2922 O O . LEU B 1 87 ? 24.109 -20.141 -5.051 1 98.19 87 LEU B O 1
ATOM 2926 N N . GLY B 1 88 ? 23.297 -18.094 -5.609 1 97.94 88 GLY B N 1
ATOM 2927 C CA . GLY B 1 88 ? 24.578 -17.625 -6.102 1 97.94 88 GLY B CA 1
ATOM 2928 C C . GLY B 1 88 ? 24.922 -18.172 -7.477 1 97.94 88 GLY B C 1
ATOM 2929 O O . GLY B 1 88 ? 26.094 -18.469 -7.754 1 97.94 88 GLY B O 1
ATOM 2930 N N . VAL B 1 89 ? 23.938 -18.375 -8.312 1 98.56 89 VAL B N 1
ATOM 2931 C CA . VAL B 1 89 ? 24.141 -18.891 -9.664 1 98.56 89 VAL B CA 1
ATOM 2932 C C . VAL B 1 89 ? 23.516 -17.953 -10.68 1 98.56 89 VAL B C 1
ATOM 2934 O O . VAL B 1 89 ? 22.688 -17.109 -10.32 1 98.56 89 VAL B O 1
ATOM 2937 N N . PRO B 1 90 ? 23.891 -18.031 -11.945 1 98.5 90 PRO B N 1
ATOM 2938 C CA . PRO B 1 90 ? 23.266 -17.172 -12.961 1 98.5 90 PRO B CA 1
ATOM 2939 C C . PRO B 1 90 ? 21.828 -17.578 -13.281 1 98.5 90 PRO B C 1
ATOM 2941 O O . PRO B 1 90 ? 21.422 -18.703 -12.992 1 98.5 90 PRO B O 1
ATOM 2944 N N . ALA B 1 91 ? 21.125 -16.625 -13.789 1 98.69 91 ALA B N 1
ATOM 2945 C CA . ALA B 1 91 ? 19.766 -16.875 -14.266 1 98.69 91 ALA B CA 1
ATOM 2946 C C . ALA B 1 91 ? 19.578 -16.328 -15.672 1 98.69 91 ALA B C 1
ATOM 2948 O O . ALA B 1 91 ? 20.047 -15.242 -16 1 98.69 91 ALA B O 1
ATOM 2949 N N . LEU B 1 92 ? 18.969 -17.141 -16.531 1 98.44 92 LEU B N 1
ATOM 2950 C CA . LEU B 1 92 ? 18.5 -16.734 -17.844 1 98.44 92 LEU B CA 1
ATOM 2951 C C . LEU B 1 92 ? 16.969 -16.703 -17.906 1 98.44 92 LEU B C 1
ATOM 2953 O O . LEU B 1 92 ? 16.328 -17.688 -17.562 1 98.44 92 LEU B O 1
ATOM 2957 N N . VAL B 1 93 ? 16.469 -15.594 -18.297 1 98.56 93 VAL B N 1
ATOM 2958 C CA . VAL B 1 93 ? 15.023 -15.484 -18.438 1 98.56 93 VAL B CA 1
ATOM 2959 C C . VAL B 1 93 ? 14.664 -15.18 -19.891 1 98.56 93 VAL B C 1
ATOM 2961 O O . VAL B 1 93 ? 15.047 -14.141 -20.422 1 98.56 93 VAL B O 1
ATOM 2964 N N . VAL B 1 94 ? 13.898 -16.094 -20.484 1 98.06 94 VAL B N 1
ATOM 2965 C CA . VAL B 1 94 ? 13.469 -15.945 -21.875 1 98.06 94 VAL B CA 1
ATOM 2966 C C . VAL B 1 94 ? 12.109 -15.25 -21.922 1 98.06 94 VAL B C 1
ATOM 2968 O O . VAL B 1 94 ? 11.148 -15.703 -21.281 1 98.06 94 VAL B O 1
ATOM 2971 N N . MET B 1 95 ? 12.016 -14.203 -22.531 1 95.81 95 MET B N 1
ATOM 2972 C CA . MET B 1 95 ? 10.734 -13.531 -22.734 1 95.81 95 MET B CA 1
ATOM 2973 C C . MET B 1 95 ? 10.672 -12.875 -24.109 1 95.81 95 MET B C 1
ATOM 2975 O O . MET B 1 95 ? 11.711 -12.586 -24.703 1 95.81 95 MET B O 1
ATOM 2979 N N . PRO B 1 96 ? 9.445 -12.641 -24.625 1 94.44 96 PRO B N 1
ATOM 2980 C CA . PRO B 1 96 ? 9.305 -12.016 -25.953 1 94.44 96 PRO B CA 1
ATOM 2981 C C . PRO B 1 96 ? 9.953 -10.641 -26.016 1 94.44 96 PRO B C 1
ATOM 2983 O O . PRO B 1 96 ? 9.953 -9.898 -25.031 1 94.44 96 PRO B O 1
ATOM 2986 N N . GLU B 1 97 ? 10.359 -10.344 -27.156 1 95.31 97 GLU B N 1
ATOM 2987 C CA . GLU B 1 97 ? 11.008 -9.062 -27.391 1 95.31 97 GLU B CA 1
ATOM 2988 C C . GLU B 1 97 ? 10.07 -7.902 -27.062 1 95.31 97 GLU B C 1
ATOM 2990 O O . GLU B 1 97 ? 10.508 -6.859 -26.562 1 95.31 97 GLU B O 1
ATOM 2995 N N . GLU B 1 98 ? 8.836 -8.086 -27.219 1 91.88 98 GLU B N 1
ATOM 2996 C CA . GLU B 1 98 ? 7.848 -7.02 -27.047 1 91.88 98 GLU B CA 1
ATOM 2997 C C . GLU B 1 98 ? 7.359 -6.93 -25.609 1 91.88 98 GLU B C 1
ATOM 2999 O O . GLU B 1 98 ? 6.527 -6.078 -25.281 1 91.88 98 GLU B O 1
ATOM 3004 N N . ALA B 1 99 ? 7.855 -7.789 -24.797 1 90.25 99 ALA B N 1
ATOM 3005 C CA . ALA B 1 99 ? 7.449 -7.742 -23.391 1 90.25 99 ALA B CA 1
ATOM 3006 C C . ALA B 1 99 ? 7.742 -6.371 -22.781 1 90.25 99 ALA B C 1
ATOM 3008 O O . ALA B 1 99 ? 8.625 -5.648 -23.266 1 90.25 99 ALA B O 1
ATOM 3009 N N . SER B 1 100 ? 6.996 -5.992 -21.797 1 87.94 100 SER B N 1
ATOM 3010 C CA . SER B 1 100 ? 7.098 -4.691 -21.156 1 87.94 100 SER B CA 1
ATOM 3011 C C . SER B 1 100 ? 8.531 -4.402 -20.703 1 87.94 100 SER B C 1
ATOM 3013 O O . SER B 1 100 ? 9.156 -5.227 -20.047 1 87.94 100 SER B O 1
ATOM 3015 N N . PRO B 1 101 ? 9.016 -3.201 -21.047 1 89.12 101 PRO B N 1
ATOM 3016 C CA . PRO B 1 101 ? 10.352 -2.816 -20.578 1 89.12 101 PRO B CA 1
ATOM 3017 C C . PRO B 1 101 ? 10.461 -2.803 -19.047 1 89.12 101 PRO B C 1
ATOM 3019 O O . PRO B 1 101 ? 11.523 -3.086 -18.5 1 89.12 101 PRO B O 1
ATOM 3022 N N . PHE B 1 102 ? 9.367 -2.531 -18.422 1 85.69 102 PHE B N 1
ATOM 3023 C CA . PHE B 1 102 ? 9.336 -2.506 -16.969 1 85.69 102 PHE B CA 1
ATOM 3024 C C . PHE B 1 102 ? 9.633 -3.887 -16.391 1 85.69 102 PHE B C 1
ATOM 3026 O O . PHE B 1 102 ? 10.43 -4.02 -15.461 1 85.69 102 PHE B O 1
ATOM 3033 N N . LYS B 1 103 ? 9.062 -4.855 -16.953 1 87.62 103 LYS B N 1
ATOM 3034 C CA . LYS B 1 103 ? 9.25 -6.23 -16.5 1 87.62 103 LYS B CA 1
ATOM 3035 C C . LYS B 1 103 ? 10.68 -6.703 -16.75 1 87.62 103 LYS B C 1
ATOM 3037 O O . LYS B 1 103 ? 11.273 -7.391 -15.914 1 87.62 103 LYS B O 1
ATOM 3042 N N . LYS B 1 104 ? 11.172 -6.305 -17.906 1 93.5 104 LYS B N 1
ATOM 3043 C CA . LYS B 1 104 ? 12.547 -6.656 -18.219 1 93.5 104 LYS B CA 1
ATOM 3044 C C . LYS B 1 104 ? 13.523 -6.012 -17.25 1 93.5 104 LYS B C 1
ATOM 3046 O O . LYS B 1 104 ? 14.422 -6.68 -16.719 1 93.5 104 LYS B O 1
ATOM 3051 N N . ALA B 1 105 ? 13.289 -4.746 -16.969 1 91.75 105 ALA B N 1
ATOM 3052 C CA . ALA B 1 105 ? 14.164 -4.012 -16.062 1 91.75 105 ALA B CA 1
ATOM 3053 C C . ALA B 1 105 ? 14.117 -4.605 -14.648 1 91.75 105 ALA B C 1
ATOM 3055 O O . ALA B 1 105 ? 15.148 -4.723 -13.984 1 91.75 105 ALA B O 1
ATOM 3056 N N . ALA B 1 106 ? 12.969 -4.938 -14.203 1 90.38 106 ALA B N 1
ATOM 3057 C CA . ALA B 1 106 ? 12.805 -5.527 -12.875 1 90.38 106 ALA B CA 1
ATOM 3058 C C . ALA B 1 106 ? 13.555 -6.852 -12.773 1 90.38 106 ALA B C 1
ATOM 3060 O O . ALA B 1 106 ? 14.172 -7.148 -11.742 1 90.38 106 ALA B O 1
ATOM 3061 N N . THR B 1 107 ? 13.477 -7.621 -13.797 1 95.31 107 THR B N 1
ATOM 3062 C CA . THR B 1 107 ? 14.148 -8.914 -13.836 1 95.31 107 THR B CA 1
ATOM 3063 C C . THR B 1 107 ? 15.664 -8.734 -13.844 1 95.31 107 THR B C 1
ATOM 3065 O O . THR B 1 107 ? 16.375 -9.406 -13.094 1 95.31 107 THR B O 1
ATOM 3068 N N . ARG B 1 108 ? 16.156 -7.777 -14.648 1 95.69 108 ARG B N 1
ATOM 3069 C CA . ARG B 1 108 ? 17.578 -7.48 -14.719 1 95.69 108 ARG B CA 1
ATOM 3070 C C . ARG B 1 108 ? 18.094 -6.957 -13.383 1 95.69 108 ARG B C 1
ATOM 3072 O O . ARG B 1 108 ? 19.219 -7.262 -12.977 1 95.69 108 ARG B O 1
ATOM 3079 N N . ALA B 1 109 ? 17.266 -6.25 -12.711 1 92.19 109 ALA B N 1
ATOM 3080 C CA . ALA B 1 109 ? 17.656 -5.656 -11.438 1 92.19 109 ALA B CA 1
ATOM 3081 C C . ALA B 1 109 ? 17.906 -6.734 -10.383 1 92.19 109 ALA B C 1
ATOM 3083 O O . ALA B 1 109 ? 18.641 -6.508 -9.422 1 92.19 109 ALA B O 1
ATOM 3084 N N . LEU B 1 110 ? 17.391 -7.883 -10.641 1 94.88 110 LEU B N 1
ATOM 3085 C CA . LEU B 1 110 ? 17.594 -9 -9.719 1 94.88 110 LEU B CA 1
ATOM 3086 C C . LEU B 1 110 ? 18.812 -9.812 -10.109 1 94.88 110 LEU B C 1
ATOM 3088 O O . LEU B 1 110 ? 19.156 -10.789 -9.445 1 94.88 110 LEU B O 1
ATOM 3092 N N . GLY B 1 111 ? 19.438 -9.445 -11.25 1 95.75 111 GLY B N 1
ATOM 3093 C CA . GLY B 1 111 ? 20.688 -10.062 -11.625 1 95.75 111 GLY B CA 1
ATOM 3094 C C . GLY B 1 111 ? 20.547 -11.055 -12.766 1 95.75 111 GLY B C 1
ATOM 3095 O O . GLY B 1 111 ? 21.547 -11.641 -13.211 1 95.75 111 GLY B O 1
ATOM 3096 N N . ALA B 1 112 ? 19.375 -11.195 -13.234 1 98.12 112 ALA B N 1
ATOM 3097 C CA . ALA B 1 112 ? 19.156 -12.188 -14.289 1 98.12 112 ALA B CA 1
ATOM 3098 C C . ALA B 1 112 ? 19.469 -11.602 -15.664 1 98.12 112 ALA B C 1
ATOM 3100 O O . ALA B 1 112 ? 19.344 -10.391 -15.875 1 98.12 112 ALA B O 1
ATOM 3101 N N . GLU B 1 113 ? 19.938 -12.398 -16.516 1 98.12 113 GLU B N 1
ATOM 3102 C CA . GLU B 1 113 ? 20.031 -12.047 -17.938 1 98.12 113 GLU B CA 1
ATOM 3103 C C . GLU B 1 113 ? 18.719 -12.289 -18.672 1 98.12 113 GLU B C 1
ATOM 3105 O O . GLU B 1 113 ? 18.125 -13.367 -18.547 1 98.12 113 GLU B O 1
ATOM 3110 N N . VAL B 1 114 ? 18.281 -11.289 -19.375 1 98.19 114 VAL B N 1
ATOM 3111 C CA . VAL B 1 114 ? 17.047 -11.406 -20.141 1 98.19 114 VAL B CA 1
ATOM 3112 C C . VAL B 1 114 ? 17.375 -11.719 -21.609 1 98.19 114 VAL B C 1
ATOM 3114 O O . VAL B 1 114 ? 18.109 -10.969 -22.25 1 98.19 114 VAL B O 1
ATOM 3117 N N . VAL B 1 115 ? 16.859 -12.789 -22.094 1 98.06 115 VAL B N 1
ATOM 3118 C CA . VAL B 1 115 ? 16.984 -13.188 -23.5 1 98.06 115 VAL B CA 1
ATOM 3119 C C . VAL B 1 115 ? 15.703 -12.852 -24.234 1 98.06 115 VAL B C 1
ATOM 3121 O O . VAL B 1 115 ? 14.703 -13.57 -24.109 1 98.06 115 VAL B O 1
ATOM 3124 N N . ASP B 1 116 ? 15.766 -11.805 -25 1 96.62 116 ASP B N 1
ATOM 3125 C CA . ASP B 1 116 ? 14.531 -11.359 -25.641 1 96.62 116 ASP B CA 1
ATOM 3126 C C . ASP B 1 116 ? 14.734 -11.141 -27.141 1 96.62 116 ASP B C 1
ATOM 3128 O O . ASP B 1 116 ? 13.758 -11.07 -27.906 1 96.62 116 ASP B O 1
ATOM 3132 N N . ARG B 1 117 ? 15.992 -11.039 -27.641 1 94.44 117 ARG B N 1
ATOM 3133 C CA . ARG B 1 117 ? 16.25 -10.734 -29.047 1 94.44 117 ARG B CA 1
ATOM 3134 C C . ARG B 1 117 ? 15.766 -11.875 -29.938 1 94.44 117 ARG B C 1
ATOM 3136 O O . ARG B 1 117 ? 16.266 -13 -29.844 1 94.44 117 ARG B O 1
ATOM 3143 N N . GLY B 1 118 ? 14.883 -11.539 -30.797 1 95.38 118 GLY B N 1
ATOM 3144 C CA . GLY B 1 118 ? 14.375 -12.523 -31.734 1 95.38 118 GLY B CA 1
ATOM 3145 C C . GLY B 1 118 ? 13.398 -13.5 -31.109 1 95.38 118 GLY B C 1
ATOM 3146 O O . GLY B 1 118 ? 12.992 -14.477 -31.75 1 95.38 118 GLY B O 1
ATOM 3147 N N . VAL B 1 119 ? 13.047 -13.281 -29.906 1 96.56 119 VAL B N 1
ATOM 3148 C CA . VAL B 1 119 ? 12.141 -14.188 -29.219 1 96.56 119 VAL B CA 1
ATOM 3149 C C . VAL B 1 119 ? 10.695 -13.727 -29.422 1 96.56 119 VAL B C 1
ATOM 3151 O O . VAL B 1 119 ? 10.391 -12.539 -29.266 1 96.56 119 VAL B O 1
ATOM 3154 N N . THR B 1 120 ? 9.844 -14.648 -29.812 1 93.38 120 THR B N 1
ATOM 3155 C CA . THR B 1 120 ? 8.406 -14.422 -29.984 1 93.38 120 THR B CA 1
ATOM 3156 C C . THR B 1 120 ? 7.609 -15.359 -29.078 1 93.38 120 THR B C 1
ATOM 3158 O O . THR B 1 120 ? 8.156 -16.312 -28.531 1 93.38 120 THR B O 1
ATOM 3161 N N . PRO B 1 121 ? 6.336 -15.031 -28.906 1 87.12 121 PRO B N 1
ATOM 3162 C CA . PRO B 1 121 ? 5.504 -15.969 -28.141 1 87.12 121 PRO B CA 1
ATOM 3163 C C . PRO B 1 121 ? 5.508 -17.375 -28.734 1 87.12 121 PRO B C 1
ATOM 3165 O O . PRO B 1 121 ? 5.395 -18.359 -28 1 87.12 121 PRO B O 1
ATOM 3168 N N . GLU B 1 122 ? 5.793 -17.484 -30.047 1 88.88 122 GLU B N 1
ATOM 3169 C CA . GLU B 1 122 ? 5.691 -18.766 -30.75 1 88.88 122 GLU B CA 1
ATOM 3170 C C . GLU B 1 122 ? 6.977 -19.578 -30.625 1 88.88 122 GLU B C 1
ATOM 3172 O O . GLU B 1 122 ? 6.941 -20.812 -30.625 1 88.88 122 GLU B O 1
ATOM 3177 N N . ASN B 1 123 ? 8.078 -18.859 -30.484 1 94.62 123 ASN B N 1
ATOM 3178 C CA . ASN B 1 123 ? 9.328 -19.609 -30.531 1 94.62 123 ASN B CA 1
ATOM 3179 C C . ASN B 1 123 ? 10.016 -19.656 -29.172 1 94.62 123 ASN B C 1
ATOM 3181 O O . ASN B 1 123 ? 11.07 -20.281 -29.031 1 94.62 123 ASN B O 1
ATOM 3185 N N . ARG B 1 124 ? 9.453 -19 -28.094 1 93.31 124 ARG B N 1
ATOM 3186 C CA . ARG B 1 124 ? 10.117 -18.828 -26.812 1 93.31 124 ARG B CA 1
ATOM 3187 C C . ARG B 1 124 ? 10.469 -20.188 -26.203 1 93.31 124 ARG B C 1
ATOM 3189 O O . ARG B 1 124 ? 11.516 -20.328 -25.578 1 93.31 124 ARG B O 1
ATOM 3196 N N . GLU B 1 125 ? 9.641 -21.188 -26.391 1 92.75 125 GLU B N 1
ATOM 3197 C CA . GLU B 1 125 ? 9.922 -22.5 -25.844 1 92.75 125 GLU B CA 1
ATOM 3198 C C . GLU B 1 125 ? 11.109 -23.156 -26.547 1 92.75 125 GLU B C 1
ATOM 3200 O O . GLU B 1 125 ? 11.922 -23.844 -25.922 1 92.75 125 GLU B O 1
ATOM 3205 N N . GLU B 1 126 ? 11.133 -23 -27.797 1 96.19 126 GLU B N 1
ATOM 3206 C CA . GLU B 1 126 ? 12.242 -23.531 -28.562 1 96.19 126 GLU B CA 1
ATOM 3207 C C . GLU B 1 126 ? 13.562 -22.859 -28.172 1 96.19 126 GLU B C 1
ATOM 3209 O O . GLU B 1 126 ? 14.578 -23.547 -28.016 1 96.19 126 GLU B O 1
ATOM 3214 N N . VAL B 1 127 ? 13.492 -21.562 -28.047 1 97.19 127 VAL B N 1
ATOM 3215 C CA . VAL B 1 127 ? 14.672 -20.812 -27.609 1 97.19 127 VAL B CA 1
ATOM 3216 C C . VAL B 1 127 ? 15.125 -21.312 -26.234 1 97.19 127 VAL B C 1
ATOM 3218 O O . VAL B 1 127 ? 16.312 -21.547 -26.031 1 97.19 127 VAL B O 1
ATOM 3221 N N . ALA B 1 128 ? 14.219 -21.5 -25.375 1 97.44 128 ALA B N 1
ATOM 3222 C CA . ALA B 1 128 ? 14.531 -21.953 -24.031 1 97.44 128 ALA B CA 1
ATOM 3223 C C . ALA B 1 128 ? 15.172 -23.344 -24.062 1 97.44 128 ALA B C 1
ATOM 3225 O O . ALA B 1 128 ? 16.141 -23.594 -23.344 1 97.44 128 ALA B O 1
ATOM 3226 N N . ARG B 1 129 ? 14.648 -24.234 -24.859 1 97.38 129 ARG B N 1
ATOM 3227 C CA . ARG B 1 129 ? 15.172 -25.578 -24.969 1 97.38 129 ARG B CA 1
ATOM 3228 C C . ARG B 1 129 ? 16.625 -25.578 -25.453 1 97.38 129 ARG B C 1
ATOM 3230 O O . ARG B 1 129 ? 17.469 -26.297 -24.938 1 97.38 129 ARG B O 1
ATOM 3237 N N . ALA B 1 130 ? 16.828 -24.766 -26.422 1 97.88 130 ALA B N 1
ATOM 3238 C CA . ALA B 1 130 ? 18.172 -24.641 -26.969 1 97.88 130 ALA B CA 1
ATOM 3239 C C . ALA B 1 130 ? 19.141 -24.141 -25.906 1 97.88 130 ALA B C 1
ATOM 3241 O O . ALA B 1 130 ? 20.266 -24.641 -25.781 1 97.88 130 ALA B O 1
ATOM 3242 N N . LEU B 1 131 ? 18.719 -23.156 -25.172 1 98 131 LEU B N 1
ATOM 3243 C CA . LEU B 1 131 ? 19.562 -22.562 -24.125 1 98 131 LEU B CA 1
ATOM 3244 C C . LEU B 1 131 ? 19.828 -23.578 -23.016 1 98 131 LEU B C 1
ATOM 3246 O O . LEU B 1 131 ? 20.938 -23.625 -22.469 1 98 131 LEU B O 1
ATOM 3250 N N . LEU B 1 132 ? 18.812 -24.328 -22.688 1 97.81 132 LEU B N 1
ATOM 3251 C CA . LEU B 1 132 ? 18.969 -25.359 -21.656 1 97.81 132 LEU B CA 1
ATOM 3252 C C . LEU B 1 132 ? 20.031 -26.375 -22.078 1 97.81 132 LEU B C 1
ATOM 3254 O O . LEU B 1 132 ? 20.859 -26.766 -21.266 1 97.81 132 LEU B O 1
ATOM 3258 N N . GLU B 1 133 ? 19.969 -26.797 -23.312 1 97.81 133 GLU B N 1
ATOM 3259 C CA . GLU B 1 133 ? 20.938 -27.75 -23.844 1 97.81 133 GLU B CA 1
ATOM 3260 C C . GLU B 1 133 ? 22.344 -27.172 -23.844 1 97.81 133 GLU B C 1
ATOM 3262 O O . GLU B 1 133 ? 23.312 -27.859 -23.531 1 97.81 133 GLU B O 1
ATOM 3267 N N . GLU B 1 134 ? 22.422 -25.969 -24.188 1 97.88 134 GLU B N 1
ATOM 3268 C CA . GLU B 1 134 ? 23.703 -25.297 -24.312 1 97.88 134 GLU B CA 1
ATOM 3269 C C . GLU B 1 134 ? 24.344 -25.047 -22.938 1 97.88 134 GLU B C 1
ATOM 3271 O O . GLU B 1 134 ? 25.547 -25.219 -22.766 1 97.88 134 GLU B O 1
ATOM 3276 N N . THR B 1 135 ? 23.578 -24.703 -21.938 1 97.81 135 THR B N 1
ATOM 3277 C CA . THR B 1 135 ? 24.125 -24.188 -20.688 1 97.81 135 THR B CA 1
ATOM 3278 C C . THR B 1 135 ? 24.125 -25.25 -19.609 1 97.81 135 THR B C 1
ATOM 3280 O O . THR B 1 135 ? 24.906 -25.188 -18.656 1 97.81 135 THR B O 1
ATOM 3283 N N . GLY B 1 136 ? 23.125 -26.172 -19.703 1 97.88 136 GLY B N 1
ATOM 3284 C CA . GLY B 1 136 ? 22.922 -27.125 -18.625 1 97.88 136 GLY B CA 1
ATOM 3285 C C . GLY B 1 136 ? 22.203 -26.531 -17.422 1 97.88 136 GLY B C 1
ATOM 3286 O O . GLY B 1 136 ? 22.219 -27.125 -16.344 1 97.88 136 GLY B O 1
ATOM 3287 N N . TYR B 1 137 ? 21.594 -25.359 -17.578 1 98.5 137 TYR B N 1
ATOM 3288 C CA . TYR B 1 137 ? 20.844 -24.719 -16.5 1 98.5 137 TYR B CA 1
ATOM 3289 C C . TYR B 1 137 ? 19.625 -25.531 -16.125 1 98.5 137 TYR B C 1
ATOM 3291 O O . TYR B 1 137 ? 19.203 -26.422 -16.875 1 98.5 137 TYR B O 1
ATOM 3299 N N . ALA B 1 138 ? 19.172 -25.359 -14.945 1 98.62 138 ALA B N 1
ATOM 3300 C CA . ALA B 1 138 ? 17.938 -26 -14.5 1 98.62 138 ALA B CA 1
ATOM 3301 C C . ALA B 1 138 ? 16.719 -25.156 -14.859 1 98.62 138 ALA B C 1
ATOM 3303 O O . ALA B 1 138 ? 16.719 -23.938 -14.633 1 98.62 138 ALA B O 1
ATOM 3304 N N . PHE B 1 139 ? 15.773 -25.781 -15.461 1 98.44 139 PHE B N 1
ATOM 3305 C CA . PHE B 1 139 ? 14.523 -25.094 -15.789 1 98.44 139 PHE B CA 1
ATOM 3306 C C . PHE B 1 139 ? 13.594 -25.062 -14.586 1 98.44 139 PHE B C 1
ATOM 3308 O O . PHE B 1 139 ? 13.344 -26.109 -13.961 1 98.44 139 PHE B O 1
ATOM 3315 N N . ILE B 1 140 ? 13.078 -23.906 -14.242 1 98.62 140 ILE B N 1
ATOM 3316 C CA . ILE B 1 140 ? 12.078 -23.766 -13.18 1 98.62 140 ILE B CA 1
ATOM 3317 C C . ILE B 1 140 ? 10.711 -23.469 -13.797 1 98.62 140 ILE B C 1
ATOM 3319 O O . ILE B 1 140 ? 10.477 -22.375 -14.305 1 98.62 140 ILE B O 1
ATOM 3323 N N . HIS B 1 141 ? 9.875 -24.406 -13.766 1 98.25 141 HIS B N 1
ATOM 3324 C CA . HIS B 1 141 ? 8.539 -24.234 -14.32 1 98.25 141 HIS B CA 1
ATOM 3325 C C . HIS B 1 141 ? 7.707 -23.266 -13.477 1 98.25 141 HIS B C 1
ATOM 3327 O O . HIS B 1 141 ? 7.805 -23.281 -12.25 1 98.25 141 HIS B O 1
ATOM 3333 N N . PRO B 1 142 ? 6.902 -22.5 -14.094 1 97.75 142 PRO B N 1
ATOM 3334 C CA . PRO B 1 142 ? 6.195 -21.453 -13.359 1 97.75 142 PRO B CA 1
ATOM 3335 C C . PRO B 1 142 ? 5.105 -22 -12.438 1 97.75 142 PRO B C 1
ATOM 3337 O O . PRO B 1 142 ? 4.703 -21.328 -11.484 1 97.75 142 PRO B O 1
ATOM 3340 N N . PHE B 1 143 ? 4.539 -23.219 -12.734 1 98.31 143 PHE B N 1
ATOM 3341 C CA . PHE B 1 143 ? 3.424 -23.656 -11.898 1 98.31 143 PHE B CA 1
ATOM 3342 C C . PHE B 1 143 ? 3.316 -25.188 -11.891 1 98.31 143 PHE B C 1
ATOM 3344 O O . PHE B 1 143 ? 2.826 -25.766 -10.93 1 98.31 143 PHE B O 1
ATOM 3351 N N . ASP B 1 144 ? 3.773 -25.906 -12.969 1 98.44 144 ASP B N 1
ATOM 3352 C CA . ASP B 1 144 ? 3.459 -27.312 -13.148 1 98.44 144 ASP B CA 1
ATOM 3353 C C . ASP B 1 144 ? 4.602 -28.203 -12.656 1 98.44 144 ASP B C 1
ATOM 3355 O O . ASP B 1 144 ? 5.078 -29.062 -13.383 1 98.44 144 ASP B O 1
ATOM 3359 N N . ASP B 1 145 ? 5.051 -27.875 -11.516 1 98.62 145 ASP B N 1
ATOM 3360 C CA . ASP B 1 145 ? 6.09 -28.594 -10.773 1 98.62 145 ASP B CA 1
ATOM 3361 C C . ASP B 1 145 ? 5.691 -28.781 -9.312 1 98.62 145 ASP B C 1
ATOM 3363 O O . ASP B 1 145 ? 5.402 -27.812 -8.609 1 98.62 145 ASP B O 1
ATOM 3367 N N . PRO B 1 146 ? 5.699 -30.062 -8.836 1 98.62 146 PRO B N 1
ATOM 3368 C CA . PRO B 1 146 ? 5.242 -30.328 -7.469 1 98.62 146 PRO B CA 1
ATOM 3369 C C . PRO B 1 146 ? 6.004 -29.516 -6.422 1 98.62 146 PRO B C 1
ATOM 3371 O O . PRO B 1 146 ? 5.434 -29.125 -5.402 1 98.62 146 PRO B O 1
ATOM 3374 N N . LEU B 1 147 ? 7.266 -29.281 -6.648 1 98.75 147 LEU B N 1
ATOM 3375 C CA . LEU B 1 147 ? 8.055 -28.516 -5.684 1 98.75 147 LEU B CA 1
ATOM 3376 C C . LEU B 1 147 ? 7.691 -27.047 -5.727 1 98.75 147 LEU B C 1
ATOM 3378 O O . LEU B 1 147 ? 7.734 -26.359 -4.703 1 98.75 147 LEU B O 1
ATOM 3382 N N . VAL B 1 148 ? 7.375 -26.531 -6.941 1 98.88 148 VAL B N 1
ATOM 3383 C CA . VAL B 1 148 ? 6.875 -25.156 -7.066 1 98.88 148 VAL B CA 1
ATOM 3384 C C . VAL B 1 148 ? 5.523 -25.047 -6.367 1 98.88 148 VAL B C 1
ATOM 3386 O O . VAL B 1 148 ? 5.305 -24.109 -5.586 1 98.88 148 VAL B O 1
ATOM 3389 N N . MET B 1 149 ? 4.645 -26.016 -6.586 1 98.94 149 MET B N 1
ATOM 3390 C CA . MET B 1 149 ? 3.34 -26.047 -5.934 1 98.94 149 MET B CA 1
ATOM 3391 C C . MET B 1 149 ? 3.492 -26.062 -4.414 1 98.94 149 MET B C 1
ATOM 3393 O O . MET B 1 149 ? 2.766 -25.359 -3.709 1 98.94 149 MET B O 1
ATOM 3397 N N . ALA B 1 150 ? 4.422 -26.859 -3.955 1 98.94 150 ALA B N 1
ATOM 3398 C CA . ALA B 1 150 ? 4.672 -26.938 -2.518 1 98.94 150 ALA B CA 1
ATOM 3399 C C . ALA B 1 150 ? 5.09 -25.578 -1.955 1 98.94 150 ALA B C 1
ATOM 3401 O O . ALA B 1 150 ? 4.625 -25.172 -0.887 1 98.94 150 ALA B O 1
ATOM 3402 N N . GLY B 1 151 ? 6.008 -24.922 -2.668 1 98.94 151 GLY B N 1
ATOM 3403 C CA . GLY B 1 151 ? 6.418 -23.594 -2.26 1 98.94 151 GLY B CA 1
ATOM 3404 C C . GLY B 1 151 ? 5.258 -22.609 -2.16 1 98.94 151 GLY B C 1
ATOM 3405 O O . GLY B 1 151 ? 5.133 -21.891 -1.171 1 98.94 151 GLY B O 1
ATOM 3406 N N . GLN B 1 152 ? 4.43 -22.641 -3.197 1 98.81 152 GLN B N 1
ATOM 3407 C CA . GLN B 1 152 ? 3.277 -21.75 -3.209 1 98.81 152 GLN B CA 1
ATOM 3408 C C . GLN B 1 152 ? 2.32 -22.062 -2.064 1 98.81 152 GLN B C 1
ATOM 3410 O O . GLN B 1 152 ? 1.714 -21.172 -1.481 1 98.81 152 GLN B O 1
ATOM 3415 N N . GLY B 1 153 ? 2.252 -23.312 -1.666 1 98.88 153 GLY B N 1
ATOM 3416 C CA . GLY B 1 153 ? 1.358 -23.781 -0.614 1 98.88 153 GLY B CA 1
ATOM 3417 C C . GLY B 1 153 ? 1.74 -23.266 0.76 1 98.88 153 GLY B C 1
ATOM 3418 O O . GLY B 1 153 ? 0.931 -23.297 1.689 1 98.88 153 GLY B O 1
ATOM 3419 N N . THR B 1 154 ? 2.955 -22.781 0.946 1 98.94 154 THR B N 1
ATOM 3420 C CA . THR B 1 154 ? 3.393 -22.266 2.238 1 98.94 154 THR B CA 1
ATOM 3421 C C . THR B 1 154 ? 2.59 -21.031 2.629 1 98.94 154 THR B C 1
ATOM 3423 O O . THR B 1 154 ? 2.43 -20.734 3.814 1 98.94 154 THR B O 1
ATOM 3426 N N . ALA B 1 155 ? 2.066 -20.312 1.637 1 98.88 155 ALA B N 1
ATOM 3427 C CA . ALA B 1 155 ? 1.163 -19.203 1.917 1 98.88 155 ALA B CA 1
ATOM 3428 C C . ALA B 1 155 ? -0.071 -19.672 2.68 1 98.88 155 ALA B C 1
ATOM 3430 O O . ALA B 1 155 ? -0.592 -18.953 3.537 1 98.88 155 ALA B O 1
ATOM 3431 N N . GLY B 1 156 ? -0.522 -20.859 2.314 1 98.81 156 GLY B N 1
ATOM 3432 C CA . GLY B 1 156 ? -1.659 -21.438 3.01 1 98.81 156 GLY B CA 1
ATOM 3433 C C . GLY B 1 156 ? -1.357 -21.797 4.453 1 98.81 156 GLY B C 1
ATOM 3434 O O . GLY B 1 156 ? -2.197 -21.609 5.336 1 98.81 156 GLY B O 1
ATOM 3435 N N . LEU B 1 157 ? -0.168 -22.328 4.707 1 98.81 157 LEU B N 1
ATOM 3436 C CA . LEU B 1 157 ? 0.249 -22.609 6.078 1 98.81 157 LEU B CA 1
ATOM 3437 C C . LEU B 1 157 ? 0.221 -21.328 6.922 1 98.81 157 LEU B C 1
ATOM 3439 O O . LEU B 1 157 ? -0.328 -21.328 8.023 1 98.81 157 LEU B O 1
ATOM 3443 N N . GLU B 1 158 ? 0.833 -20.297 6.375 1 98.81 158 GLU B N 1
ATOM 3444 C CA . GLU B 1 158 ? 0.863 -19.031 7.078 1 98.81 158 GLU B CA 1
ATOM 3445 C C . GLU B 1 158 ? -0.547 -18.5 7.332 1 98.81 158 GLU B C 1
ATOM 3447 O O . GLU B 1 158 ? -0.853 -18.031 8.43 1 98.81 158 GLU B O 1
ATOM 3452 N N . LEU B 1 159 ? -1.334 -18.609 6.297 1 98.75 159 LEU B N 1
ATOM 3453 C CA . LEU B 1 159 ? -2.699 -18.094 6.367 1 98.75 159 LEU B CA 1
ATOM 3454 C C . LEU B 1 159 ? -3.465 -18.75 7.512 1 98.75 159 LEU B C 1
ATOM 3456 O O . LEU B 1 159 ? -4.094 -18.047 8.32 1 98.75 159 LEU B O 1
ATOM 3460 N N . LEU B 1 160 ? -3.414 -20.031 7.609 1 98.62 160 LEU B N 1
ATOM 3461 C CA . LEU B 1 160 ? -4.168 -20.766 8.617 1 98.62 160 LEU B CA 1
ATOM 3462 C C . LEU B 1 160 ? -3.598 -20.531 10.008 1 98.62 160 LEU B C 1
ATOM 3464 O O . LEU B 1 160 ? -4.328 -20.594 11 1 98.62 160 LEU B O 1
ATOM 3468 N N . ALA B 1 161 ? -2.307 -20.234 10.102 1 98.38 161 ALA B N 1
ATOM 3469 C CA . ALA B 1 161 ? -1.691 -19.906 11.383 1 98.38 161 ALA B CA 1
ATOM 3470 C C . ALA B 1 161 ? -2.084 -18.5 11.828 1 98.38 161 ALA B C 1
ATOM 3472 O O . ALA B 1 161 ? -2.145 -18.219 13.031 1 98.38 161 ALA B O 1
ATOM 3473 N N . GLN B 1 162 ? -2.42 -17.656 10.914 1 98.38 162 GLN B N 1
ATOM 3474 C CA . GLN B 1 162 ? -2.652 -16.25 11.195 1 98.38 162 GLN B CA 1
ATOM 3475 C C . GLN B 1 162 ? -4.137 -15.961 11.398 1 98.38 162 GLN B C 1
ATOM 3477 O O . GLN B 1 162 ? -4.508 -14.906 11.914 1 98.38 162 GLN B O 1
ATOM 3482 N N . ALA B 1 163 ? -4.945 -16.859 10.953 1 97.69 163 ALA B N 1
ATOM 3483 C CA . ALA B 1 163 ? -6.375 -16.578 10.977 1 97.69 163 ALA B CA 1
ATOM 3484 C C . ALA B 1 163 ? -7.164 -17.766 11.531 1 97.69 163 ALA B C 1
ATOM 3486 O O . ALA B 1 163 ? -6.867 -18.906 11.211 1 97.69 163 ALA B O 1
ATOM 3487 N N . GLU B 1 164 ? -8.125 -17.438 12.297 1 96.38 164 GLU B N 1
ATOM 3488 C CA . GLU B 1 164 ? -9.047 -18.438 12.812 1 96.38 164 GLU B CA 1
ATOM 3489 C C . GLU B 1 164 ? -10.453 -18.266 12.234 1 96.38 164 GLU B C 1
ATOM 3491 O O . GLU B 1 164 ? -10.797 -17.172 11.766 1 96.38 164 GLU B O 1
ATOM 3496 N N . GLY B 1 165 ? -11.133 -19.328 12.156 1 97.56 165 GLY B N 1
ATOM 3497 C CA . GLY B 1 165 ? -12.547 -19.266 11.82 1 97.56 165 GLY B CA 1
ATOM 3498 C C . GLY B 1 165 ? -12.805 -18.953 10.352 1 97.56 165 GLY B C 1
ATOM 3499 O O . GLY B 1 165 ? -13.859 -18.438 10 1 97.56 165 GLY B O 1
ATOM 3500 N N . LEU B 1 166 ? -11.859 -19.203 9.523 1 98.62 166 LEU B N 1
ATOM 3501 C CA . LEU B 1 166 ? -12.039 -19 8.094 1 98.62 166 LEU B CA 1
ATOM 3502 C C . LEU B 1 166 ? -13.102 -19.938 7.531 1 98.62 166 LEU B C 1
ATOM 3504 O O . LEU B 1 166 ? -13.164 -21.109 7.91 1 98.62 166 LEU B O 1
ATOM 3508 N N . GLU B 1 167 ? -13.906 -19.344 6.688 1 98.88 167 GLU B N 1
ATOM 3509 C CA . GLU B 1 167 ? -14.922 -20.156 6.031 1 98.88 167 GLU B CA 1
ATOM 3510 C C . GLU B 1 167 ? -14.539 -20.469 4.586 1 98.88 167 GLU B C 1
ATOM 3512 O O . GLU B 1 167 ? -14.938 -21.484 4.031 1 98.88 167 GLU B O 1
ATOM 3517 N N . ALA B 1 168 ? -13.781 -19.609 3.986 1 98.94 168 ALA B N 1
ATOM 3518 C CA . ALA B 1 168 ? -13.297 -19.859 2.629 1 98.94 168 ALA B CA 1
ATOM 3519 C C . ALA B 1 168 ? -12.023 -19.062 2.342 1 98.94 168 ALA B C 1
ATOM 3521 O O . ALA B 1 168 ? -11.758 -18.062 2.99 1 98.94 168 ALA B O 1
ATOM 3522 N N . VAL B 1 169 ? -11.297 -19.562 1.427 1 98.94 169 VAL B N 1
ATOM 3523 C CA . VAL B 1 169 ? -10.109 -18.922 0.873 1 98.94 169 VAL B CA 1
ATOM 3524 C C . VAL B 1 169 ? -10.258 -18.781 -0.641 1 98.94 169 VAL B C 1
ATOM 3526 O O . VAL B 1 169 ? -10.68 -19.734 -1.316 1 98.94 169 VAL B O 1
ATOM 3529 N N . LEU B 1 170 ? -10 -17.578 -1.129 1 98.94 170 LEU B N 1
ATOM 3530 C CA . LEU B 1 170 ? -10.047 -17.328 -2.564 1 98.94 170 LEU B CA 1
ATOM 3531 C C . LEU B 1 170 ? -8.672 -16.922 -3.088 1 98.94 170 LEU B C 1
ATOM 3533 O O . LEU B 1 170 ? -7.961 -16.156 -2.449 1 98.94 170 LEU B O 1
ATOM 3537 N N . ALA B 1 171 ? -8.289 -17.453 -4.188 1 98.94 171 ALA B N 1
ATOM 3538 C CA . ALA B 1 171 ? -7.023 -17.125 -4.828 1 98.94 171 ALA B CA 1
ATOM 3539 C C . ALA B 1 171 ? -7.156 -17.141 -6.352 1 98.94 171 ALA B C 1
ATOM 3541 O O . ALA B 1 171 ? -8 -17.859 -6.898 1 98.94 171 ALA B O 1
ATOM 3542 N N . PRO B 1 172 ? -6.32 -16.328 -7.051 1 98.88 172 PRO B N 1
ATOM 3543 C CA . PRO B 1 172 ? -6.324 -16.391 -8.516 1 98.88 172 PRO B CA 1
ATOM 3544 C C . PRO B 1 172 ? -5.844 -17.75 -9.047 1 98.88 172 PRO B C 1
ATOM 3546 O O . PRO B 1 172 ? -5.082 -18.438 -8.367 1 98.88 172 PRO B O 1
ATOM 3549 N N . VAL B 1 173 ? -6.328 -18.078 -10.234 1 98.62 173 VAL B N 1
ATOM 3550 C CA . VAL B 1 173 ? -5.867 -19.328 -10.828 1 98.62 173 VAL B CA 1
ATOM 3551 C C . VAL B 1 173 ? -5.516 -19.094 -12.297 1 98.62 173 VAL B C 1
ATOM 3553 O O . VAL B 1 173 ? -6.332 -18.578 -13.062 1 98.62 173 VAL B O 1
ATOM 3556 N N . GLY B 1 174 ? -4.328 -19.266 -12.648 1 97.12 174 GLY B N 1
ATOM 3557 C CA . GLY B 1 174 ? -3.814 -19.422 -14 1 97.12 174 GLY B CA 1
ATOM 3558 C C . GLY B 1 174 ? -3.42 -20.844 -14.336 1 97.12 174 GLY B C 1
ATOM 3559 O O . GLY B 1 174 ? -4.277 -21.719 -14.477 1 97.12 174 GLY B O 1
ATOM 3560 N N . GLY B 1 175 ? -2.178 -21.141 -14.242 1 97.5 175 GLY B N 1
ATOM 3561 C CA . GLY B 1 175 ? -1.705 -22.5 -14.445 1 97.5 175 GLY B CA 1
ATOM 3562 C C . GLY B 1 175 ? -2.047 -23.438 -13.305 1 97.5 175 GLY B C 1
ATOM 3563 O O . GLY B 1 175 ? -1.936 -24.656 -13.43 1 97.5 175 GLY B O 1
ATOM 3564 N N . GLY B 1 176 ? -2.412 -22.891 -12.195 1 98.69 176 GLY B N 1
ATOM 3565 C CA . GLY B 1 176 ? -2.975 -23.672 -11.109 1 98.69 176 GLY B CA 1
ATOM 3566 C C . GLY B 1 176 ? -1.989 -23.906 -9.977 1 98.69 176 GLY B C 1
ATOM 3567 O O . GLY B 1 176 ? -2.35 -24.484 -8.945 1 98.69 176 GLY B O 1
ATOM 3568 N N . GLY B 1 177 ? -0.76 -23.438 -10.133 1 98.69 177 GLY B N 1
ATOM 3569 C CA . GLY B 1 177 ? 0.268 -23.75 -9.156 1 98.69 177 GLY B CA 1
ATOM 3570 C C . GLY B 1 177 ? -0.037 -23.188 -7.773 1 98.69 177 GLY B C 1
ATOM 3571 O O . GLY B 1 177 ? 0.105 -23.891 -6.77 1 98.69 177 GLY B O 1
ATOM 3572 N N . LEU B 1 178 ? -0.407 -21.938 -7.699 1 98.88 178 LEU B N 1
ATOM 3573 C CA . LEU B 1 178 ? -0.742 -21.297 -6.43 1 98.88 178 LEU B CA 1
ATOM 3574 C C . LEU B 1 178 ? -1.943 -21.984 -5.781 1 98.88 178 LEU B C 1
ATOM 3576 O O . LEU B 1 178 ? -1.889 -22.359 -4.609 1 98.88 178 LEU B O 1
ATOM 3580 N N . LEU B 1 179 ? -2.965 -22.172 -6.562 1 98.94 179 LEU B N 1
ATOM 3581 C CA . LEU B 1 179 ? -4.211 -22.719 -6.035 1 98.94 179 LEU B CA 1
ATOM 3582 C C . LEU B 1 179 ? -4.023 -24.156 -5.578 1 98.94 179 LEU B C 1
ATOM 3584 O O . LEU B 1 179 ? -4.594 -24.578 -4.566 1 98.94 179 LEU B O 1
ATOM 3588 N N . ALA B 1 180 ? -3.254 -24.906 -6.336 1 98.94 180 ALA B N 1
ATOM 3589 C CA . ALA B 1 180 ? -2.982 -26.281 -5.961 1 98.94 180 ALA B CA 1
ATOM 3590 C C . ALA B 1 180 ? -2.271 -26.359 -4.613 1 98.94 180 ALA B C 1
ATOM 3592 O O . ALA B 1 180 ? -2.664 -27.141 -3.74 1 98.94 180 ALA B O 1
ATOM 3593 N N . GLY B 1 181 ? -1.229 -25.547 -4.469 1 98.94 181 GLY B N 1
ATOM 3594 C CA . GLY B 1 181 ? -0.529 -25.5 -3.195 1 98.94 181 GLY B CA 1
ATOM 3595 C C . GLY B 1 181 ? -1.409 -25.062 -2.045 1 98.94 181 GLY B C 1
ATOM 3596 O O . GLY B 1 181 ? -1.445 -25.703 -0.993 1 98.94 181 GLY B O 1
ATOM 3597 N N . LEU B 1 182 ? -2.111 -23.984 -2.273 1 98.88 182 LEU B N 1
ATOM 3598 C CA . LEU B 1 182 ? -2.998 -23.406 -1.271 1 98.88 182 LEU B CA 1
ATOM 3599 C C . LEU B 1 182 ? -4.059 -24.422 -0.838 1 98.88 182 LEU B C 1
ATOM 3601 O O . LEU B 1 182 ? -4.277 -24.625 0.358 1 98.88 182 LEU B O 1
ATOM 3605 N N . ALA B 1 183 ? -4.691 -25.047 -1.789 1 98.94 183 ALA B N 1
ATOM 3606 C CA . ALA B 1 183 ? -5.75 -26.016 -1.513 1 98.94 183 ALA B CA 1
ATOM 3607 C C . ALA B 1 183 ? -5.215 -27.203 -0.721 1 98.94 183 ALA B C 1
ATOM 3609 O O . ALA B 1 183 ? -5.891 -27.719 0.172 1 98.94 183 ALA B O 1
ATOM 3610 N N . THR B 1 184 ? -4.059 -27.625 -1.099 1 98.94 184 THR B N 1
ATOM 3611 C CA . THR B 1 184 ? -3.467 -28.75 -0.403 1 98.94 184 THR B CA 1
ATOM 3612 C C . THR B 1 184 ? -3.258 -28.438 1.074 1 98.94 184 THR B C 1
ATOM 3614 O O . THR B 1 184 ? -3.637 -29.219 1.944 1 98.94 184 THR B O 1
ATOM 3617 N N . ALA B 1 185 ? -2.674 -27.281 1.387 1 98.88 185 ALA B N 1
ATOM 3618 C CA . ALA B 1 185 ? -2.434 -26.875 2.77 1 98.88 185 ALA B CA 1
ATOM 3619 C C . ALA B 1 185 ? -3.748 -26.703 3.525 1 98.88 185 ALA B C 1
ATOM 3621 O O . ALA B 1 185 ? -3.906 -27.234 4.633 1 98.88 185 ALA B O 1
ATOM 3622 N N . VAL B 1 186 ? -4.707 -26.031 2.916 1 98.88 186 VAL B N 1
ATOM 3623 C CA . VAL B 1 186 ? -5.961 -25.672 3.572 1 98.88 186 VAL B CA 1
ATOM 3624 C C . VAL B 1 186 ? -6.766 -26.938 3.855 1 98.88 186 VAL B C 1
ATOM 3626 O O . VAL B 1 186 ? -7.227 -27.156 4.98 1 98.88 186 VAL B O 1
ATOM 3629 N N . LYS B 1 187 ? -6.891 -27.828 2.848 1 98.75 187 LYS B N 1
ATOM 3630 C CA . LYS B 1 187 ? -7.723 -29.031 3.018 1 98.75 187 LYS B CA 1
ATOM 3631 C C . LYS B 1 187 ? -7.086 -30 3.998 1 98.75 187 LYS B C 1
ATOM 3633 O O . LYS B 1 187 ? -7.789 -30.75 4.684 1 98.75 187 LYS B O 1
ATOM 3638 N N . ALA B 1 188 ? -5.801 -29.984 4.098 1 98.69 188 ALA B N 1
ATOM 3639 C CA . ALA B 1 188 ? -5.121 -30.859 5.039 1 98.69 188 ALA B CA 1
ATOM 3640 C C . ALA B 1 188 ? -5.316 -30.391 6.477 1 98.69 188 ALA B C 1
ATOM 3642 O O . ALA B 1 188 ? -5.484 -31.203 7.387 1 98.69 188 ALA B O 1
ATOM 3643 N N . LEU B 1 189 ? -5.309 -29.109 6.715 1 98.56 189 LEU B N 1
ATOM 3644 C CA . LEU B 1 189 ? -5.266 -28.578 8.078 1 98.56 189 LEU B CA 1
ATOM 3645 C C . LEU B 1 189 ? -6.645 -28.094 8.516 1 98.56 189 LEU B C 1
ATOM 3647 O O . LEU B 1 189 ? -6.934 -28.047 9.711 1 98.56 189 LEU B O 1
ATOM 3651 N N . ALA B 1 190 ? -7.434 -27.703 7.559 1 98.56 190 ALA B N 1
ATOM 3652 C CA . ALA B 1 190 ? -8.781 -27.188 7.812 1 98.56 190 ALA B CA 1
ATOM 3653 C C . ALA B 1 190 ? -9.758 -27.656 6.734 1 98.56 190 ALA B C 1
ATOM 3655 O O . ALA B 1 190 ? -10.266 -26.859 5.957 1 98.56 190 ALA B O 1
ATOM 3656 N N . PRO B 1 191 ? -10.125 -28.922 6.754 1 98.12 191 PRO B N 1
ATOM 3657 C CA . PRO B 1 191 ? -10.859 -29.562 5.652 1 98.12 191 PRO B CA 1
ATOM 3658 C C . PRO B 1 191 ? -12.227 -28.922 5.418 1 98.12 191 PRO B C 1
ATOM 3660 O O . PRO B 1 191 ? -12.797 -29.062 4.332 1 98.12 191 PRO B O 1
ATOM 3663 N N . LYS B 1 192 ? -12.766 -28.172 6.375 1 98.19 192 LYS B N 1
ATOM 3664 C CA . LYS B 1 192 ? -14.094 -27.594 6.234 1 98.19 192 LYS B CA 1
ATOM 3665 C C . LYS B 1 192 ? -14.031 -26.25 5.523 1 98.19 192 LYS B C 1
ATOM 3667 O O . LYS B 1 192 ? -15.055 -25.719 5.086 1 98.19 192 LYS B O 1
ATOM 3672 N N . VAL B 1 193 ? -12.867 -25.641 5.496 1 98.88 193 VAL B N 1
ATOM 3673 C CA . VAL B 1 193 ? -12.703 -24.359 4.812 1 98.88 193 VAL B CA 1
ATOM 3674 C C . VAL B 1 193 ? -12.781 -24.578 3.303 1 98.88 193 VAL B C 1
ATOM 3676 O O . VAL B 1 193 ? -12.117 -25.453 2.754 1 98.88 193 VAL B O 1
ATOM 3679 N N . ARG B 1 194 ? -13.586 -23.828 2.643 1 98.88 194 ARG B N 1
ATOM 3680 C CA . ARG B 1 194 ? -13.719 -23.922 1.193 1 98.88 194 ARG B CA 1
ATOM 3681 C C . ARG B 1 194 ? -12.578 -23.203 0.485 1 98.88 194 ARG B C 1
ATOM 3683 O O . ARG B 1 194 ? -12.055 -22.219 0.994 1 98.88 194 ARG B O 1
ATOM 3690 N N . VAL B 1 195 ? -12.18 -23.734 -0.624 1 98.94 195 VAL B N 1
ATOM 3691 C CA . VAL B 1 195 ? -11.141 -23.125 -1.443 1 98.94 195 VAL B CA 1
ATOM 3692 C C . VAL B 1 195 ? -11.688 -22.844 -2.84 1 98.94 195 VAL B C 1
ATOM 3694 O O . VAL B 1 195 ? -12.164 -23.75 -3.529 1 98.94 195 VAL B O 1
ATOM 3697 N N . TYR B 1 196 ? -11.633 -21.578 -3.227 1 98.94 196 TYR B N 1
ATOM 3698 C CA . TYR B 1 196 ? -12.125 -21.172 -4.539 1 98.94 196 TYR B CA 1
ATOM 3699 C C . TYR B 1 196 ? -11.008 -20.562 -5.375 1 98.94 196 TYR B C 1
ATOM 3701 O O . TYR B 1 196 ? -10.203 -19.766 -4.863 1 98.94 196 TYR B O 1
ATOM 3709 N N . GLY B 1 197 ? -10.922 -20.984 -6.609 1 98.88 197 GLY B N 1
ATOM 3710 C CA . GLY B 1 197 ? -10.141 -20.234 -7.586 1 98.88 197 GLY B CA 1
ATOM 3711 C C . GLY B 1 197 ? -10.93 -19.125 -8.25 1 98.88 197 GLY B C 1
ATOM 3712 O O . GLY B 1 197 ? -12.156 -19.188 -8.336 1 98.88 197 GLY B O 1
ATOM 3713 N N . VAL B 1 198 ? -10.234 -18.094 -8.695 1 98.94 198 VAL B N 1
ATOM 3714 C CA . VAL B 1 198 ? -10.891 -16.969 -9.375 1 98.94 198 VAL B CA 1
ATOM 3715 C C . VAL B 1 198 ? -10.18 -16.688 -10.703 1 98.94 198 VAL B C 1
ATOM 3717 O O . VAL B 1 198 ? -8.953 -16.594 -10.742 1 98.94 198 VAL B O 1
ATOM 3720 N N . GLU B 1 199 ? -10.875 -16.625 -11.766 1 98.56 199 GLU B N 1
ATOM 3721 C CA . GLU B 1 199 ? -10.359 -16.297 -13.094 1 98.56 199 GLU B CA 1
ATOM 3722 C C . GLU B 1 199 ? -11.242 -15.25 -13.773 1 98.56 199 GLU B C 1
ATOM 3724 O O . GLU B 1 199 ? -12.43 -15.133 -13.469 1 98.56 199 GLU B O 1
ATOM 3729 N N . PRO B 1 200 ? -10.609 -14.461 -14.703 1 98.31 200 PRO B N 1
ATOM 3730 C CA . PRO B 1 200 ? -11.469 -13.625 -15.539 1 98.31 200 PRO B CA 1
ATOM 3731 C C . PRO B 1 200 ? -12.391 -14.438 -16.438 1 98.31 200 PRO B C 1
ATOM 3733 O O . PRO B 1 200 ? -12.055 -15.547 -16.844 1 98.31 200 PRO B O 1
ATOM 3736 N N . GLU B 1 201 ? -13.531 -13.914 -16.812 1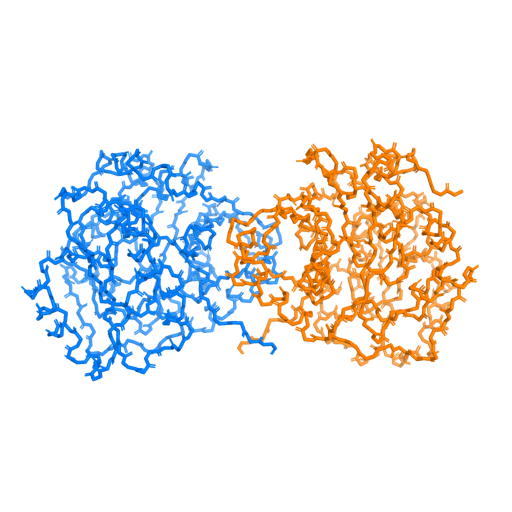 96.94 201 GLU B N 1
ATOM 3737 C CA . GLU B 1 201 ? -14.484 -14.57 -17.703 1 96.94 201 GLU B CA 1
ATOM 3738 C C . GLU B 1 201 ? -13.82 -14.992 -19.016 1 96.94 201 GLU B C 1
ATOM 3740 O O . GLU B 1 201 ? -14.125 -16.062 -19.547 1 96.94 201 GLU B O 1
ATOM 3745 N N . GLY B 1 202 ? -12.93 -14.227 -19.516 1 91 202 GLY B N 1
ATOM 3746 C CA . GLY B 1 202 ? -12.273 -14.531 -20.781 1 91 202 GLY B CA 1
ATOM 3747 C C . GLY B 1 202 ? -11.133 -15.516 -20.625 1 91 202 GLY B C 1
ATOM 3748 O O . GLY B 1 202 ? -10.562 -15.969 -21.625 1 91 202 GLY B O 1
ATOM 3749 N N . ALA B 1 203 ? -10.82 -15.914 -19.469 1 93.44 203 ALA B N 1
ATOM 3750 C CA . ALA B 1 203 ? -9.695 -16.812 -19.172 1 93.44 203 ALA B CA 1
ATOM 3751 C C . ALA B 1 203 ? -10.148 -17.984 -18.328 1 93.44 203 ALA B C 1
ATOM 3753 O O . ALA B 1 203 ? -9.453 -18.391 -17.391 1 93.44 203 ALA B O 1
ATOM 3754 N N . ASP B 1 204 ? -11.289 -18.641 -18.641 1 95.94 204 ASP B N 1
ATOM 3755 C CA . ASP B 1 204 ? -11.945 -19.562 -17.719 1 95.94 204 ASP B CA 1
ATOM 3756 C C . ASP B 1 204 ? -11.594 -21.016 -18.047 1 95.94 204 ASP B C 1
ATOM 3758 O O . ASP B 1 204 ? -12.469 -21.875 -18.047 1 95.94 204 ASP B O 1
ATOM 3762 N N . ASP B 1 205 ? -10.32 -21.297 -18.406 1 97.5 205 ASP B N 1
ATOM 3763 C CA . ASP B 1 205 ? -9.891 -22.656 -18.719 1 97.5 205 ASP B CA 1
ATOM 3764 C C . ASP B 1 205 ? -9.953 -23.547 -17.484 1 97.5 205 ASP B C 1
ATOM 3766 O O . ASP B 1 205 ? -10.258 -24.734 -17.594 1 97.5 205 ASP B O 1
ATOM 3770 N N . ALA B 1 206 ? -9.633 -23.047 -16.281 1 98.56 206 ALA B N 1
ATOM 3771 C CA . ALA B 1 206 ? -9.672 -23.859 -15.07 1 98.56 206 ALA B CA 1
ATOM 3772 C C . ALA B 1 206 ? -11.102 -24.297 -14.75 1 98.56 206 ALA B C 1
ATOM 3774 O O . ALA B 1 206 ? -11.352 -25.453 -14.422 1 98.56 206 ALA B O 1
ATOM 3775 N N . ARG B 1 207 ? -12.016 -23.328 -14.852 1 98.31 207 ARG B N 1
ATOM 3776 C CA . ARG B 1 207 ? -13.422 -23.641 -14.617 1 98.31 207 ARG B CA 1
ATOM 3777 C C . ARG B 1 207 ? -13.891 -24.75 -15.547 1 98.31 207 ARG B C 1
ATOM 3779 O O . ARG B 1 207 ? -14.461 -25.75 -15.102 1 98.31 207 ARG B O 1
ATOM 3786 N N . ARG B 1 208 ? -13.648 -24.578 -16.828 1 98.12 208 ARG B N 1
ATOM 3787 C CA . ARG B 1 208 ? -14.062 -25.562 -17.844 1 98.12 208 ARG B CA 1
ATOM 3788 C C . ARG B 1 208 ? -13.406 -26.906 -17.594 1 98.12 208 ARG B C 1
ATOM 3790 O O . ARG B 1 208 ? -14.039 -27.953 -17.766 1 98.12 208 ARG B O 1
ATOM 3797 N N . SER B 1 209 ? -12.133 -26.859 -17.281 1 98.75 209 SER B N 1
ATOM 3798 C CA . SER B 1 209 ? -11.398 -28.094 -17.016 1 98.75 209 SER B CA 1
ATOM 3799 C C . SER B 1 209 ? -12.031 -28.875 -15.867 1 98.75 209 SER B C 1
ATOM 3801 O O . SER B 1 209 ? -12.211 -30.078 -15.961 1 98.75 209 SER B O 1
ATOM 3803 N N . LEU B 1 210 ? -12.352 -28.234 -14.758 1 98.31 210 LEU B N 1
ATOM 3804 C CA . LEU B 1 210 ? -12.945 -28.906 -13.609 1 98.31 210 LEU B CA 1
ATOM 3805 C C . LEU B 1 210 ? -14.336 -29.422 -13.953 1 98.31 210 LEU B C 1
ATOM 3807 O O . LEU B 1 210 ? -14.695 -30.547 -13.555 1 98.31 210 LEU B O 1
ATOM 3811 N N . GLU B 1 211 ? -15.078 -28.672 -14.688 1 97.88 211 GLU B N 1
ATOM 3812 C CA . GLU B 1 211 ? -16.422 -29.078 -15.078 1 97.88 211 GLU B CA 1
ATOM 3813 C C . GLU B 1 211 ? -16.391 -30.297 -15.984 1 97.88 211 GLU B C 1
ATOM 3815 O O . GLU B 1 211 ? -17.234 -31.203 -15.852 1 97.88 211 GLU B O 1
ATOM 3820 N N . ARG B 1 212 ? -15.43 -30.359 -16.844 1 98.06 212 ARG B N 1
ATOM 3821 C CA . ARG B 1 212 ? -15.359 -31.438 -17.844 1 98.06 212 ARG B CA 1
ATOM 3822 C C . ARG B 1 212 ? -14.578 -32.625 -17.297 1 98.06 212 ARG B C 1
ATOM 3824 O O . ARG B 1 212 ? -14.625 -33.719 -17.875 1 98.06 212 ARG B O 1
ATOM 3831 N N . GLY B 1 213 ? -13.805 -32.406 -16.297 1 97.81 213 GLY B N 1
ATOM 3832 C CA . GLY B 1 213 ? -12.992 -33.469 -15.719 1 97.81 213 GLY B CA 1
ATOM 3833 C C . GLY B 1 213 ? -11.742 -33.75 -16.531 1 97.81 213 GLY B C 1
ATOM 3834 O O . GLY B 1 213 ? -11.172 -34.844 -16.422 1 97.81 213 GLY B O 1
ATOM 3835 N N . GLU B 1 214 ? -11.367 -32.844 -17.391 1 98.31 214 GLU B N 1
ATOM 3836 C CA . GLU B 1 214 ? -10.148 -32.906 -18.188 1 98.31 214 GLU B CA 1
ATOM 3837 C C . GLU B 1 214 ? -9.578 -31.531 -18.453 1 98.31 214 GLU B C 1
ATOM 3839 O O . GLU B 1 214 ? -10.289 -30.531 -18.375 1 98.31 214 GLU B O 1
ATOM 3844 N N . ILE B 1 215 ? -8.344 -31.516 -18.781 1 98.5 215 ILE B N 1
ATOM 3845 C CA . ILE B 1 215 ? -7.695 -30.234 -19.031 1 98.5 215 ILE B CA 1
ATOM 3846 C C . ILE B 1 215 ? -8.219 -29.641 -20.328 1 98.5 215 ILE B C 1
ATOM 3848 O O . ILE B 1 215 ? -8.109 -30.25 -21.391 1 98.5 215 ILE B O 1
ATOM 3852 N N . VAL B 1 216 ? -8.773 -28.484 -20.266 1 98.12 216 VAL B N 1
ATOM 3853 C CA . VAL B 1 216 ? -9.242 -27.719 -21.406 1 98.12 216 VAL B CA 1
ATOM 3854 C C . VAL B 1 216 ? -8.227 -26.625 -21.75 1 98.12 216 VAL B C 1
ATOM 3856 O O . VAL B 1 216 ? -7.852 -25.828 -20.875 1 98.12 216 VAL B O 1
ATOM 3859 N N . ARG B 1 217 ? -7.773 -26.578 -22.953 1 96.81 217 ARG B N 1
ATOM 3860 C CA . ARG B 1 217 ? -6.805 -25.594 -23.406 1 96.81 217 ARG B CA 1
ATOM 3861 C C . ARG B 1 217 ? -7.473 -24.516 -24.25 1 96.81 217 ARG B C 1
ATOM 3863 O O . ARG B 1 217 ? -8.219 -24.828 -25.188 1 96.81 217 ARG B O 1
ATOM 3870 N N . LEU B 1 218 ? -7.27 -23.297 -23.906 1 95 218 LEU B N 1
ATOM 3871 C CA . LEU B 1 218 ? -7.754 -22.188 -24.719 1 95 218 LEU B CA 1
ATOM 3872 C C . LEU B 1 218 ? -6.992 -22.109 -26.047 1 95 218 LEU B C 1
ATOM 3874 O O . LEU B 1 218 ? -5.828 -22.516 -26.109 1 95 218 LEU B O 1
ATOM 3878 N N . LYS B 1 219 ? -7.605 -21.594 -27.078 1 92.06 219 LYS B N 1
ATOM 3879 C CA . LYS B 1 219 ? -7.016 -21.5 -28.406 1 92.06 219 LYS B CA 1
ATOM 3880 C C . LYS B 1 219 ? -5.949 -20.406 -28.453 1 92.06 219 LYS B C 1
ATOM 3882 O O . LYS B 1 219 ? -4.961 -20.531 -29.188 1 92.06 219 LYS B O 1
ATOM 3887 N N . GLU B 1 220 ? -6.191 -19.391 -27.75 1 91.12 220 GLU B N 1
ATOM 3888 C CA . GLU B 1 220 ? -5.27 -18.25 -27.656 1 91.12 220 GLU B CA 1
ATOM 3889 C C . GLU B 1 220 ? -5.262 -17.672 -26.25 1 91.12 220 GLU B C 1
ATOM 3891 O O . GLU B 1 220 ? -6.191 -17.891 -25.469 1 91.12 220 GLU B O 1
ATOM 3896 N N . ALA B 1 221 ? -4.176 -16.922 -26 1 87.19 221 ALA B N 1
ATOM 3897 C CA . ALA B 1 221 ? -4.098 -16.266 -24.703 1 87.19 221 ALA B CA 1
ATOM 3898 C C . ALA B 1 221 ? -5.285 -15.336 -24.484 1 87.19 221 ALA B C 1
ATOM 3900 O O . ALA B 1 221 ? -5.617 -14.531 -25.359 1 87.19 221 ALA B O 1
ATOM 3901 N N . PRO B 1 222 ? -5.902 -15.391 -23.328 1 91.06 222 PRO B N 1
ATOM 3902 C CA . PRO B 1 222 ? -7.082 -14.555 -23.094 1 91.06 222 PRO B CA 1
ATOM 3903 C C . PRO B 1 222 ? -6.746 -13.062 -23.031 1 91.06 222 PRO B C 1
ATOM 3905 O O . PRO B 1 222 ? -5.629 -12.695 -22.672 1 91.06 222 PRO B O 1
ATOM 3908 N N . ARG B 1 223 ? -7.723 -12.242 -23.484 1 91.94 223 ARG B N 1
ATOM 3909 C CA . ARG B 1 223 ? -7.613 -10.789 -23.375 1 91.94 223 ARG B CA 1
ATOM 3910 C C . ARG B 1 223 ? -8.172 -10.305 -22.031 1 91.94 223 ARG B C 1
ATOM 3912 O O . ARG B 1 223 ? -9.383 -10.117 -21.891 1 91.94 223 ARG B O 1
ATOM 3919 N N . THR B 1 224 ? -7.344 -10.117 -21.125 1 96.25 224 THR B N 1
ATOM 3920 C CA . THR B 1 224 ? -7.711 -9.648 -19.781 1 96.25 224 THR B CA 1
ATOM 3921 C C . THR B 1 224 ? -6.605 -8.773 -19.203 1 96.25 224 THR B C 1
ATOM 3923 O O . THR B 1 224 ? -5.43 -8.945 -19.531 1 96.25 224 THR B O 1
ATOM 3926 N N . ARG B 1 225 ? -6.996 -7.84 -18.328 1 94.56 225 ARG B N 1
ATOM 3927 C CA . 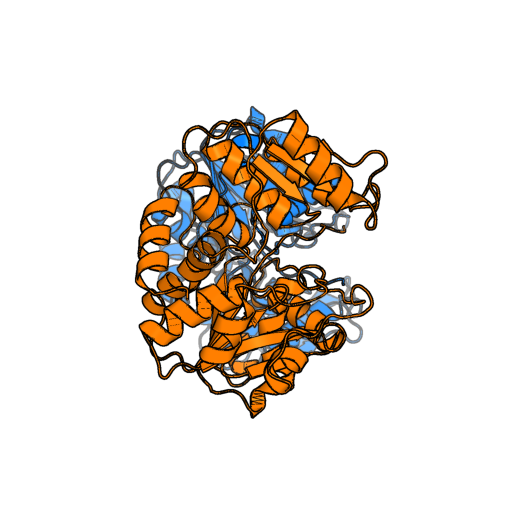ARG B 1 225 ? -6.016 -7.004 -17.641 1 94.56 225 ARG B CA 1
ATOM 3928 C C . ARG B 1 225 ? -5.254 -7.805 -16.594 1 94.56 225 ARG B C 1
ATOM 3930 O O . ARG B 1 225 ? -4.16 -7.414 -16.172 1 94.56 225 ARG B O 1
ATOM 3937 N N . ALA B 1 226 ? -5.844 -8.867 -16.156 1 96.25 226 ALA B N 1
ATOM 3938 C CA . ALA B 1 226 ? -5.133 -9.773 -15.25 1 96.25 226 ALA B CA 1
ATOM 3939 C C . ALA B 1 226 ? -4.117 -10.617 -16.016 1 96.25 226 ALA B C 1
ATOM 3941 O O . ALA B 1 226 ? -4.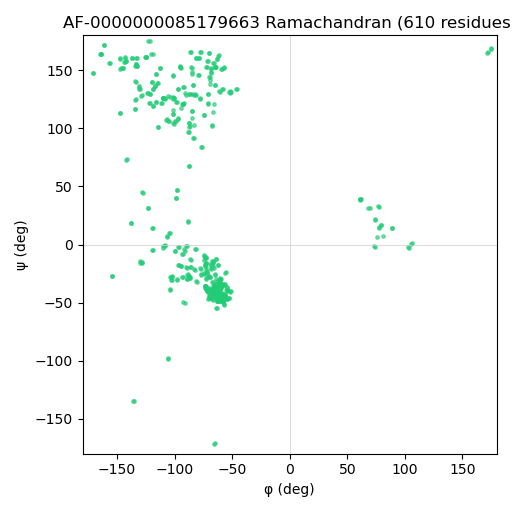359 -11.797 -16.281 1 96.25 226 ALA B O 1
ATOM 3942 N N . ASP B 1 227 ? -3.035 -10.07 -16.203 1 92.12 227 ASP B N 1
ATOM 3943 C CA . ASP B 1 227 ? -2.059 -10.641 -17.125 1 92.12 227 ASP B CA 1
ATOM 3944 C C . ASP B 1 227 ? -1.392 -11.875 -16.531 1 92.12 227 ASP B C 1
ATOM 3946 O O . ASP B 1 227 ? -0.851 -12.711 -17.266 1 92.12 227 ASP B O 1
ATOM 3950 N N . GLY B 1 228 ? -1.439 -12.078 -15.234 1 92.62 228 GLY B N 1
ATOM 3951 C CA . GLY B 1 228 ? -0.811 -13.219 -14.578 1 92.62 228 GLY B CA 1
ATOM 3952 C C . GLY B 1 228 ? -1.562 -14.516 -14.789 1 92.62 228 GLY B C 1
ATOM 3953 O O . GLY B 1 228 ? -1.046 -15.594 -14.484 1 92.62 228 GLY B O 1
ATOM 3954 N N . VAL B 1 229 ? -2.744 -14.422 -15.344 1 95.69 229 VAL B N 1
ATOM 3955 C CA . VAL B 1 229 ? -3.543 -15.633 -15.508 1 95.69 229 VAL B CA 1
ATOM 3956 C C . VAL B 1 229 ? -3.902 -15.82 -16.984 1 95.69 229 VAL B C 1
ATOM 3958 O O . VAL B 1 229 ? -4.977 -16.328 -17.297 1 95.69 229 VAL B O 1
ATOM 3961 N N . ARG B 1 230 ? -3.006 -15.359 -17.859 1 92.06 230 ARG B N 1
ATOM 3962 C CA . ARG B 1 230 ? -3.252 -15.508 -19.297 1 92.06 230 ARG B CA 1
ATOM 3963 C C . ARG B 1 230 ? -2.723 -16.844 -19.812 1 92.06 230 ARG B C 1
ATOM 3965 O O . ARG B 1 230 ? -2.539 -17.016 -21.016 1 92.06 230 ARG B O 1
ATOM 3972 N N . THR B 1 231 ? -2.504 -17.797 -19 1 91.44 231 THR B N 1
ATOM 3973 C CA . THR B 1 231 ? -2.105 -19.141 -19.406 1 91.44 231 THR B CA 1
ATOM 3974 C C . THR B 1 231 ? -3.189 -19.797 -20.25 1 91.44 231 THR B C 1
ATOM 3976 O O . THR B 1 231 ? -4.367 -19.453 -20.125 1 91.44 231 THR B O 1
ATOM 3979 N N . LEU B 1 232 ? -2.76 -20.797 -20.984 1 93.56 232 LEU B N 1
ATOM 3980 C CA . LEU B 1 232 ? -3.689 -21.438 -21.906 1 93.56 232 LEU B CA 1
ATOM 3981 C C . LEU B 1 232 ? -4.438 -22.578 -21.234 1 93.56 232 LEU B C 1
ATOM 3983 O O . LEU B 1 232 ? -5.512 -22.984 -21.688 1 93.56 232 LEU B O 1
ATOM 3987 N N . SER B 1 233 ? -3.809 -23.109 -20.25 1 97 233 SER B N 1
ATOM 3988 C CA . SER B 1 233 ? -4.434 -24.234 -19.562 1 97 233 SER B CA 1
ATOM 3989 C C . SER B 1 233 ? -3.789 -24.5 -18.203 1 97 233 SER B C 1
ATOM 3991 O O . SER B 1 233 ? -2.717 -23.969 -17.906 1 97 233 SER B O 1
ATOM 3993 N N . LEU B 1 234 ? -4.504 -25.266 -17.406 1 98.38 234 LEU B N 1
ATOM 3994 C CA . LEU B 1 234 ? -3.918 -25.859 -16.203 1 98.38 234 LEU B CA 1
ATOM 3995 C C . LEU B 1 234 ? -2.77 -26.797 -16.562 1 98.38 234 LEU B C 1
ATOM 3997 O O . LEU B 1 234 ? -2.604 -27.156 -17.719 1 98.38 234 LEU B O 1
ATOM 4001 N N . GLY B 1 235 ? -1.979 -27.094 -15.602 1 98.19 235 GLY B N 1
ATOM 4002 C CA . GLY B 1 235 ? -0.884 -28.031 -15.781 1 98.19 235 GLY B CA 1
ATOM 4003 C C . GLY B 1 235 ? -1.294 -29.469 -15.562 1 98.19 235 GLY B C 1
ATOM 4004 O O . GLY B 1 235 ? -2.377 -29.75 -15.039 1 98.19 235 GLY B O 1
ATOM 4005 N N . GLN B 1 236 ? -0.438 -30.375 -16 1 98.19 236 GLN B N 1
ATOM 4006 C CA . GLN B 1 236 ? -0.657 -31.812 -15.812 1 98.19 236 GLN B CA 1
ATOM 4007 C C . GLN B 1 236 ? -0.575 -32.188 -14.336 1 98.19 236 GLN B C 1
ATOM 4009 O O . GLN B 1 236 ? -1.271 -33.094 -13.891 1 98.19 236 GLN B O 1
ATOM 4014 N N . ASN B 1 237 ? 0.24 -31.484 -13.633 1 98.62 237 ASN B N 1
ATOM 4015 C CA . ASN B 1 237 ? 0.414 -31.781 -12.219 1 98.62 237 ASN B CA 1
ATOM 4016 C C . ASN B 1 237 ? -0.581 -31 -11.359 1 98.62 237 ASN B C 1
ATOM 4018 O O . ASN B 1 237 ? -0.965 -31.469 -10.281 1 98.62 237 ASN B O 1
ATOM 4022 N N . THR B 1 238 ? -0.989 -29.812 -11.82 1 98.81 238 THR B N 1
ATOM 4023 C CA . THR B 1 238 ? -1.856 -28.984 -11 1 98.81 238 THR B CA 1
ATOM 4024 C C . THR B 1 238 ? -3.307 -29.453 -11.094 1 98.81 238 THR B C 1
ATOM 4026 O O . THR B 1 238 ? -4.031 -29.438 -10.094 1 98.81 238 THR B O 1
ATOM 4029 N N . PHE B 1 239 ? -3.756 -30 -12.242 1 98.75 239 PHE B N 1
ATOM 4030 C CA . PHE B 1 239 ? -5.152 -30.312 -12.523 1 98.75 239 PHE B CA 1
ATOM 4031 C C . PHE B 1 239 ? -5.668 -31.375 -11.555 1 98.75 239 PHE B C 1
ATOM 4033 O O . PHE B 1 239 ? -6.719 -31.188 -10.938 1 98.75 239 PHE B O 1
ATOM 4040 N N . PRO B 1 240 ? -4.918 -32.469 -11.375 1 98.69 240 PRO B N 1
ATOM 4041 C CA . PRO B 1 240 ? -5.449 -33.469 -10.461 1 98.69 240 PRO B CA 1
ATOM 4042 C C . PRO B 1 240 ? -5.645 -32.938 -9.039 1 98.69 240 PRO B C 1
ATOM 4044 O O . PRO B 1 240 ? -6.57 -33.375 -8.344 1 98.69 240 PRO B O 1
ATOM 4047 N N . VAL B 1 241 ? -4.801 -32.062 -8.609 1 98.81 241 VAL B N 1
ATOM 4048 C CA . VAL B 1 241 ? -4.906 -31.484 -7.266 1 98.81 241 VAL B CA 1
ATOM 4049 C C . VAL B 1 241 ? -6.145 -30.594 -7.176 1 98.81 241 VAL B C 1
ATOM 4051 O O . VAL B 1 241 ? -6.914 -30.688 -6.219 1 98.81 241 VAL B O 1
ATOM 4054 N N . LEU B 1 242 ? -6.32 -29.75 -8.188 1 98.88 242 LEU B N 1
ATOM 4055 C CA . LEU B 1 242 ? -7.473 -28.859 -8.195 1 98.88 242 LEU B CA 1
ATOM 4056 C C . LEU B 1 242 ? -8.773 -29.656 -8.234 1 98.88 242 LEU B C 1
ATOM 4058 O O . LEU B 1 242 ? -9.719 -29.328 -7.512 1 98.88 242 LEU B O 1
ATOM 4062 N N . ARG B 1 243 ? -8.82 -30.656 -9.086 1 98.62 243 ARG B N 1
ATOM 4063 C CA . ARG B 1 243 ? -10.008 -31.484 -9.211 1 98.62 243 ARG B CA 1
ATOM 4064 C C . ARG B 1 243 ? -10.375 -32.125 -7.879 1 98.62 243 ARG B C 1
ATOM 4066 O O . ARG B 1 243 ? -11.555 -32.219 -7.531 1 98.62 243 ARG B O 1
ATOM 4073 N N . ALA B 1 244 ? -9.43 -32.438 -7.117 1 98.5 244 ALA B N 1
ATOM 4074 C CA . ALA B 1 244 ? -9.633 -33.188 -5.879 1 98.5 244 ALA B CA 1
ATOM 4075 C C . ALA B 1 244 ? -9.953 -32.25 -4.719 1 98.5 244 ALA B C 1
ATOM 4077 O O . ALA B 1 244 ? -10.664 -32.625 -3.783 1 98.5 244 ALA B O 1
ATOM 4078 N N . ARG B 1 245 ? -9.453 -30.969 -4.781 1 98.75 245 ARG B N 1
ATOM 4079 C CA . ARG B 1 245 ? -9.383 -30.266 -3.506 1 98.75 245 ARG B CA 1
ATOM 4080 C C . ARG B 1 245 ? -10.062 -28.906 -3.598 1 98.75 245 ARG B C 1
ATOM 4082 O O . ARG B 1 245 ? -10.344 -28.281 -2.574 1 98.75 245 ARG B O 1
ATOM 4089 N N . VAL B 1 246 ? -10.297 -28.438 -4.773 1 98.81 246 VAL B N 1
ATOM 4090 C CA . VAL B 1 246 ? -10.859 -27.109 -4.941 1 98.81 246 VAL B CA 1
ATOM 4091 C C . VAL B 1 246 ? -12.383 -27.203 -5.012 1 98.81 246 VAL B C 1
ATOM 4093 O O . VAL B 1 246 ? -12.93 -28.094 -5.68 1 98.81 246 VAL B O 1
ATOM 4096 N N . ASP B 1 247 ? -13.07 -26.312 -4.312 1 98.69 247 ASP B N 1
ATOM 4097 C CA . ASP B 1 247 ? -14.523 -26.391 -4.195 1 98.69 247 ASP B CA 1
ATOM 4098 C C . ASP B 1 247 ? -15.203 -25.75 -5.41 1 98.69 247 ASP B C 1
ATOM 4100 O O . ASP B 1 247 ? -16.375 -26.031 -5.684 1 98.69 247 ASP B O 1
ATOM 4104 N N . GLY B 1 248 ? -14.5 -24.875 -6.121 1 98.31 248 GLY B N 1
ATOM 4105 C CA . GLY B 1 248 ? -15.062 -24.266 -7.312 1 98.31 248 GLY B CA 1
ATOM 4106 C C . GLY B 1 248 ? -14.188 -23.156 -7.883 1 98.31 248 GLY B C 1
ATOM 4107 O O . GLY B 1 248 ? -13.227 -22.734 -7.246 1 98.31 248 GLY B O 1
ATOM 4108 N N . ILE B 1 249 ? -14.523 -22.797 -9.133 1 98.81 249 ILE B N 1
ATOM 4109 C CA . ILE B 1 249 ? -13.867 -21.672 -9.797 1 98.81 249 ILE B CA 1
ATOM 4110 C C . ILE B 1 249 ? -14.891 -20.578 -10.078 1 98.81 249 ILE B C 1
ATOM 4112 O O . ILE B 1 249 ? -15.922 -20.828 -10.703 1 98.81 249 ILE B O 1
ATOM 4116 N N . LEU B 1 250 ? -14.617 -19.391 -9.562 1 98.81 250 LEU B N 1
ATOM 4117 C CA . LEU B 1 250 ? -15.453 -18.234 -9.82 1 98.81 250 LEU B CA 1
ATOM 4118 C C . LEU B 1 250 ? -14.883 -17.391 -10.961 1 98.81 250 LEU B C 1
ATOM 4120 O O . LEU B 1 250 ? -13.664 -17.219 -11.055 1 98.81 250 LEU B O 1
ATOM 4124 N N . THR B 1 251 ? -15.719 -16.984 -11.891 1 98.69 251 THR B N 1
ATOM 4125 C CA . THR B 1 251 ? -15.305 -16.078 -12.969 1 98.69 251 THR B CA 1
ATOM 4126 C C . THR B 1 251 ? -15.75 -14.656 -12.688 1 98.69 251 THR B C 1
ATOM 4128 O O . THR B 1 251 ? -16.812 -14.438 -12.086 1 98.69 251 THR B O 1
ATOM 4131 N N . VAL B 1 252 ? -14.953 -13.664 -13.078 1 98.81 252 VAL B N 1
ATOM 4132 C CA . VAL B 1 252 ? -15.273 -12.273 -12.797 1 98.81 252 VAL B CA 1
ATOM 4133 C C . VAL B 1 252 ? -15.086 -11.43 -14.055 1 98.81 252 VAL B C 1
ATOM 4135 O O . VAL B 1 252 ? -14.32 -11.797 -14.945 1 98.81 252 VAL B O 1
ATOM 4138 N N . SER B 1 253 ? -15.75 -10.32 -14.172 1 98.69 253 SER B N 1
ATOM 4139 C CA . SER B 1 253 ? -15.68 -9.398 -15.297 1 98.69 253 SER B CA 1
ATOM 4140 C C . SER B 1 253 ? -14.469 -8.477 -15.18 1 98.69 253 SER B C 1
ATOM 4142 O O . SER B 1 253 ? -13.883 -8.352 -14.102 1 98.69 253 SER B O 1
ATOM 4144 N N . GLU B 1 254 ? -14.086 -7.895 -16.344 1 98.12 254 GLU B N 1
ATOM 4145 C CA . GLU B 1 254 ? -13.016 -6.895 -16.344 1 98.12 254 GLU B CA 1
ATOM 4146 C C . GLU B 1 254 ? -13.383 -5.699 -15.469 1 98.12 254 GLU B C 1
ATOM 4148 O O . GLU B 1 254 ? -12.508 -5.102 -14.828 1 98.12 254 GLU B O 1
ATOM 4153 N N . GLU B 1 255 ? -14.68 -5.348 -15.422 1 98.06 255 GLU B N 1
ATOM 4154 C CA . GLU B 1 255 ? -15.156 -4.238 -14.602 1 98.06 255 GLU B CA 1
ATOM 4155 C C . GLU B 1 255 ? -14.977 -4.527 -13.117 1 98.06 255 GLU B C 1
ATOM 4157 O O . GLU B 1 255 ? -14.586 -3.646 -12.352 1 98.06 255 GLU B O 1
ATOM 4162 N N . ALA B 1 256 ? -15.227 -5.738 -12.719 1 98.62 256 ALA B N 1
ATOM 4163 C CA . ALA B 1 256 ? -15.055 -6.129 -11.32 1 98.62 256 ALA B CA 1
ATOM 4164 C C . ALA B 1 256 ? -13.586 -6.082 -10.914 1 98.62 256 ALA B C 1
ATOM 4166 O O . ALA B 1 256 ? -13.266 -5.711 -9.789 1 98.62 256 ALA B O 1
ATOM 4167 N N . ILE B 1 257 ? -12.734 -6.52 -11.828 1 98.62 257 ILE B N 1
ATOM 4168 C CA . ILE B 1 257 ? -11.305 -6.48 -11.547 1 98.62 257 ILE B CA 1
ATOM 4169 C C . ILE B 1 257 ? -10.859 -5.035 -11.32 1 98.62 257 ILE B C 1
ATOM 4171 O O . ILE B 1 257 ? -10.164 -4.738 -10.344 1 98.62 257 ILE B O 1
ATOM 4175 N N . LEU B 1 258 ? -11.328 -4.156 -12.211 1 98.06 258 LEU B N 1
ATOM 4176 C CA . LEU B 1 258 ? -10.969 -2.746 -12.102 1 98.06 258 LEU B CA 1
ATOM 4177 C C . LEU B 1 258 ? -11.477 -2.16 -10.781 1 98.06 258 LEU B C 1
ATOM 4179 O O . LEU B 1 258 ? -10.758 -1.414 -10.117 1 98.06 258 LEU B O 1
ATOM 4183 N N . GLU B 1 259 ? -12.664 -2.457 -10.406 1 98.06 259 GLU B N 1
ATOM 4184 C CA . GLU B 1 259 ? -13.242 -1.967 -9.164 1 98.06 259 GLU B CA 1
ATOM 4185 C C . GLU B 1 259 ? -12.492 -2.521 -7.953 1 98.06 259 GLU B C 1
ATOM 4187 O O . GLU B 1 259 ? -12.281 -1.811 -6.969 1 98.06 259 GLU B O 1
ATOM 4192 N N . ALA B 1 260 ? -12.133 -3.783 -8.016 1 98.69 260 ALA B N 1
ATOM 4193 C CA . ALA B 1 260 ? -11.352 -4.383 -6.934 1 98.69 260 ALA B CA 1
ATOM 4194 C C . ALA B 1 260 ? -10.008 -3.682 -6.77 1 98.69 260 ALA B C 1
ATOM 4196 O O . ALA B 1 260 ? -9.578 -3.406 -5.648 1 98.69 260 ALA B O 1
ATOM 4197 N N . GLU B 1 261 ? -9.367 -3.418 -7.918 1 98 261 GLU B N 1
ATOM 4198 C CA . GLU B 1 261 ? -8.117 -2.662 -7.879 1 98 261 GLU B CA 1
ATOM 4199 C C . GLU B 1 261 ? -8.312 -1.311 -7.195 1 98 261 GLU B C 1
ATOM 4201 O O . GLU B 1 261 ? -7.508 -0.912 -6.355 1 98 261 GLU B O 1
ATOM 4206 N N . ARG B 1 262 ? -9.344 -0.639 -7.57 1 97 262 ARG B N 1
ATOM 4207 C CA . ARG B 1 262 ? -9.641 0.679 -7.02 1 97 262 ARG B CA 1
ATOM 4208 C C . ARG B 1 262 ? -9.844 0.609 -5.508 1 97 262 ARG B C 1
ATOM 4210 O O . ARG B 1 262 ? -9.32 1.442 -4.77 1 97 262 ARG B O 1
ATOM 4217 N N . LEU B 1 263 ? -10.586 -0.347 -5.059 1 97.44 263 LEU B N 1
ATOM 4218 C CA . LEU B 1 263 ? -10.891 -0.484 -3.637 1 97.44 263 LEU B CA 1
ATOM 4219 C C . LEU B 1 263 ? -9.625 -0.814 -2.846 1 97.44 263 LEU B C 1
ATOM 4221 O O . LEU B 1 263 ? -9.391 -0.245 -1.778 1 97.44 263 LEU B O 1
ATOM 4225 N N . LEU B 1 264 ? -8.789 -1.736 -3.357 1 98.38 264 LEU B N 1
ATOM 4226 C CA . LEU B 1 264 ? -7.539 -2.061 -2.682 1 98.38 264 LEU B CA 1
ATOM 4227 C C . LEU B 1 264 ? -6.629 -0.841 -2.613 1 98.38 264 LEU B C 1
ATOM 4229 O O . LEU B 1 264 ? -5.969 -0.612 -1.597 1 98.38 264 LEU B O 1
ATOM 4233 N N . PHE B 1 265 ? -6.672 -0.082 -3.65 1 97 265 PHE B N 1
ATOM 4234 C CA . PHE B 1 265 ? -5.863 1.125 -3.777 1 97 265 PHE B CA 1
ATOM 4235 C C . PHE B 1 265 ? -6.352 2.205 -2.818 1 97 265 PHE B C 1
ATOM 4237 O O . PHE B 1 265 ? -5.559 2.783 -2.072 1 97 265 PHE B O 1
ATOM 4244 N N . THR B 1 266 ? -7.605 2.438 -2.721 1 94.81 266 THR B N 1
ATOM 4245 C CA . THR B 1 266 ? -8.148 3.605 -2.039 1 94.81 266 THR B CA 1
ATOM 4246 C C . THR B 1 266 ? -8.469 3.283 -0.581 1 94.81 266 THR B C 1
ATOM 4248 O O . THR B 1 266 ? -8.398 4.16 0.284 1 94.81 266 THR B O 1
ATOM 4251 N N . ARG B 1 267 ? -8.773 2.023 -0.3 1 94.69 267 ARG B N 1
ATOM 4252 C CA . ARG B 1 267 ? -9.219 1.678 1.045 1 94.69 267 ARG B CA 1
ATOM 4253 C C . ARG B 1 267 ? -8.117 0.984 1.831 1 94.69 267 ARG B C 1
ATOM 4255 O O . ARG B 1 267 ? -7.949 1.229 3.027 1 94.69 267 ARG B O 1
ATOM 4262 N N . LEU B 1 268 ? -7.371 0.138 1.151 1 97.12 268 LEU B N 1
ATOM 4263 C CA . LEU B 1 268 ? -6.293 -0.565 1.839 1 97.12 268 LEU B CA 1
ATOM 4264 C C . LEU B 1 268 ? -4.969 0.172 1.672 1 97.12 268 LEU B C 1
ATOM 4266 O O . LEU B 1 268 ? -4.004 -0.106 2.389 1 97.12 268 LEU B O 1
ATOM 4270 N N . LYS B 1 269 ? -4.969 1.033 0.662 1 97.88 269 LYS B N 1
ATOM 4271 C CA . LYS B 1 269 ? -3.75 1.768 0.329 1 97.88 269 LYS B CA 1
ATOM 4272 C C . LYS B 1 269 ? -2.621 0.816 -0.056 1 97.88 269 LYS B C 1
ATOM 4274 O O . LYS B 1 269 ? -1.47 1.021 0.333 1 97.88 269 LYS B O 1
ATOM 4279 N N . GLN B 1 270 ? -2.969 -0.24 -0.777 1 98.25 270 GLN B N 1
ATOM 4280 C CA . GLN B 1 270 ? -2.006 -1.228 -1.252 1 98.25 270 GLN B CA 1
ATOM 4281 C C . GLN B 1 270 ? -1.917 -1.221 -2.775 1 98.25 270 GLN B C 1
ATOM 4283 O O . GLN B 1 270 ? -2.932 -1.082 -3.461 1 98.25 270 GLN B O 1
ATOM 4288 N N . VAL B 1 271 ? -0.733 -1.34 -3.238 1 97.5 271 VAL B N 1
ATOM 4289 C CA . VAL B 1 271 ? -0.514 -1.509 -4.672 1 97.5 271 VAL B CA 1
ATOM 4290 C C . VAL B 1 271 ? -0.588 -2.99 -5.035 1 97.5 271 VAL B C 1
ATOM 4292 O O . VAL B 1 271 ? 0.349 -3.748 -4.77 1 97.5 271 VAL B O 1
ATOM 4295 N N . VAL B 1 272 ? -1.677 -3.346 -5.625 1 97.94 272 VAL B N 1
ATOM 4296 C CA . VAL B 1 272 ? -1.923 -4.719 -6.059 1 97.94 272 VAL B CA 1
ATOM 4297 C C . VAL B 1 272 ? -2.176 -4.75 -7.562 1 97.94 272 VAL B C 1
ATOM 4299 O O . VAL B 1 272 ? -2.895 -3.898 -8.094 1 97.94 272 VAL B O 1
ATOM 4302 N N . GLU B 1 273 ? -1.466 -5.629 -8.281 1 97.12 273 GLU B N 1
ATOM 4303 C CA . GLU B 1 273 ? -1.675 -5.758 -9.719 1 97.12 273 GLU B CA 1
ATOM 4304 C C . GLU B 1 273 ? -3.029 -6.391 -10.023 1 97.12 273 GLU B C 1
ATOM 4306 O O . GLU B 1 273 ? -3.633 -7.027 -9.156 1 97.12 273 GLU B O 1
ATOM 4311 N N . PRO B 1 274 ? -3.535 -6.324 -11.266 1 97.62 274 PRO B N 1
ATOM 4312 C CA . PRO B 1 274 ? -4.883 -6.793 -11.586 1 97.62 274 PRO B CA 1
ATOM 4313 C C . PRO B 1 274 ? -5.102 -8.258 -11.203 1 97.62 274 PRO B C 1
ATOM 4315 O O . PRO B 1 274 ? -6.133 -8.602 -10.617 1 97.62 274 PRO B O 1
ATOM 4318 N N . THR B 1 275 ? -4.152 -9.07 -11.469 1 98.38 275 THR B N 1
ATOM 4319 C CA . THR B 1 275 ? -4.289 -10.477 -11.117 1 98.38 275 THR B CA 1
ATOM 4320 C C . THR B 1 275 ? -4.438 -10.648 -9.609 1 98.38 275 THR B C 1
ATOM 4322 O O . THR B 1 275 ? -5.191 -11.508 -9.148 1 98.38 275 THR B O 1
ATOM 4325 N N . GLY B 1 276 ? -3.719 -9.867 -8.867 1 98.69 276 GLY B N 1
ATOM 4326 C CA . GLY B 1 276 ? -3.791 -9.922 -7.414 1 98.69 276 GLY B CA 1
ATOM 4327 C C . GLY B 1 276 ? -5.133 -9.469 -6.867 1 98.69 276 GLY B C 1
ATOM 4328 O O . GLY B 1 276 ? -5.453 -9.727 -5.703 1 98.69 276 GLY B O 1
ATOM 4329 N N . ALA B 1 277 ? -5.953 -8.812 -7.68 1 98.75 277 ALA B N 1
ATOM 4330 C CA . ALA B 1 277 ? -7.227 -8.258 -7.238 1 98.75 277 ALA B CA 1
ATOM 4331 C C . ALA B 1 277 ? -8.383 -9.211 -7.535 1 98.75 277 ALA B C 1
ATOM 4333 O O . ALA B 1 277 ? -9.523 -8.945 -7.16 1 98.75 277 ALA B O 1
ATOM 4334 N N . LEU B 1 278 ? -8.07 -10.297 -8.148 1 98.94 278 LEU B N 1
ATOM 4335 C CA . LEU B 1 278 ? -9.102 -11.211 -8.633 1 98.94 278 LEU B CA 1
ATOM 4336 C C . LEU B 1 278 ? -9.969 -11.703 -7.477 1 98.94 278 LEU B C 1
ATOM 4338 O O . LEU B 1 278 ? -11.195 -11.773 -7.602 1 98.94 278 LEU B O 1
ATOM 4342 N N . ALA B 1 279 ? -9.344 -12.047 -6.348 1 98.94 279 ALA B N 1
ATOM 4343 C CA . ALA B 1 279 ? -10.102 -12.594 -5.23 1 98.94 279 ALA B CA 1
ATOM 4344 C C . ALA B 1 279 ? -11.141 -11.594 -4.727 1 98.94 279 ALA B C 1
ATOM 4346 O O . ALA B 1 279 ? -12.289 -11.961 -4.469 1 98.94 279 ALA B O 1
ATOM 4347 N N . LEU B 1 280 ? -10.773 -10.336 -4.613 1 98.94 280 LEU B N 1
ATOM 4348 C CA . LEU B 1 280 ? -11.734 -9.32 -4.184 1 98.94 280 LEU B CA 1
ATOM 4349 C C . LEU B 1 280 ? -12.805 -9.102 -5.246 1 98.94 280 LEU B C 1
ATOM 4351 O O . LEU B 1 280 ? -13.969 -8.867 -4.918 1 98.94 280 LEU B O 1
ATOM 4355 N N . ALA B 1 281 ? -12.375 -9.125 -6.516 1 98.94 281 ALA B N 1
ATOM 4356 C CA . ALA B 1 281 ? -13.336 -9.016 -7.602 1 98.94 281 ALA B CA 1
ATOM 4357 C C . ALA B 1 281 ? -14.43 -10.078 -7.484 1 98.94 281 ALA B C 1
ATOM 4359 O O . ALA B 1 281 ? -15.602 -9.805 -7.75 1 98.94 281 ALA B O 1
ATOM 4360 N N . ALA B 1 282 ? -14.047 -11.258 -7.09 1 98.94 282 ALA B N 1
ATOM 4361 C CA . ALA B 1 282 ? -15.016 -12.336 -6.918 1 98.94 282 ALA B CA 1
ATOM 4362 C C . ALA B 1 282 ? -16 -12.016 -5.805 1 98.94 282 ALA B C 1
ATOM 4364 O O . ALA B 1 282 ? -17.188 -12.336 -5.914 1 98.94 282 ALA B O 1
ATOM 4365 N N . VAL B 1 283 ? -15.562 -11.422 -4.723 1 98.94 283 VAL B N 1
ATOM 4366 C CA . VAL B 1 283 ? -16.453 -11.039 -3.639 1 98.94 283 VAL B CA 1
ATOM 4367 C C . VAL B 1 283 ? -17.438 -9.984 -4.129 1 98.94 283 VAL B C 1
ATOM 4369 O O . VAL B 1 283 ? -18.625 -10.008 -3.77 1 98.94 283 VAL B O 1
ATOM 4372 N N . LEU B 1 284 ? -16.953 -9.062 -4.953 1 98.81 284 LEU B N 1
ATOM 4373 C CA . LEU B 1 284 ? -17.797 -8.008 -5.5 1 98.81 284 LEU B CA 1
ATOM 4374 C C . LEU B 1 284 ? -18.938 -8.594 -6.316 1 98.81 284 LEU B C 1
ATOM 4376 O O . LEU B 1 284 ? -20.078 -8.133 -6.223 1 98.81 284 LEU B O 1
ATOM 4380 N N . GLU B 1 285 ? -18.625 -9.656 -7.062 1 98.62 285 GLU B N 1
ATOM 4381 C CA . GLU B 1 285 ? -19.609 -10.141 -8.016 1 98.62 285 GLU B CA 1
ATOM 4382 C C . GLU B 1 285 ? -20.391 -11.32 -7.449 1 98.62 285 GLU B C 1
ATOM 4384 O O . GLU B 1 285 ? -21.562 -11.508 -7.781 1 98.62 285 GLU B O 1
ATOM 4389 N N . HIS B 1 286 ? -19.781 -12.094 -6.594 1 98.38 286 HIS B N 1
ATOM 4390 C CA . HIS B 1 286 ? -20.391 -13.336 -6.129 1 98.38 286 HIS B CA 1
ATOM 4391 C C . HIS B 1 286 ? -20.594 -13.312 -4.617 1 98.38 286 HIS B C 1
ATOM 4393 O O . HIS B 1 286 ? -20.812 -14.359 -4.004 1 98.38 286 HIS B O 1
ATOM 4399 N N . GLY B 1 287 ? -20.5 -12.203 -4.012 1 97.88 287 GLY B N 1
ATOM 4400 C CA . GLY B 1 287 ? -20.516 -12.062 -2.562 1 97.88 287 GLY B CA 1
ATOM 4401 C C . GLY B 1 287 ? -21.688 -12.758 -1.904 1 97.88 287 GLY B C 1
ATOM 4402 O O . GLY B 1 287 ? -21.547 -13.367 -0.843 1 97.88 287 GLY B O 1
ATOM 4403 N N . LYS B 1 288 ? -22.875 -12.703 -2.469 1 96.94 288 LYS B N 1
ATOM 4404 C CA . LYS B 1 288 ? -24.078 -13.273 -1.889 1 96.94 288 LYS B CA 1
ATOM 4405 C C . LYS B 1 288 ? -23.953 -14.789 -1.727 1 96.94 288 LYS B C 1
ATOM 4407 O O . LYS B 1 288 ? -24.5 -15.367 -0.783 1 96.94 288 LYS B O 1
ATOM 4412 N N . ALA B 1 289 ? -23.203 -15.438 -2.588 1 97.5 289 ALA B N 1
ATOM 4413 C CA . ALA B 1 289 ? -23.078 -16.891 -2.592 1 97.5 289 ALA B CA 1
ATOM 4414 C C . ALA B 1 289 ? -21.891 -17.359 -1.762 1 97.5 289 ALA B C 1
ATOM 4416 O O . ALA B 1 289 ? -21.703 -18.547 -1.537 1 97.5 289 ALA B O 1
ATOM 4417 N N . LEU B 1 290 ? -21.109 -16.422 -1.339 1 98.5 290 LEU B N 1
ATOM 4418 C CA . LEU B 1 290 ? -19.906 -16.75 -0.571 1 98.5 290 LEU B CA 1
ATOM 4419 C C . LEU B 1 290 ? -20.188 -16.656 0.927 1 98.5 290 LEU B C 1
ATOM 4421 O O . LEU B 1 290 ? -21.062 -15.906 1.357 1 98.5 290 LEU B O 1
ATOM 4425 N N . PRO B 1 291 ? -19.453 -17.422 1.696 1 98.38 291 PRO B N 1
ATOM 4426 C CA . PRO B 1 291 ? -19.625 -17.312 3.146 1 98.38 291 PRO B CA 1
ATOM 4427 C C . PRO B 1 291 ? -19.203 -15.945 3.688 1 98.38 291 PRO B C 1
ATOM 4429 O O . PRO B 1 291 ? -18.953 -15.023 2.91 1 98.38 291 PRO B O 1
ATOM 4432 N N . HIS B 1 292 ? -19.172 -15.891 4.973 1 98.31 292 HIS B N 1
ATOM 4433 C CA . HIS B 1 292 ? -19.062 -14.578 5.598 1 98.31 292 HIS B CA 1
ATOM 4434 C C . HIS B 1 292 ? -17.609 -14.211 5.863 1 98.31 292 HIS B C 1
ATOM 4436 O O . HIS B 1 292 ? -17.203 -13.07 5.652 1 98.31 292 HIS B O 1
ATOM 4442 N N . ARG B 1 293 ? -16.828 -15.094 6.469 1 98.62 293 ARG B N 1
ATOM 4443 C CA . ARG B 1 293 ? -15.445 -14.82 6.836 1 98.62 293 ARG B CA 1
ATOM 4444 C C . ARG B 1 293 ? -14.484 -15.406 5.816 1 98.62 293 ARG B C 1
ATOM 4446 O O . ARG B 1 293 ? -14.281 -16.625 5.777 1 98.62 293 ARG B O 1
ATOM 4453 N N . LEU B 1 294 ? -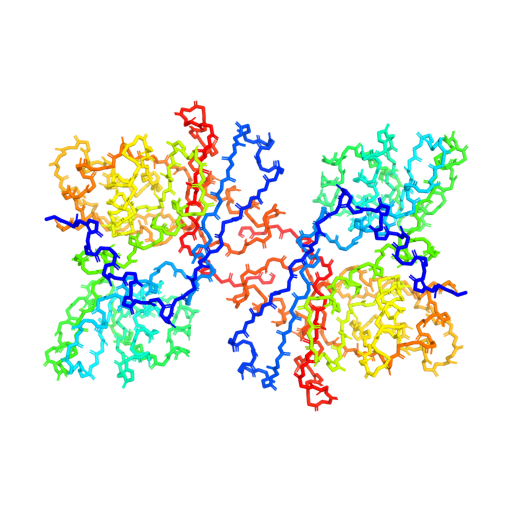13.867 -14.586 4.988 1 98.88 294 LEU B N 1
ATOM 4454 C CA . LEU B 1 294 ? -13.102 -14.984 3.812 1 98.88 294 LEU B CA 1
ATOM 4455 C C . LEU B 1 294 ? -11.656 -14.523 3.922 1 98.88 294 LEU B C 1
ATOM 4457 O O . LEU B 1 294 ? -11.383 -13.414 4.398 1 98.88 294 LEU B O 1
ATOM 4461 N N . ALA B 1 295 ? -10.742 -15.359 3.514 1 98.94 295 ALA B N 1
ATOM 4462 C CA . ALA B 1 295 ? -9.375 -14.93 3.229 1 98.94 295 ALA B CA 1
ATOM 4463 C C . ALA B 1 295 ? -9.156 -14.766 1.727 1 98.94 295 ALA B C 1
ATOM 4465 O O . ALA B 1 295 ? -9.492 -15.656 0.944 1 98.94 295 ALA B O 1
ATOM 4466 N N . LEU B 1 296 ? -8.703 -13.648 1.312 1 98.94 296 LEU B N 1
ATOM 4467 C CA . LEU B 1 296 ? -8.422 -13.32 -0.082 1 98.94 296 LEU B CA 1
ATOM 4468 C C . LEU B 1 296 ? -6.922 -13.188 -0.323 1 98.94 296 LEU B C 1
ATOM 4470 O O . LEU B 1 296 ? -6.254 -12.383 0.327 1 98.94 296 LEU B O 1
ATOM 4474 N N . LEU B 1 297 ? -6.383 -13.953 -1.208 1 98.94 297 LEU B N 1
ATOM 4475 C CA . LEU B 1 297 ? -4.953 -13.891 -1.484 1 98.94 297 LEU B CA 1
ATOM 4476 C C . LEU B 1 297 ? -4.645 -12.789 -2.496 1 98.94 297 LEU B C 1
ATOM 4478 O O . LEU B 1 297 ? -5.117 -12.836 -3.633 1 98.94 297 LEU B O 1
ATOM 4482 N N . LEU B 1 298 ? -3.922 -11.773 -2.072 1 98.94 298 LEU B N 1
ATOM 4483 C CA . LEU B 1 298 ? -3.381 -10.75 -2.961 1 98.94 298 LEU B CA 1
ATOM 4484 C C . LEU B 1 298 ? -2.064 -11.211 -3.58 1 98.94 298 LEU B C 1
ATOM 4486 O O . LEU B 1 298 ? -0.988 -10.891 -3.068 1 98.94 298 LEU B O 1
ATOM 4490 N N . SER B 1 299 ? -2.111 -11.82 -4.711 1 98.75 299 SER B N 1
ATOM 4491 C CA . SER B 1 299 ? -1.064 -12.703 -5.219 1 98.75 299 SER B CA 1
ATOM 4492 C C . SER B 1 299 ? 0.162 -11.906 -5.656 1 98.75 299 SER B C 1
ATOM 4494 O O . SER B 1 299 ? 1.27 -12.445 -5.707 1 98.75 299 SER B O 1
ATOM 4496 N N . GLY B 1 300 ? -0.016 -10.672 -6.098 1 98.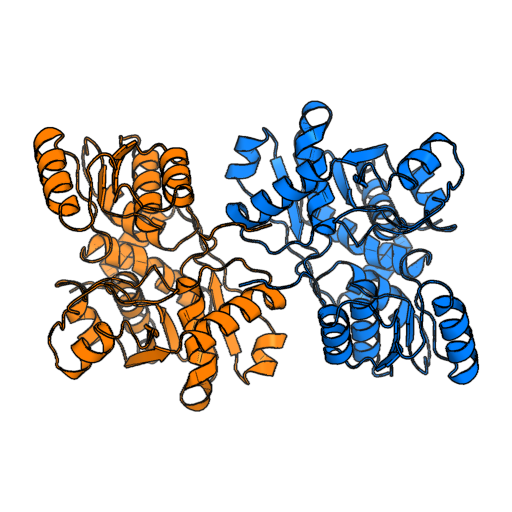44 300 GLY B N 1
ATOM 4497 C CA . GLY B 1 300 ? 1.104 -9.875 -6.574 1 98.44 300 GLY B CA 1
ATOM 4498 C C . GLY B 1 300 ? 0.79 -8.391 -6.664 1 98.44 300 GLY B C 1
ATOM 4499 O O . GLY B 1 300 ? -0.378 -8 -6.641 1 98.44 300 GLY B O 1
ATOM 4500 N N . GLY B 1 301 ? 1.871 -7.629 -6.773 1 97.25 301 GLY B N 1
ATOM 4501 C CA . GLY B 1 301 ? 1.699 -6.184 -6.789 1 97.25 301 GLY B CA 1
ATOM 4502 C C . GLY B 1 301 ? 2.574 -5.488 -7.812 1 97.25 301 GLY B C 1
ATOM 4503 O O . GLY B 1 301 ? 2.828 -4.285 -7.707 1 97.25 301 GLY B O 1
ATOM 4504 N N . ASN B 1 302 ? 3.082 -6.258 -8.812 1 95.19 302 ASN B N 1
ATOM 4505 C CA . ASN B 1 302 ? 3.988 -5.672 -9.797 1 95.19 302 ASN B CA 1
ATOM 4506 C C . ASN B 1 302 ? 3.227 -5.047 -10.961 1 95.19 302 ASN B C 1
ATOM 4508 O O . ASN B 1 302 ? 2.695 -5.762 -11.812 1 95.19 302 ASN B O 1
ATOM 4512 N N . ARG B 1 303 ? 3.131 -3.781 -10.906 1 91.06 303 ARG B N 1
ATOM 4513 C CA . ARG B 1 303 ? 2.498 -3.018 -11.977 1 91.06 303 ARG B CA 1
ATOM 4514 C C . ARG B 1 303 ? 3.234 -1.705 -12.219 1 91.06 303 ARG B C 1
ATOM 4516 O O . ARG B 1 303 ? 3.953 -1.218 -11.344 1 91.06 303 ARG B O 1
ATOM 4523 N N . ASP B 1 304 ? 3.045 -1.198 -13.383 1 87.44 304 ASP B N 1
ATOM 4524 C CA . ASP B 1 304 ? 3.719 0.038 -13.773 1 87.44 304 ASP B CA 1
ATOM 4525 C C . ASP B 1 304 ? 3.164 1.23 -13 1 87.44 304 ASP B C 1
ATOM 4527 O O . ASP B 1 304 ? 1.974 1.272 -12.68 1 87.44 304 ASP B O 1
ATOM 4531 N N . PHE B 1 305 ? 4.156 2.111 -12.562 1 88.81 305 PHE B N 1
ATOM 4532 C CA . PHE B 1 305 ? 3.781 3.377 -11.945 1 88.81 305 PHE B CA 1
ATOM 4533 C C . PHE B 1 305 ? 3.486 4.434 -13 1 88.81 305 PHE B C 1
ATOM 4535 O O . PHE B 1 305 ? 4.332 4.719 -13.852 1 88.81 305 PHE B O 1
ATOM 4542 N N . SER B 1 306 ? 2.234 4.84 -13.367 1 77 306 SER B N 1
ATOM 4543 C CA . SER B 1 306 ? 1.934 5.906 -14.32 1 77 306 SER B CA 1
ATOM 4544 C C . SER B 1 306 ? 1.704 7.234 -13.609 1 77 306 SER B C 1
ATOM 4546 O O . SER B 1 306 ? 0.885 7.32 -12.688 1 77 306 SER B O 1
ATOM 4548 N N . PRO B 1 307 ? 2.594 8.281 -13.906 1 63.5 307 PRO B N 1
ATOM 4549 C CA . PRO B 1 307 ? 2.354 9.586 -13.281 1 63.5 307 PRO B CA 1
ATOM 4550 C C . PRO B 1 307 ? 1.024 10.211 -13.703 1 63.5 307 PRO B C 1
ATOM 4552 O O . PRO B 1 307 ? 0.513 9.906 -14.781 1 63.5 307 PRO B O 1
#